Protein 9LHN (pdb70)

Foldseek 3Di:
DQFFDDFQQLDCLVQAQEEEAAAEEEDALAAEEGEYEYPPDFPVRYYDQPWDADPQQQWTHGPRYNYTYAYCPGDPPRVVSSVVSLVSLVVRLVCLLPDCTPHEDECPPVQEQEPEEDEFHEYEYCAHHEHAAEYEDEDAQQGAHRYNGNAEYEYEALHEPHYYHHDALARYEYNHAYEYEYYALYEYGHAYSYAAEYEYPHAYEYQYGDHHHHYYYYYSYYTYPD/DQFDDFQDQPCLVQAQEEEAAAEEEAAQAAEEGEYEYPPDFCVRYYDFPWDADPQQQWTDGPRYNYTYAYCPGDPPRVVSNVVNLVSLVVSLVVLQPDDGCEAECVVVQEQAPEEDEAHEYEYCAHHEHAAEYEDEDAQQGAHRYHENEEYEYEALYEHHYYNHHALARYEYNHAYEYEYYALYEYGHAYSYAAEYEYPAAYEYAYHHHYHHYYYYYNYYTYYD

Nearest PDB structures (foldseek):
  7ehk-assembly1_A  TM=9.259E-01  e=3.723E-23  Flavobacterium frigoris PS1
  4nu2-assembly1_A  TM=9.286E-01  e=8.664E-22  Flavobacterium frigoris PS1
  8x0z-assembly1_A  TM=9.292E-01  e=9.590E-22  Flavobacterium frigoris PS1
  3wp9-assembly1_A  TM=9.205E-01  e=2.647E-21  Colwellia sp. SLW05
  8x1l-assembly1_A  TM=9.277E-01  e=2.647E-21  Flavobacterium frigoris PS1

Organism: NCBI:txid2290917

InterPro domains:
  IPR021884 Ice-binding protein [PF11999] (46-251)

Secondary structure (DSSP, 8-state):
-TTSPPPP--GGGGG-SEEESSEEEEESS-EEES-EEE-SS-GGGEESS--EE-TTSS-EE-TTEES-EEETTSSTTHHHHHHHHHHHHHHHHHHHHH--SSPPEESGGGGB-TT-EE-SEEEEESS-EEESS-EEEE--TT--EEEEESS-EEE-TT-BEEEETT--GGGEEEEESS-EEEPTT-EEESEEEESS-EEE-TT-EEES-EEESSEEEEES-EEE--/---PPPPP-GGGGG-SEEESSEEEEESS-EEES-EEE-SS-GGGEESS--EE-TTSS-EEETTEEEEEEETTSSTTHHHHHHHHHHHHHHHHHHHHH-----EESGGGGB-TT-EE-SEEEEESS-EEESS-EEEE--TT--EEEEESS-EEE-TT-BEEEETT--GGGEEEEESS-EEE-TT-EEESEEEESS-EEE-TT-EEES-EEESSEEEEES-EEE--

Radius of gyration: 25.74 Å; Cα contacts (8 Å, |Δi|>4): 1404; chains: 2; bounding box: 34×63×76 Å

B-factor: mean 10.4, std 6.12, range [2.93, 70.09]

Sequence (450 aa):
HMASPAAVNLGTAGNFVILAKSGISTTGTTHVTGDIGVSPITATGMTGFGLTMDSSNTFATSALVTGKAYAADYTPPTPANMSTAVSDMETAYTAAAGVTAPAPVVELGAGNIGGMTLAPGVYKWSTGVTIPTDVTLAGGANDVWIFQIAQTLDLSNGIHVNLSGGAQAANIFWQVAGQTTLGTTSVFNGNILDQTAIVLNTGATLNGRALAQTAVTLDASTVSASMASPAAVNLGTAGNFVILAKSGISTTGTTHVTGDIGVSPITATGMTGFGLTMDSSNTFATSALVTGKAYAADYTPPTPANMSTAVSDMETAYTAAAGVTAPPVVELGAGNIGGMTLAPGVYKWSTGVTIPTDVTLAGGANDVWIFQIAQTLDLSNGIHVNLSGGAQAANIFWQVAGQTTLGTTSVFNGNILDQTAIVLNTGATLNGRALAQTAVTLDASTVSAS

Solvent-accessible surface area: 17352 Å² total; per-residue (Å²): 179,178,49,52,10,82,59,15,114,22,37,54,0,22,97,15,2,0,0,0,47,60,6,1,38,8,92,54,126,6,87,0,40,24,37,0,0,0,6,60,63,51,19,111,14,11,69,53,6,70,56,91,74,48,114,51,65,29,37,0,60,9,113,48,11,86,32,80,0,46,0,25,86,20,53,104,83,4,39,66,86,1,63,68,0,10,59,37,0,53,85,0,18,94,52,0,35,49,38,113,75,17,88,46,71,84,61,49,36,84,1,64,0,21,63,55,92,8,61,34,10,2,15,84,3,72,47,19,3,57,0,53,72,60,0,32,0,33,16,27,46,128,46,7,0,0,0,4,0,54,97,60,0,52,3,50,98,39,30,67,1,45,56,45,72,43,11,87,20,65,26,0,4,0,9,0,24,16,70,0,28,0,5,48,90,0,31,0,15,0,3,0,0,1,85,50,16,0,28,2,54,71,29,0,33,0,53,3,52,0,0,0,35,51,25,0,46,6,50,25,0,61,1,24,29,138,196,75,33,22,89,43,11,122,22,53,51,0,24,95,16,7,0,0,0,58,53,4,1,40,10,89,55,123,5,70,0,57,20,39,0,0,0,8,94,56,51,17,110,11,11,68,54,5,68,52,89,82,36,79,57,69,28,36,0,59,11,102,46,12,82,31,80,0,46,0,24,82,14,47,109,83,3,43,68,82,1,61,68,0,10,57,36,1,52,90,0,17,94,52,0,39,52,41,127,34,174,78,59,87,66,43,38,86,3,72,0,21,61,52,93,7,58,21,6,4,13,99,2,71,59,21,1,66,0,56,74,58,0,30,0,28,15,25,48,129,14,6,0,0,0,9,0,44,102,69,1,54,1,41,97,33,27,69,1,52,63,45,67,44,10,84,19,60,29,0,5,0,11,0,25,16,71,0,29,0,8,46,86,0,41,0,12,0,3,0,0,0,87,52,19,0,28,1,52,70,32,0,35,0,50,3,47,0,0,0,35,49,31,1,54,1,49,16,0,60,0,34,36,148

Structure (mmCIF, N/CA/C/O backbone):
data_9LHN
#
_entry.id   9LHN
#
_cell.length_a   31.330
_cell.length_b   62.140
_cell.length_c   93.620
_cell.angle_alpha   90.000
_cell.angle_beta   93.746
_cell.angle_gamma   90.000
#
_symmetry.space_group_name_H-M   'P 1 21 1'
#
loop_
_entity.id
_entity.type
_entity.pdbx_description
1 polymer 'DUF3494 domain-containing protein'
2 water water
#
loop_
_atom_site.group_PDB
_atom_site.id
_atom_site.type_symbol
_atom_site.label_atom_id
_atom_site.label_alt_id
_atom_site.label_comp_id
_atom_site.label_asym_id
_atom_site.label_entity_id
_atom_site.label_seq_id
_atom_site.pdbx_PDB_ins_code
_atom_site.Cartn_x
_atom_site.Cartn_y
_atom_site.Cartn_z
_atom_site.occupancy
_atom_site.B_iso_or_equiv
_atom_site.auth_seq_id
_atom_site.auth_comp_id
_atom_site.auth_asym_id
_atom_site.auth_atom_id
_atom_site.pdbx_PDB_model_num
ATOM 1 N N . HIS A 1 3 ? -5.325 -26.524 24.992 1.000 40.532 29 HIS A N 1
ATOM 2 C CA . HIS A 1 3 ? -4.683 -26.967 26.285 1.000 36.274 29 HIS A CA 1
ATOM 3 C C . HIS A 1 3 ? -3.974 -25.768 26.939 1.000 31.329 29 HIS A C 1
ATOM 4 O O . HIS A 1 3 ? -3.484 -24.854 26.209 1.000 23.062 29 HIS A O 1
ATOM 11 N N . MET A 1 4 ? -3.961 -25.741 28.274 1.000 29.051 30 MET A N 1
ATOM 12 C CA . MET A 1 4 ? -3.471 -24.587 29.079 1.000 31.204 30 MET A CA 1
ATOM 13 C C . MET A 1 4 ? -1.954 -24.382 28.893 1.000 24.140 30 MET A C 1
ATOM 14 O O . MET A 1 4 ? -1.472 -23.319 29.336 1.000 24.594 30 MET A O 1
ATOM 19 N N . ALA A 1 5 ? -1.246 -25.344 28.277 1.000 21.784 31 ALA A N 1
ATOM 20 C CA . ALA A 1 5 ? 0.224 -25.312 28.039 1.000 20.371 31 ALA A CA 1
ATOM 21 C C . ALA A 1 5 ? 0.538 -25.068 26.551 1.000 19.506 31 ALA A C 1
ATOM 22 O O . ALA A 1 5 ? 1.715 -25.006 26.154 1.000 16.961 31 ALA A O 1
ATOM 24 N N . SER A 1 6 ? -0.473 -24.975 25.697 1.000 18.044 32 SER A N 1
ATOM 25 C CA . SER A 1 6 ? -0.252 -24.948 24.229 1.000 14.889 32 SER A CA 1
ATOM 26 C C . SER A 1 6 ? -0.316 -23.504 23.751 1.000 12.920 32 SER A C 1
ATOM 27 O O . SER A 1 6 ? -1.385 -22.928 23.851 1.000 13.296 32 SER A O 1
ATOM 30 N N . PRO A 1 7 ? 0.770 -22.794 23.327 1.000 8.170 33 PRO A N 1
ATOM 31 C CA . PRO A 1 7 ? 0.600 -21.399 22.955 1.000 8.356 33 PRO A CA 1
ATOM 32 C C . PRO A 1 7 ? -0.234 -21.253 21.670 1.000 7.164 33 PRO A C 1
ATOM 33 O O . PRO A 1 7 ? -0.245 -22.131 20.801 1.000 7.694 33 PRO A O 1
ATOM 37 N N . ALA A 1 8 ? -0.915 -20.128 21.574 1.000 7.457 34 ALA A N 1
ATOM 38 C CA . ALA A 1 8 ? -1.561 -19.715 20.314 1.000 6.491 34 ALA A CA 1
ATOM 39 C C . ALA A 1 8 ? -0.531 -19.076 19.378 1.000 6.498 34 ALA A C 1
ATOM 40 O O . ALA A 1 8 ? 0.288 -18.267 19.813 1.000 6.322 34 ALA A O 1
ATOM 42 N N . ALA A 1 9 ? -0.619 -19.360 18.081 1.000 5.093 35 ALA A N 1
ATOM 43 C CA . ALA A 1 9 ? 0.311 -18.818 17.064 1.000 5.007 35 ALA A CA 1
ATOM 44 C C . ALA A 1 9 ? 0.207 -17.292 17.039 1.000 4.938 35 ALA A C 1
ATOM 45 O O . ALA A 1 9 ? -0.882 -16.725 17.066 1.000 5.756 35 ALA A O 1
ATOM 47 N N . VAL A 1 10 ? 1.337 -16.636 16.929 1.000 4.496 36 VAL A N 1
ATOM 48 C CA . VAL A 1 10 ? 1.379 -15.169 16.775 1.000 4.966 36 VAL A CA 1
ATOM 49 C C . VAL A 1 10 ? 0.764 -14.777 15.437 1.000 4.731 36 VAL A C 1
ATOM 50 O O . VAL A 1 10 ? 1.064 -15.385 14.392 1.000 5.194 36 VAL A O 1
ATOM 54 N N . ASN A 1 11 ? -0.038 -13.725 15.457 1.000 4.423 37 ASN A N 1
ATOM 55 C CA . ASN A 1 11 ? -0.668 -13.169 14.242 1.000 4.825 37 ASN A CA 1
ATOM 56 C C . ASN A 1 11 ? 0.329 -12.249 13.540 1.000 5.170 37 ASN A C 1
ATOM 57 O O . ASN A 1 11 ? 0.520 -11.115 13.934 1.000 5.196 37 ASN A O 1
ATOM 62 N N . LEU A 1 12 ? 0.898 -12.734 12.440 1.000 5.264 38 LEU A N 1
ATOM 63 C CA . LEU A 1 12 ? 1.813 -11.957 11.596 1.000 5.404 38 LEU A CA 1
ATOM 64 C C . LEU A 1 12 ? 1.048 -11.024 10.673 1.000 5.599 38 LEU A C 1
ATOM 65 O O . LEU A 1 12 ? 1.684 -10.181 10.016 1.000 5.886 38 LEU A O 1
ATOM 70 N N . GLY A 1 13 ? -0.274 -11.210 10.549 1.000 5.502 39 GLY A N 1
ATOM 71 C CA . GLY A 1 13 ? -1.071 -10.435 9.596 1.000 5.587 39 GLY A CA 1
ATOM 72 C C . GLY A 1 13 ? -0.423 -10.498 8.213 1.000 5.974 39 GLY A C 1
ATOM 73 O O . GLY A 1 13 ? 0.068 -11.567 7.790 1.000 6.516 39 GLY A O 1
ATOM 74 N N . THR A 1 14 ? -0.407 -9.382 7.473 1.000 6.169 40 THR A N 1
ATOM 75 C CA . THR A 1 14 ? 0.083 -9.420 6.081 1.000 6.739 40 THR A CA 1
ATOM 76 C C . THR A 1 14 ? 1.605 -9.486 6.048 1.000 6.351 40 THR A C 1
ATOM 77 O O . THR A 1 14 ? 2.116 -9.741 4.961 1.000 6.358 40 THR A O 1
ATOM 81 N N . ALA A 1 15 ? 2.293 -9.369 7.168 1.000 6.274 41 ALA A N 1
ATOM 82 C CA . ALA A 1 15 ? 3.751 -9.661 7.178 1.000 6.139 41 ALA A CA 1
ATOM 83 C C . ALA A 1 15 ? 3.949 -11.141 6.848 1.000 5.921 41 ALA A C 1
ATOM 84 O O . ALA A 1 15 ? 5.003 -11.509 6.352 1.000 6.123 41 ALA A O 1
ATOM 86 N N . GLY A 1 16 ? 2.937 -11.976 7.091 1.000 6.242 42 GLY A N 1
ATOM 87 C CA . GLY A 1 16 ? 3.016 -13.397 6.735 1.000 6.209 42 GLY A CA 1
ATOM 88 C C . GLY A 1 16 ? 3.079 -13.658 5.246 1.000 6.276 42 GLY A C 1
ATOM 89 O O . GLY A 1 16 ? 3.295 -14.785 4.829 1.000 7.496 42 GLY A O 1
ATOM 90 N N . ASN A 1 17 ? 2.816 -12.637 4.438 1.000 6.306 43 ASN A N 1
ATOM 91 C CA . ASN A 1 17 ? 2.938 -12.757 2.978 1.000 6.492 43 ASN A CA 1
ATOM 92 C C . ASN A 1 17 ? 4.383 -12.611 2.493 1.000 5.897 43 ASN A C 1
ATOM 93 O O . ASN A 1 17 ? 4.609 -12.810 1.309 1.000 6.555 43 ASN A O 1
ATOM 98 N N . PHE A 1 18 ? 5.348 -12.300 3.371 1.000 5.455 44 PHE A N 1
ATOM 99 C CA . PHE A 1 18 ? 6.753 -12.033 3.016 1.000 5.863 44 PHE A CA 1
ATOM 100 C C . PHE A 1 18 ? 7.628 -13.117 3.624 1.000 5.755 44 PHE A C 1
ATOM 101 O O . PHE A 1 18 ? 7.486 -13.469 4.793 1.000 7.056 44 PHE A O 1
ATOM 109 N N . VAL A 1 19 ? 8.611 -13.572 2.865 1.000 5.504 45 VAL A N 1
ATOM 110 C CA . VAL A 1 19 ? 9.704 -14.370 3.469 1.000 5.548 45 VAL A CA 1
ATOM 111 C C . VAL A 1 19 ? 10.789 -13.442 4.034 1.000 5.140 45 VAL A C 1
ATOM 112 O O . VAL A 1 19 ? 11.463 -13.837 4.974 1.000 5.043 45 VAL A O 1
ATOM 116 N N . ILE A 1 20 ? 10.987 -12.259 3.428 1.000 4.446 46 ILE A N 1
ATOM 117 C CA . ILE A 1 20 ? 11.890 -11.238 4.009 1.000 4.803 46 ILE A CA 1
ATOM 118 C C . ILE A 1 20 ? 11.163 -9.906 3.925 1.000 4.814 46 ILE A C 1
ATOM 119 O O . ILE A 1 20 ? 10.708 -9.524 2.844 1.000 4.895 46 ILE A O 1
ATOM 124 N N . LEU A 1 21 ? 11.013 -9.285 5.075 1.000 4.778 47 LEU A N 1
ATOM 125 C CA . LEU A 1 21 ? 10.441 -7.921 5.178 1.000 4.839 47 LEU A CA 1
ATOM 126 C C . LEU A 1 21 ? 11.397 -7.105 6.037 1.000 4.684 47 LEU A C 1
ATOM 127 O O . LEU A 1 21 ? 11.746 -7.541 7.122 1.000 4.671 47 LEU A O 1
ATOM 132 N N . ALA A 1 22 ? 11.751 -5.906 5.592 1.000 5.409 48 ALA A N 1
ATOM 133 C CA . ALA A 1 22 ? 12.725 -5.090 6.324 1.000 5.156 48 ALA A CA 1
ATOM 134 C C . ALA A 1 22 ? 12.367 -3.614 6.182 1.000 5.861 48 ALA A C 1
ATOM 135 O O . ALA A 1 22 ? 11.836 -3.206 5.159 1.000 6.863 48 ALA A O 1
ATOM 137 N N . LYS A 1 23 ? 12.719 -2.836 7.179 1.000 5.617 49 LYS A N 1
ATOM 138 C CA . LYS A 1 23 ? 12.476 -1.380 7.112 1.000 6.239 49 LYS A CA 1
ATOM 139 C C . LYS A 1 23 ? 13.638 -0.629 6.504 1.000 6.578 49 LYS A C 1
ATOM 140 O O . LYS A 1 23 ? 13.368 0.441 5.957 1.000 6.994 49 LYS A O 1
ATOM 146 N N . SER A 1 24 ? 14.885 -1.065 6.682 1.000 6.533 50 SER A N 1
ATOM 147 C CA . SER A 1 24 ? 16.044 -0.265 6.231 1.000 6.922 50 SER A CA 1
ATOM 148 C C . SER A 1 24 ? 16.870 -0.957 5.147 1.000 7.677 50 SER A C 1
ATOM 149 O O . SER A 1 24 ? 17.721 -0.277 4.588 1.000 10.809 50 SER A O 1
ATOM 152 N N . GLY A 1 25 ? 16.546 -2.171 4.761 1.000 7.064 51 GLY A N 1
ATOM 153 C CA . GLY A 1 25 ? 17.296 -2.773 3.639 1.000 6.243 51 GLY A CA 1
ATOM 154 C C . GLY A 1 25 ? 17.294 -4.295 3.627 1.000 5.585 51 GLY A C 1
ATOM 155 O O . GLY A 1 25 ? 17.130 -4.911 4.694 1.000 5.795 51 GLY A O 1
ATOM 156 N N . ILE A 1 26 ? 17.498 -4.840 2.447 1.000 5.006 52 ILE A N 1
ATOM 157 C CA . ILE A 1 26 ? 17.810 -6.280 2.251 1.000 5.445 52 ILE A CA 1
ATOM 158 C C . ILE A 1 26 ? 18.992 -6.326 1.305 1.000 5.558 52 ILE A C 1
ATOM 159 O O . ILE A 1 26 ? 18.872 -5.798 0.189 1.000 6.755 52 ILE A O 1
ATOM 164 N N . SER A 1 27 ? 20.084 -6.929 1.722 1.000 6.550 53 SER A N 1
ATOM 165 C CA . SER A 1 27 ? 21.289 -7.011 0.884 1.000 7.464 53 SER A CA 1
ATOM 166 C C . SER A 1 27 ? 21.692 -8.454 0.674 1.000 7.553 53 SER A C 1
ATOM 167 O O . SER A 1 27 ? 21.485 -9.276 1.581 1.000 8.447 53 SER A O 1
ATOM 170 N N . THR A 1 28 ? 22.240 -8.760 -0.487 1.000 7.633 54 THR A N 1
ATOM 171 C CA . THR A 1 28 ? 22.717 -10.126 -0.788 1.000 7.496 54 THR A CA 1
ATOM 172 C C . THR A 1 28 ? 24.028 -10.036 -1.560 1.000 7.358 54 THR A C 1
ATOM 173 O O . THR A 1 28 ? 24.215 -9.085 -2.366 1.000 8.154 54 THR A O 1
ATOM 177 N N . THR A 1 29 ? 24.861 -11.039 -1.328 1.000 7.571 55 THR A N 1
ATOM 178 C CA . THR A 1 29 ? 26.023 -11.355 -2.190 1.000 8.612 55 THR A CA 1
ATOM 179 C C . THR A 1 29 ? 26.056 -12.865 -2.359 1.000 7.946 55 THR A C 1
ATOM 180 O O . THR A 1 29 ? 25.508 -13.591 -1.542 1.000 8.271 55 THR A O 1
ATOM 184 N N . GLY A 1 30 ? 26.768 -13.325 -3.375 1.000 8.287 56 GLY A N 1
ATOM 185 C CA . GLY A 1 30 ? 26.996 -14.766 -3.535 1.000 8.085 56 GLY A CA 1
ATOM 186 C C . GLY A 1 30 ? 25.791 -15.524 -4.020 1.000 8.764 56 GLY A C 1
ATOM 187 O O . GLY A 1 30 ? 24.852 -14.903 -4.512 1.000 8.702 56 GLY A O 1
ATOM 188 N N . THR A 1 31 ? 25.816 -16.848 -3.924 1.000 9.262 57 THR A N 1
ATOM 189 C CA . THR A 1 31 ? 24.794 -17.713 -4.531 1.000 10.693 57 THR A CA 1
ATOM 190 C C . THR A 1 31 ? 23.703 -17.827 -3.483 1.000 12.248 57 THR A C 1
ATOM 191 O O . THR A 1 31 ? 23.720 -18.778 -2.649 1.000 18.156 57 THR A O 1
ATOM 195 N N . THR A 1 32 ? 22.974 -16.728 -3.348 1.000 9.353 58 THR A N 1
ATOM 196 C CA . THR A 1 32 ? 21.761 -16.658 -2.522 1.000 8.467 58 THR A CA 1
ATOM 197 C C . THR A 1 32 ? 20.581 -17.197 -3.319 1.000 8.274 58 THR A C 1
ATOM 198 O O . THR A 1 32 ? 20.486 -16.988 -4.542 1.000 8.760 58 THR A O 1
ATOM 202 N N . HIS A 1 33 ? 19.660 -17.868 -2.651 1.000 8.386 59 HIS A N 1
ATOM 203 C CA . HIS A 1 33 ? 18.394 -18.274 -3.271 1.000 9.888 59 HIS A CA 1
ATOM 204 C C . HIS A 1 33 ? 17.268 -18.025 -2.277 1.000 9.254 59 HIS A C 1
ATOM 205 O O . HIS A 1 33 ? 17.315 -18.557 -1.149 1.000 8.830 59 HIS A O 1
ATOM 212 N N . VAL A 1 34 ? 16.281 -17.261 -2.686 1.000 7.608 60 VAL A N 1
ATOM 213 C CA . VAL A 1 34 ? 15.137 -16.907 -1.827 1.000 6.452 60 VAL A CA 1
ATOM 214 C C . VAL A 1 34 ? 13.871 -17.441 -2.468 1.000 6.453 60 VAL A C 1
ATOM 215 O O . VAL A 1 34 ? 13.673 -17.213 -3.673 1.000 6.938 60 VAL A O 1
ATOM 219 N N . THR A 1 35 ? 13.042 -18.103 -1.695 1.000 6.965 61 THR A N 1
ATOM 220 C CA . THR A 1 35 ? 11.707 -18.543 -2.106 1.000 7.241 61 THR A CA 1
ATOM 221 C C . THR A 1 35 ? 10.696 -17.785 -1.298 1.000 6.420 61 THR A C 1
ATOM 222 O O . THR A 1 35 ? 10.609 -17.983 -0.093 1.000 7.019 61 THR A O 1
ATOM 226 N N . GLY A 1 36 ? 9.836 -17.049 -1.986 1.000 5.859 62 GLY A N 1
ATOM 227 C CA . GLY A 1 36 ? 8.832 -16.198 -1.354 1.000 6.406 62 GLY A CA 1
ATOM 228 C C . GLY A 1 36 ? 9.037 -14.741 -1.745 1.000 6.278 62 GLY A C 1
ATOM 229 O O . GLY A 1 36 ? 9.936 -14.424 -2.536 1.000 7.569 62 GLY A O 1
ATOM 230 N N . ASP A 1 37 ? 8.163 -13.879 -1.254 1.000 6.214 63 ASP A N 1
ATOM 231 C CA . ASP A 1 37 ? 8.189 -12.443 -1.579 1.000 5.950 63 ASP A CA 1
ATOM 232 C C . ASP A 1 37 ? 9.108 -11.701 -0.609 1.000 5.461 63 ASP A C 1
ATOM 233 O O . ASP A 1 37 ? 9.169 -12.019 0.590 1.000 5.396 63 ASP A O 1
ATOM 238 N N . ILE A 1 38 ? 9.737 -10.657 -1.124 1.000 5.271 64 ILE A N 1
ATOM 239 C CA . ILE A 1 38 ? 10.596 -9.794 -0.296 1.000 5.164 64 ILE A CA 1
ATOM 240 C C . ILE A 1 38 ? 10.073 -8.379 -0.397 1.000 4.964 64 ILE A C 1
ATOM 241 O O . ILE A 1 38 ? 9.531 -8.001 -1.435 1.000 4.765 64 ILE A O 1
ATOM 246 N N . GLY A 1 39 ? 10.371 -7.590 0.610 1.000 5.106 65 GLY A N 1
ATOM 247 C CA . GLY A 1 39 ? 9.983 -6.182 0.487 1.000 5.513 65 GLY A CA 1
ATOM 248 C C . GLY A 1 39 ? 10.646 -5.308 1.524 1.000 5.572 65 GLY A C 1
ATOM 249 O O . GLY A 1 39 ? 11.030 -5.747 2.625 1.000 5.643 65 GLY A O 1
ATOM 250 N N . VAL A 1 40 ? 10.718 -4.030 1.159 1.000 6.024 66 VAL A N 1
ATOM 251 C CA . VAL A 1 40 ? 11.239 -2.973 2.056 1.000 5.858 66 VAL A CA 1
ATOM 252 C C . VAL A 1 40 ? 10.284 -1.776 2.102 1.000 5.742 66 VAL A C 1
ATOM 253 O O . VAL A 1 40 ? 9.691 -1.346 1.069 1.000 5.770 66 VAL A O 1
ATOM 257 N N . SER A 1 41 ? 10.160 -1.232 3.308 1.000 5.990 67 SER A N 1
ATOM 258 C CA . SER A 1 41 ? 9.397 0.010 3.562 1.000 6.143 67 SER A CA 1
ATOM 259 C C . SER A 1 41 ? 9.723 0.450 4.968 1.000 6.637 67 SER A C 1
ATOM 260 O O . SER A 1 41 ? 9.750 -0.384 5.886 1.000 6.250 67 SER A O 1
ATOM 263 N N . PRO A 1 42 ? 9.935 1.757 5.246 1.000 6.678 68 PRO A N 1
ATOM 264 C CA . PRO A 1 42 ? 9.683 2.872 4.314 1.000 7.213 68 PRO A CA 1
ATOM 265 C C . PRO A 1 42 ? 10.834 3.275 3.383 1.000 7.494 68 PRO A C 1
ATOM 266 O O . PRO A 1 42 ? 10.639 4.191 2.565 1.000 9.485 68 PRO A O 1
ATOM 270 N N . ILE A 1 43 ? 11.943 2.571 3.447 1.000 7.359 69 ILE A N 1
ATOM 271 C CA . ILE A 1 43 ? 13.079 2.851 2.527 1.000 7.870 69 ILE A CA 1
ATOM 272 C C . ILE A 1 43 ? 12.607 2.546 1.102 1.000 8.383 69 ILE A C 1
ATOM 273 O O . ILE A 1 43 ? 11.733 1.685 0.895 1.000 8.718 69 ILE A O 1
ATOM 278 N N . THR A 1 44 ? 13.196 3.235 0.140 1.000 7.890 70 THR A N 1
ATOM 279 C CA . THR A 1 44 ? 12.998 2.975 -1.308 1.000 8.155 70 THR A CA 1
ATOM 280 C C . THR A 1 44 ? 13.661 1.672 -1.733 1.000 7.744 70 THR A C 1
ATOM 281 O O . THR A 1 44 ? 14.432 1.072 -0.973 1.000 7.184 70 THR A O 1
ATOM 285 N N . ALA A 1 45 ? 13.399 1.265 -2.955 1.000 7.627 71 ALA A N 1
ATOM 286 C CA . ALA A 1 45 ? 13.964 0.037 -3.521 1.000 7.219 71 ALA A CA 1
ATOM 287 C C . ALA A 1 45 ? 15.496 0.093 -3.592 1.000 8.211 71 ALA A C 1
ATOM 288 O O . ALA A 1 45 ? 16.076 -0.977 -3.640 1.000 8.048 71 ALA A O 1
ATOM 290 N N . THR A 1 46 ? 16.139 1.260 -3.472 1.000 8.749 72 THR A N 1
ATOM 291 C CA . THR A 1 46 ? 17.619 1.365 -3.365 1.000 9.561 72 THR A CA 1
ATOM 292 C C . THR A 1 46 ? 18.112 0.563 -2.165 1.000 8.697 72 THR A C 1
ATOM 293 O O . THR A 1 46 ? 19.311 0.197 -2.182 1.000 10.997 72 THR A O 1
ATOM 297 N N . GLY A 1 47 ? 17.246 0.308 -1.182 1.000 8.320 73 GLY A N 1
ATOM 298 C CA . GLY A 1 47 ? 17.609 -0.472 0.011 1.000 8.213 73 GLY A CA 1
ATOM 299 C C . GLY A 1 47 ? 17.702 -1.961 -0.269 1.000 7.165 73 GLY A C 1
ATOM 300 O O . GLY A 1 47 ? 18.197 -2.671 0.625 1.000 7.210 73 GLY A O 1
ATOM 301 N N . MET A 1 48 ? 17.249 -2.429 -1.431 1.000 6.792 74 MET A N 1
ATOM 302 C CA . MET A 1 48 ? 17.426 -3.844 -1.826 1.000 7.291 74 MET A CA 1
ATOM 303 C C . MET A 1 48 ? 18.624 -3.880 -2.757 1.000 7.541 74 MET A C 1
ATOM 304 O O . MET A 1 48 ? 18.560 -3.311 -3.873 1.000 8.600 74 MET A O 1
ATOM 309 N N . THR A 1 49 ? 19.690 -4.504 -2.312 1.000 7.042 75 THR A N 1
ATOM 310 C CA . THR A 1 49 ? 20.942 -4.511 -3.088 1.000 8.038 75 THR A CA 1
ATOM 311 C C . THR A 1 49 ? 21.381 -5.930 -3.393 1.000 8.099 75 THR A C 1
ATOM 312 O O . THR A 1 49 ? 21.215 -6.835 -2.535 1.000 7.707 75 THR A O 1
ATOM 316 N N . GLY A 1 50 ? 21.960 -6.071 -4.583 1.000 7.450 76 GLY A N 1
ATOM 317 C CA . GLY A 1 50 ? 22.497 -7.348 -5.062 1.000 7.306 76 GLY A CA 1
ATOM 318 C C . GLY A 1 50 ? 21.532 -8.269 -5.755 1.000 7.737 76 GLY A C 1
ATOM 319 O O . GLY A 1 50 ? 21.959 -9.369 -6.182 1.000 8.413 76 GLY A O 1
ATOM 320 N N . PHE A 1 51 ? 20.288 -7.838 -5.920 1.000 7.994 77 PHE A N 1
ATOM 321 C CA . PHE A 1 51 ? 19.243 -8.690 -6.512 1.000 7.613 77 PHE A CA 1
ATOM 322 C C . PHE A 1 51 ? 19.098 -8.510 -8.019 1.000 8.242 77 PHE A C 1
ATOM 323 O O . PHE A 1 51 ? 18.355 -9.255 -8.603 1.000 8.294 77 PHE A O 1
ATOM 331 N N . GLY A 1 52 ? 19.745 -7.511 -8.633 1.000 8.866 78 GLY A N 1
ATOM 332 C CA . GLY A 1 52 ? 19.591 -7.329 -10.089 1.000 8.769 78 GLY A CA 1
ATOM 333 C C . GLY A 1 52 ? 18.117 -7.235 -10.451 1.000 8.914 78 GLY A C 1
ATOM 334 O O . GLY A 1 52 ? 17.636 -8.030 -11.324 1.000 10.025 78 GLY A O 1
ATOM 335 N N . LEU A 1 53 ? 17.417 -6.301 -9.818 1.000 7.672 79 LEU A N 1
ATOM 336 C CA . LEU A 1 53 ? 15.934 -6.189 -9.947 1.000 8.153 79 LEU A CA 1
ATOM 337 C C . LEU A 1 53 ? 15.526 -5.691 -11.330 1.000 7.803 79 LEU A C 1
ATOM 338 O O . LEU A 1 53 ? 16.210 -4.826 -11.935 1.000 10.910 79 LEU A O 1
ATOM 343 N N . THR A 1 54 ? 14.407 -6.181 -11.826 1.000 6.742 80 THR A N 1
ATOM 344 C CA . THR A 1 54 ? 13.761 -5.670 -13.048 1.000 6.859 80 THR A CA 1
ATOM 345 C C . THR A 1 54 ? 12.318 -5.338 -12.655 1.000 6.483 80 THR A C 1
ATOM 346 O O . THR A 1 54 ? 11.568 -6.197 -12.162 1.000 6.907 80 THR A O 1
ATOM 350 N N . MET A 1 55 ? 11.874 -4.128 -12.947 1.000 6.663 81 MET A N 1
ATOM 351 C CA . MET A 1 55 ? 10.464 -3.778 -12.704 1.000 6.775 81 MET A CA 1
ATOM 352 C C . MET A 1 55 ? 9.529 -4.513 -13.656 1.000 6.957 81 MET A C 1
ATOM 353 O O . MET A 1 55 ? 9.797 -4.551 -14.847 1.000 7.205 81 MET A O 1
ATOM 358 N N . ASP A 1 56 ? 8.428 -4.991 -13.109 1.000 7.707 82 ASP A N 1
ATOM 359 C CA . ASP A 1 56 ? 7.240 -5.319 -13.915 1.000 8.801 82 ASP A CA 1
ATOM 360 C C . ASP A 1 56 ? 6.852 -4.027 -14.663 1.000 9.264 82 ASP A C 1
ATOM 361 O O . ASP A 1 56 ? 7.019 -2.942 -14.111 1.000 8.059 82 ASP A O 1
ATOM 366 N N . SER A 1 57 ? 6.298 -4.091 -15.874 1.000 11.952 83 SER A N 1
ATOM 367 C CA . SER A 1 57 ? 5.872 -2.850 -16.578 1.000 12.204 83 SER A CA 1
ATOM 368 C C . SER A 1 57 ? 4.906 -2.003 -15.729 1.000 12.005 83 SER A C 1
ATOM 369 O O . SER A 1 57 ? 4.957 -0.798 -15.864 1.000 13.218 83 SER A O 1
ATOM 372 N N . SER A 1 58 ? 4.107 -2.626 -14.862 1.000 10.046 84 SER A N 1
ATOM 373 C CA . SER A 1 58 ? 3.143 -1.941 -13.964 1.000 10.425 84 SER A CA 1
ATOM 374 C C . SER A 1 58 ? 3.866 -1.126 -12.898 1.000 9.159 84 SER A C 1
ATOM 375 O O . SER A 1 58 ? 3.221 -0.288 -12.256 1.000 9.939 84 SER A O 1
ATOM 378 N N . ASN A 1 59 ? 5.096 -1.513 -12.594 1.000 8.285 85 ASN A N 1
ATOM 379 C CA . ASN A 1 59 ? 5.898 -0.922 -11.510 1.000 7.981 85 ASN A CA 1
ATOM 380 C C . ASN A 1 59 ? 5.307 -1.230 -10.133 1.000 7.380 85 ASN A C 1
ATOM 381 O O . ASN A 1 59 ? 5.727 -0.565 -9.198 1.000 7.292 85 ASN A O 1
ATOM 386 N N . THR A 1 60 ? 4.399 -2.188 -10.003 1.000 7.169 86 THR A N 1
ATOM 387 C CA . THR A 1 60 ? 3.848 -2.565 -8.676 1.000 6.858 86 THR A CA 1
ATOM 388 C C . THR A 1 60 ? 4.774 -3.563 -7.960 1.000 6.833 86 THR A C 1
ATOM 389 O O . THR A 1 60 ? 4.633 -3.743 -6.750 1.000 6.282 86 THR A O 1
ATOM 393 N N . PHE A 1 61 ? 5.684 -4.186 -8.688 1.000 6.317 87 PHE A N 1
ATOM 394 C CA . PHE A 1 61 ? 6.639 -5.170 -8.156 1.000 6.577 87 PHE A CA 1
ATOM 395 C C . PHE A 1 61 ? 7.814 -5.270 -9.097 1.000 6.014 87 PHE A C 1
ATOM 396 O O . PHE A 1 61 ? 7.771 -4.788 -10.222 1.000 6.116 87 PHE A O 1
ATOM 404 N N . ALA A 1 62 ? 8.849 -5.911 -8.603 1.000 6.026 88 ALA A N 1
ATOM 405 C CA . ALA A 1 62 ? 10.048 -6.256 -9.390 1.000 6.334 88 ALA A CA 1
ATOM 406 C C . ALA A 1 62 ? 10.349 -7.722 -9.234 1.000 6.144 88 ALA A C 1
ATOM 407 O O . ALA A 1 62 ? 9.851 -8.376 -8.310 1.000 6.304 88 ALA A O 1
ATOM 409 N N . THR A 1 63 ? 11.240 -8.218 -10.079 1.000 6.654 89 THR A N 1
ATOM 410 C CA . THR A 1 63 ? 11.665 -9.620 -9.992 1.000 7.938 89 THR A CA 1
ATOM 411 C C . THR A 1 63 ? 13.180 -9.676 -10.023 1.000 7.598 89 THR A C 1
ATOM 412 O O . THR A 1 63 ? 13.834 -8.758 -10.468 1.000 7.541 89 THR A O 1
ATOM 416 N N . SER A 1 64 ? 13.700 -10.793 -9.491 1.000 7.885 90 SER A N 1
ATOM 417 C CA . SER A 1 64 ? 15.146 -11.087 -9.409 1.000 8.127 90 SER A CA 1
ATOM 418 C C . SER A 1 64 ? 15.326 -12.545 -9.801 1.000 9.070 90 SER A C 1
ATOM 419 O O . SER A 1 64 ? 14.537 -13.372 -9.382 1.000 8.679 90 SER A O 1
ATOM 422 N N . ALA A 1 65 ? 16.377 -12.851 -10.546 1.000 11.041 91 ALA A N 1
ATOM 423 C CA . ALA A 1 65 ? 16.677 -14.274 -10.828 1.000 11.694 91 ALA A CA 1
ATOM 424 C C . ALA A 1 65 ? 16.943 -15.014 -9.499 1.000 11.510 91 ALA A C 1
ATOM 425 O O . ALA A 1 65 ? 16.776 -16.227 -9.558 1.000 14.160 91 ALA A O 1
ATOM 427 N N . LEU A 1 66 ? 17.368 -14.349 -8.404 1.000 10.976 92 LEU A N 1
ATOM 428 C CA . LEU A 1 66 ? 17.663 -15.014 -7.092 1.000 11.164 92 LEU A CA 1
ATOM 429 C C . LEU A 1 66 ? 16.377 -15.391 -6.345 1.000 11.056 92 LEU A C 1
ATOM 430 O O . LEU A 1 66 ? 16.468 -16.082 -5.333 1.000 11.604 92 LEU A O 1
ATOM 435 N N . VAL A 1 67 ? 15.233 -14.859 -6.739 1.000 8.494 93 VAL A N 1
ATOM 436 C CA . VAL A 1 67 ? 14.015 -14.835 -5.912 1.000 7.804 93 VAL A CA 1
ATOM 437 C C . VAL A 1 67 ? 12.899 -15.557 -6.673 1.000 7.549 93 VAL A C 1
ATOM 438 O O . VAL A 1 67 ? 12.503 -15.107 -7.775 1.000 8.153 93 VAL A O 1
ATOM 442 N N . THR A 1 68 ? 12.399 -16.648 -6.122 1.000 8.108 94 THR A N 1
ATOM 443 C CA . THR A 1 68 ? 11.194 -17.297 -6.663 1.000 8.793 94 THR A CA 1
ATOM 444 C C . THR A 1 68 ? 10.028 -16.655 -5.922 1.000 8.903 94 THR A C 1
ATOM 445 O O . THR A 1 68 ? 9.654 -17.105 -4.782 1.000 9.035 94 THR A O 1
ATOM 449 N N . GLY A 1 69 ? 9.492 -15.592 -6.499 1.000 8.720 95 GLY A N 1
ATOM 450 C CA . GLY A 1 69 ? 8.496 -14.710 -5.898 1.000 8.659 95 GLY A CA 1
ATOM 451 C C . GLY A 1 69 ? 8.706 -13.303 -6.424 1.000 8.408 95 GLY A C 1
ATOM 452 O O . GLY A 1 69 ? 9.286 -13.160 -7.508 1.000 8.559 95 GLY A O 1
ATOM 453 N N . LYS A 1 70 ? 8.224 -12.311 -5.685 1.000 7.636 96 LYS A N 1
ATOM 454 C CA . LYS A 1 70 ? 8.200 -10.898 -6.144 1.000 7.046 96 LYS A CA 1
ATOM 455 C C . LYS A 1 70 ? 8.881 -10.026 -5.104 1.000 6.509 96 LYS A C 1
ATOM 456 O O . LYS A 1 70 ? 8.809 -10.345 -3.914 1.000 7.487 96 LYS A O 1
ATOM 462 N N . ALA A 1 71 ? 9.418 -8.915 -5.552 1.000 5.846 97 ALA A N 1
ATOM 463 C CA . ALA A 1 71 ? 10.005 -7.891 -4.691 1.000 5.602 97 ALA A CA 1
ATOM 464 C C . ALA A 1 71 ? 9.168 -6.617 -4.703 1.000 5.714 97 ALA A C 1
ATOM 465 O O . ALA A 1 71 ? 8.752 -6.202 -5.757 1.000 5.995 97 ALA A O 1
ATOM 467 N N . TYR A 1 72 ? 8.970 -6.049 -3.529 1.000 6.061 98 TYR A N 1
ATOM 468 C CA . TYR A 1 72 ? 8.137 -4.847 -3.337 1.000 6.072 98 TYR A CA 1
ATOM 469 C C . TYR A 1 72 ? 8.909 -3.783 -2.601 1.000 5.907 98 TYR A C 1
ATOM 470 O O . TYR A 1 72 ? 9.788 -4.089 -1.771 1.000 5.405 98 TYR A O 1
ATOM 479 N N . ALA A 1 73 ? 8.528 -2.524 -2.820 1.000 6.159 99 ALA A N 1
ATOM 480 C CA . ALA A 1 73 ? 9.186 -1.412 -2.119 1.000 5.900 99 ALA A CA 1
ATOM 481 C C . ALA A 1 73 ? 8.217 -0.270 -1.915 1.000 5.895 99 ALA A C 1
ATOM 482 O O . ALA A 1 73 ? 7.226 -0.134 -2.632 1.000 5.786 99 ALA A O 1
ATOM 484 N N . ALA A 1 74 ? 8.595 0.606 -0.988 1.000 5.667 100 ALA A N 1
ATOM 485 C CA . ALA A 1 74 ? 7.738 1.741 -0.593 1.000 6.415 100 ALA A CA 1
ATOM 486 C C . ALA A 1 74 ? 7.501 2.712 -1.767 1.000 7.106 100 ALA A C 1
ATOM 487 O O . ALA A 1 74 ? 6.499 3.432 -1.714 1.000 9.373 100 ALA A O 1
ATOM 489 N N . ASP A 1 75 ? 8.386 2.772 -2.738 1.000 7.083 101 ASP A N 1
ATOM 490 C CA . ASP A 1 75 ? 8.303 3.738 -3.871 1.000 7.375 101 ASP A CA 1
ATOM 491 C C . ASP A 1 75 ? 7.887 3.039 -5.164 1.000 7.386 101 ASP A C 1
ATOM 492 O O . ASP A 1 75 ? 8.217 3.531 -6.232 1.000 8.596 101 ASP A O 1
ATOM 497 N N . TYR A 1 76 ? 7.103 1.942 -5.081 1.000 6.840 102 TYR A N 1
ATOM 498 C CA . TYR A 1 76 ? 6.479 1.285 -6.255 1.000 6.578 102 TYR A CA 1
ATOM 499 C C . TYR A 1 76 ? 5.079 1.855 -6.468 1.000 6.669 102 TYR A C 1
ATOM 500 O O . TYR A 1 76 ? 4.666 2.817 -5.792 1.000 7.121 102 TYR A O 1
ATOM 509 N N . THR A 1 77 ? 4.384 1.343 -7.457 1.000 7.188 103 THR A N 1
ATOM 510 C CA . THR A 1 77 ? 3.090 1.951 -7.905 1.000 7.498 103 THR A CA 1
ATOM 511 C C . THR A 1 77 ? 1.963 1.436 -7.008 1.000 7.379 103 THR A C 1
ATOM 512 O O . THR A 1 77 ? 1.953 0.254 -6.607 1.000 7.462 103 THR A O 1
ATOM 516 N N . PRO A 1 78 ? 0.983 2.287 -6.647 1.000 7.689 104 PRO A N 1
ATOM 517 C CA . PRO A 1 78 ? -0.195 1.846 -5.910 1.000 8.351 104 PRO A CA 1
ATOM 518 C C . PRO A 1 78 ? -0.767 0.590 -6.541 1.000 8.270 104 PRO A C 1
ATOM 519 O O . PRO A 1 78 ? -0.897 0.481 -7.772 1.000 8.746 104 PRO A O 1
ATOM 523 N N . PRO A 1 79 ? -1.172 -0.397 -5.737 1.000 7.838 105 PRO A N 1
ATOM 524 C CA . PRO A 1 79 ? -1.317 -0.254 -4.284 1.000 7.460 105 PRO A CA 1
ATOM 525 C C . PRO A 1 79 ? -0.096 -0.649 -3.439 1.000 7.234 105 PRO A C 1
ATOM 526 O O . PRO A 1 79 ? -0.219 -0.809 -2.204 1.000 7.484 105 PRO A O 1
ATOM 530 N N . THR A 1 80 ? 1.086 -0.774 -4.031 1.000 6.458 106 THR A N 1
ATOM 531 C CA . THR A 1 80 ? 2.235 -1.347 -3.313 1.000 6.572 106 THR A CA 1
ATOM 532 C C . THR A 1 80 ? 2.621 -0.466 -2.144 1.000 6.670 106 THR A C 1
ATOM 533 O O . THR A 1 80 ? 2.869 -1.017 -1.079 1.000 5.914 106 THR A O 1
ATOM 537 N N . PRO A 1 81 ? 2.747 0.870 -2.235 1.000 5.978 107 PRO A N 1
ATOM 538 C CA . PRO A 1 81 ? 3.170 1.593 -1.051 1.000 6.135 107 PRO A CA 1
ATOM 539 C C . PRO A 1 81 ? 2.252 1.338 0.148 1.000 5.835 107 PRO A C 1
ATOM 540 O O . PRO A 1 81 ? 2.723 1.114 1.255 1.000 6.236 107 PRO A O 1
ATOM 544 N N . ALA A 1 82 ? 0.945 1.356 -0.064 1.000 6.278 108 ALA A N 1
ATOM 545 C CA . ALA A 1 82 ? -0.025 1.157 1.042 1.000 6.775 108 ALA A CA 1
ATOM 546 C C . ALA A 1 82 ? 0.075 -0.287 1.555 1.000 6.726 108 ALA A C 1
ATOM 547 O O . ALA A 1 82 ? 0.043 -0.541 2.767 1.000 7.595 108 ALA A O 1
ATOM 549 N N . ASN A 1 83 ? 0.192 -1.246 0.664 1.000 7.091 109 ASN A N 1
ATOM 550 C CA . ASN A 1 83 ? 0.335 -2.663 1.065 1.000 7.713 109 ASN A CA 1
ATOM 551 C C . ASN A 1 83 ? 1.619 -2.853 1.879 1.000 7.130 109 ASN A C 1
ATOM 552 O O . ASN A 1 83 ? 1.624 -3.606 2.872 1.000 7.686 109 ASN A O 1
ATOM 557 N N . MET A 1 84 ? 2.700 -2.200 1.505 1.000 6.664 110 MET A N 1
ATOM 558 C CA . MET A 1 84 ? 3.984 -2.322 2.233 1.000 7.222 110 MET A CA 1
ATOM 559 C C . MET A 1 84 ? 3.881 -1.633 3.594 1.000 7.544 110 MET A C 1
ATOM 560 O O . MET A 1 84 ? 4.370 -2.197 4.577 1.000 7.002 110 MET A O 1
ATOM 565 N N . SER A 1 85 ? 3.226 -0.474 3.691 1.000 7.238 111 SER A N 1
ATOM 566 C CA . SER A 1 85 ? 3.005 0.187 5.007 1.000 8.382 111 SER A CA 1
ATOM 567 C C . SER A 1 85 ? 2.216 -0.749 5.932 1.000 7.948 111 SER A C 1
ATOM 568 O O . SER A 1 85 ? 2.539 -0.858 7.144 1.000 7.991 111 SER A O 1
ATOM 571 N N . THR A 1 86 ? 1.176 -1.384 5.418 1.000 7.282 112 THR A N 1
ATOM 572 C CA . THR A 1 86 ? 0.309 -2.277 6.207 1.000 7.505 112 THR A CA 1
ATOM 573 C C . THR A 1 86 ? 1.126 -3.502 6.635 1.000 6.826 112 THR A C 1
ATOM 574 O O . THR A 1 86 ? 1.044 -3.897 7.814 1.000 7.691 112 THR A O 1
ATOM 578 N N . ALA A 1 87 ? 1.968 -4.045 5.753 1.000 5.775 113 ALA A N 1
ATOM 579 C CA . ALA A 1 87 ? 2.791 -5.232 6.098 1.000 5.506 113 ALA A CA 1
ATOM 580 C C . ALA A 1 87 ? 3.773 -4.866 7.216 1.000 5.725 113 ALA A C 1
ATOM 581 O O . ALA A 1 87 ? 3.929 -5.625 8.168 1.000 5.845 113 ALA A O 1
ATOM 583 N N . VAL A 1 88 ? 4.436 -3.732 7.124 1.000 5.922 114 VAL A N 1
ATOM 584 C CA . VAL A 1 88 ? 5.397 -3.315 8.183 1.000 6.207 114 VAL A CA 1
ATOM 585 C C . VAL A 1 88 ? 4.646 -3.025 9.485 1.000 6.560 114 VAL A C 1
ATOM 586 O O . VAL A 1 88 ? 5.104 -3.450 10.550 1.000 5.475 114 VAL A O 1
ATOM 590 N N . SER A 1 89 ? 3.470 -2.417 9.421 1.000 6.242 115 SER A N 1
ATOM 591 C CA . SER A 1 89 ? 2.656 -2.221 10.655 1.000 7.146 115 SER A CA 1
ATOM 592 C C . SER A 1 89 ? 2.264 -3.564 11.260 1.000 6.735 115 SER A C 1
ATOM 593 O O . SER A 1 89 ? 2.353 -3.713 12.476 1.000 6.792 115 SER A O 1
ATOM 596 N N . ASP A 1 90 ? 1.909 -4.536 10.438 1.000 6.131 116 ASP A N 1
ATOM 597 C CA . ASP A 1 90 ? 1.525 -5.877 10.952 1.000 6.277 116 ASP A CA 1
ATOM 598 C C . ASP A 1 90 ? 2.764 -6.566 11.560 1.000 6.015 116 ASP A C 1
ATOM 599 O O . ASP A 1 90 ? 2.609 -7.262 12.540 1.000 5.773 116 ASP A O 1
ATOM 604 N N . MET A 1 91 ? 3.924 -6.368 10.984 1.000 5.808 117 MET A N 1
ATOM 605 C CA . MET A 1 91 ? 5.162 -6.916 11.573 1.000 5.769 117 MET A CA 1
ATOM 606 C C . MET A 1 91 ? 5.401 -6.308 12.954 1.000 5.863 117 MET A C 1
ATOM 607 O O . MET A 1 91 ? 5.747 -7.049 13.893 1.000 5.814 117 MET A O 1
ATOM 612 N N . GLU A 1 92 ? 5.248 -4.994 13.047 1.000 6.218 118 GLU A N 1
ATOM 613 C CA . GLU A 1 92 ? 5.483 -4.298 14.330 1.000 6.716 118 GLU A CA 1
ATOM 614 C C . GLU A 1 92 ? 4.465 -4.778 15.358 1.000 6.278 118 GLU A C 1
ATOM 615 O O . GLU A 1 92 ? 4.825 -5.029 16.521 1.000 6.371 118 GLU A O 1
ATOM 621 N N . THR A 1 93 ? 3.206 -4.884 14.966 1.000 5.892 119 THR A N 1
ATOM 622 C CA . THR A 1 93 ? 2.156 -5.391 15.859 1.000 6.015 119 THR A CA 1
ATOM 623 C C . THR A 1 93 ? 2.521 -6.818 16.339 1.000 5.619 119 THR A C 1
ATOM 624 O O . THR A 1 93 ? 2.399 -7.144 17.525 1.000 5.748 119 THR A O 1
ATOM 628 N N . ALA A 1 94 ? 2.988 -7.684 15.439 1.000 5.362 120 ALA A N 1
ATOM 629 C CA . ALA A 1 94 ? 3.345 -9.072 15.796 1.000 5.165 120 ALA A CA 1
ATOM 630 C C . ALA A 1 94 ? 4.547 -9.092 16.735 1.000 4.990 120 ALA A C 1
ATOM 631 O O . ALA A 1 94 ? 4.580 -9.918 17.612 1.000 4.802 120 ALA A O 1
ATOM 633 N N . TYR A 1 95 ? 5.568 -8.297 16.454 1.000 4.740 121 TYR A N 1
ATOM 634 C CA . TYR A 1 95 ? 6.756 -8.210 17.338 1.000 5.185 121 TYR A CA 1
ATOM 635 C C . TYR A 1 95 ? 6.278 -7.951 18.772 1.000 5.558 121 TYR A C 1
ATOM 636 O O . TYR A 1 95 ? 6.685 -8.624 19.704 1.000 5.654 121 TYR A O 1
ATOM 645 N N . THR A 1 96 ? 5.502 -6.881 18.950 1.000 5.526 122 THR A N 1
ATOM 646 C CA . THR A 1 96 ? 5.047 -6.419 20.287 1.000 5.854 122 THR A CA 1
ATOM 647 C C . THR A 1 96 ? 4.186 -7.526 20.908 1.000 5.793 122 THR A C 1
ATOM 648 O O . THR A 1 96 ? 4.303 -7.806 22.087 1.000 6.075 122 THR A O 1
ATOM 652 N N . ALA A 1 97 ? 3.286 -8.097 20.126 1.000 5.834 123 ALA A N 1
ATOM 653 C CA . ALA A 1 97 ? 2.397 -9.150 20.652 1.000 5.691 123 ALA A CA 1
ATOM 654 C C . ALA A 1 97 ? 3.205 -10.355 21.098 1.000 5.757 123 ALA A C 1
ATOM 655 O O . ALA A 1 97 ? 2.977 -10.904 22.197 1.000 6.395 123 ALA A O 1
ATOM 657 N N . ALA A 1 98 ? 4.165 -10.792 20.289 1.000 5.503 124 ALA A N 1
ATOM 658 C CA . ALA A 1 98 ? 5.005 -11.954 20.647 1.000 5.736 124 ALA A CA 1
ATOM 659 C C . ALA A 1 98 ? 5.786 -11.648 21.936 1.000 6.394 124 ALA A C 1
ATOM 660 O O . ALA A 1 98 ? 5.875 -12.528 22.790 1.000 7.233 124 ALA A O 1
ATOM 662 N N . ALA A 1 99 ? 6.322 -10.436 22.074 1.000 6.157 125 ALA A N 1
ATOM 663 C CA . ALA A 1 99 ? 7.080 -10.075 23.309 1.000 7.056 125 ALA A CA 1
ATOM 664 C C . ALA A 1 99 ? 6.151 -10.119 24.515 1.000 7.868 125 ALA A C 1
ATOM 665 O O . ALA A 1 99 ? 6.624 -10.413 25.595 1.000 9.628 125 ALA A O 1
ATOM 667 N N . GLY A 1 100 ? 4.880 -9.813 24.330 1.000 8.085 126 GLY A N 1
ATOM 668 C CA . GLY A 1 100 ? 3.937 -9.626 25.443 1.000 8.850 126 GLY A CA 1
ATOM 669 C C . GLY A 1 100 ? 3.106 -10.838 25.780 1.000 9.088 126 GLY A C 1
ATOM 670 O O . GLY A 1 100 ? 2.346 -10.717 26.788 1.000 10.929 126 GLY A O 1
ATOM 671 N N . VAL A 1 101 ? 3.220 -11.988 25.112 1.000 8.488 127 VAL A N 1
ATOM 672 C CA . VAL A 1 101 ? 2.390 -13.185 25.422 1.000 8.783 127 VAL A CA 1
ATOM 673 C C . VAL A 1 101 ? 2.699 -13.593 26.864 1.000 9.002 127 VAL A C 1
ATOM 674 O O . VAL A 1 101 ? 3.887 -13.769 27.217 1.000 10.906 127 VAL A O 1
ATOM 678 N N . THR A 1 102 ? 1.677 -13.774 27.689 1.000 8.667 128 THR A N 1
ATOM 679 C CA . THR A 1 102 ? 1.833 -14.183 29.100 1.000 9.058 128 THR A CA 1
ATOM 680 C C . THR A 1 102 ? 1.166 -15.543 29.368 1.000 9.298 128 THR A C 1
ATOM 681 O O . THR A 1 102 ? 1.303 -16.042 30.486 1.000 9.678 128 THR A O 1
ATOM 685 N N . ALA A 1 103 ? 0.449 -16.105 28.411 1.000 9.353 129 ALA A N 1
ATOM 686 C CA . ALA A 1 103 ? -0.180 -17.423 28.587 1.000 10.749 129 ALA A CA 1
ATOM 687 C C . ALA A 1 103 ? 0.122 -18.254 27.364 1.000 11.237 129 ALA A C 1
ATOM 688 O O . ALA A 1 103 ? -0.014 -17.733 26.259 1.000 13.074 129 ALA A O 1
ATOM 690 N N . PRO A 1 104 ? 0.564 -19.516 27.489 1.000 10.261 130 PRO A N 1
ATOM 691 C CA . PRO A 1 104 ? 0.851 -20.175 28.759 1.000 9.834 130 PRO A CA 1
ATOM 692 C C . PRO A 1 104 ? 2.018 -19.492 29.475 1.000 9.276 130 PRO A C 1
ATOM 693 O O . PRO A 1 104 ? 2.807 -18.805 28.849 1.000 9.859 130 PRO A O 1
ATOM 697 N N . ALA A 1 105 ? 2.089 -19.691 30.775 1.000 8.850 131 ALA A N 1
ATOM 698 C CA . ALA A 1 105 ? 3.129 -19.081 31.624 1.000 8.379 131 ALA A CA 1
ATOM 699 C C . ALA A 1 105 ? 4.495 -19.556 31.155 1.000 7.399 131 ALA A C 1
ATOM 700 O O . ALA A 1 105 ? 4.674 -20.711 30.806 1.000 8.027 131 ALA A O 1
ATOM 702 N N . PRO A 1 106 ? 5.471 -18.635 31.094 1.000 6.705 132 PRO A N 1
ATOM 703 C CA . PRO A 1 106 ? 6.765 -18.952 30.508 1.000 6.158 132 PRO A CA 1
ATOM 704 C C . PRO A 1 106 ? 7.719 -19.730 31.407 1.000 5.754 132 PRO A C 1
ATOM 705 O O . PRO A 1 106 ? 7.621 -19.772 32.641 1.000 6.176 132 PRO A O 1
ATOM 709 N N . VAL A 1 107 ? 8.631 -20.413 30.726 1.000 5.489 133 VAL A N 1
ATOM 710 C CA . VAL A 1 107 ? 9.941 -20.836 31.271 1.000 5.714 133 VAL A CA 1
ATOM 711 C C . VAL A 1 107 ? 10.915 -19.670 31.101 1.000 5.633 133 VAL A C 1
ATOM 712 O O . VAL A 1 107 ? 11.059 -19.181 29.990 1.000 5.947 133 VAL A O 1
ATOM 716 N N . VAL A 1 108 ? 11.526 -19.244 32.193 1.000 6.165 134 VAL A N 1
ATOM 717 C CA . VAL A 1 108 ? 12.264 -17.974 32.249 1.000 6.572 134 VAL A CA 1
ATOM 718 C C . VAL A 1 108 ? 13.725 -18.237 32.576 1.000 7.110 134 VAL A C 1
ATOM 719 O O . VAL A 1 108 ? 14.014 -18.940 33.536 1.000 7.189 134 VAL A O 1
ATOM 723 N N . GLU A 1 109 ? 14.612 -17.616 31.794 1.000 7.157 135 GLU A N 1
ATOM 724 C CA . GLU A 1 109 ? 16.089 -17.584 31.992 1.000 7.614 135 GLU A CA 1
ATOM 725 C C . GLU A 1 109 ? 16.676 -18.982 31.841 1.000 7.497 135 GLU A C 1
ATOM 726 O O . GLU A 1 109 ? 17.778 -19.239 32.363 1.000 6.538 135 GLU A O 1
ATOM 732 N N . LEU A 1 110 ? 16.054 -19.850 31.066 1.000 7.254 136 LEU A N 1
ATOM 733 C CA . LEU A 1 110 ? 16.584 -21.211 30.865 1.000 7.259 136 LEU A CA 1
ATOM 734 C C . LEU A 1 110 ? 18.028 -21.219 30.331 1.000 7.307 136 LEU A C 1
ATOM 735 O O . LEU A 1 110 ? 18.347 -20.580 29.334 1.000 8.097 136 LEU A O 1
ATOM 740 N N . GLY A 1 111 ? 18.891 -21.951 31.033 1.000 7.575 137 GLY A N 1
ATOM 741 C CA . GLY A 1 111 ? 20.295 -22.139 30.626 1.000 7.474 137 GLY A CA 1
ATOM 742 C C . GLY A 1 111 ? 21.073 -20.837 30.663 1.000 7.701 137 GLY A C 1
ATOM 743 O O . GLY A 1 111 ? 22.124 -20.770 29.982 1.000 8.386 137 GLY A O 1
ATOM 744 N N . ALA A 1 112 ? 20.599 -19.806 31.349 1.000 7.735 138 ALA A N 1
ATOM 745 C CA . ALA A 1 112 ? 21.186 -18.461 31.291 1.000 8.892 138 ALA A CA 1
ATOM 746 C C . ALA A 1 112 ? 21.342 -18.005 29.838 1.000 8.538 138 ALA A C 1
ATOM 747 O O . ALA A 1 112 ? 22.221 -17.193 29.526 1.000 10.836 138 ALA A O 1
ATOM 749 N N . GLY A 1 113 ? 20.460 -18.472 28.948 1.000 7.121 139 GLY A N 1
ATOM 750 C CA . GLY A 1 113 ? 20.460 -18.036 27.531 1.000 7.120 139 GLY A CA 1
ATOM 751 C C . GLY A 1 113 ? 21.096 -19.051 26.599 1.000 6.742 139 GLY A C 1
ATOM 752 O O . GLY A 1 113 ? 20.890 -18.945 25.392 1.000 6.718 139 GLY A O 1
ATOM 753 N N . ASN A 1 114 ? 21.789 -20.034 27.126 1.000 6.198 140 ASN A N 1
ATOM 754 C CA . ASN A 1 114 ? 22.470 -21.059 26.316 1.000 6.183 140 ASN A CA 1
ATOM 755 C C . ASN A 1 114 ? 21.536 -22.266 26.238 1.000 6.700 140 ASN A C 1
ATOM 756 O O . ASN A 1 114 ? 21.375 -22.991 27.199 1.000 6.986 140 ASN A O 1
ATOM 761 N N . ILE A 1 115 ? 20.913 -22.469 25.089 1.000 6.756 141 ILE A N 1
ATOM 762 C CA . ILE A 1 115 ? 19.956 -23.583 24.879 1.000 6.825 141 ILE A CA 1
ATOM 763 C C . ILE A 1 115 ? 20.618 -24.701 24.081 1.000 6.852 141 ILE A C 1
ATOM 764 O O . ILE A 1 115 ? 19.923 -25.641 23.671 1.000 6.927 141 ILE A O 1
ATOM 769 N N . GLY A 1 116 ? 21.947 -24.644 23.925 1.000 6.856 142 GLY A N 1
ATOM 770 C CA . GLY A 1 116 ? 22.640 -25.740 23.224 1.000 6.979 142 GLY A CA 1
ATOM 771 C C . GLY A 1 116 ? 22.380 -27.062 23.896 1.000 7.258 142 GLY A C 1
ATOM 772 O O . GLY A 1 116 ? 22.398 -27.143 25.134 1.000 8.267 142 GLY A O 1
ATOM 773 N N . GLY A 1 117 ? 22.142 -28.113 23.114 1.000 7.373 143 GLY A N 1
ATOM 774 C CA . GLY A 1 117 ? 21.951 -29.473 23.609 1.000 7.688 143 GLY A CA 1
ATOM 775 C C . GLY A 1 117 ? 20.560 -29.752 24.119 1.000 8.733 143 GLY A C 1
ATOM 776 O O . GLY A 1 117 ? 20.283 -30.891 24.474 1.000 10.127 143 GLY A O 1
ATOM 777 N N . MET A 1 118 ? 19.708 -28.742 24.262 1.000 7.486 144 MET A N 1
ATOM 778 C CA . MET A 1 118 ? 18.381 -28.931 24.890 1.000 7.695 144 MET A CA 1
ATOM 779 C C . MET A 1 118 ? 17.358 -29.469 23.902 1.000 7.240 144 MET A C 1
ATOM 780 O O . MET A 1 118 ? 17.526 -29.351 22.678 1.000 6.926 144 MET A O 1
ATOM 785 N N . THR A 1 119 ? 16.304 -30.020 24.445 1.000 7.659 145 THR A N 1
ATOM 786 C CA . THR A 1 119 ? 15.089 -30.412 23.698 1.000 7.732 145 THR A CA 1
ATOM 787 C C . THR A 1 119 ? 13.929 -29.680 24.346 1.000 7.629 145 THR A C 1
ATOM 788 O O . THR A 1 119 ? 13.707 -29.835 25.530 1.000 9.664 145 THR A O 1
ATOM 792 N N . LEU A 1 120 ? 13.290 -28.807 23.599 1.000 7.619 146 LEU A N 1
ATOM 793 C CA . LEU A 1 120 ? 12.286 -27.862 24.133 1.000 7.447 146 LEU A CA 1
ATOM 794 C C . LEU A 1 120 ? 10.903 -28.270 23.654 1.000 7.184 146 LEU A C 1
ATOM 795 O O . LEU A 1 120 ? 10.639 -28.341 22.457 1.000 6.739 146 LEU A O 1
ATOM 800 N N . ALA A 1 121 ? 10.031 -28.523 24.594 1.000 6.736 147 ALA A N 1
ATOM 801 C CA . ALA A 1 121 ? 8.606 -28.746 24.332 1.000 6.888 147 ALA A CA 1
ATOM 802 C C . ALA A 1 121 ? 7.981 -27.437 23.879 1.000 6.907 147 ALA A C 1
ATOM 803 O O . ALA A 1 121 ? 8.451 -26.348 24.210 1.000 6.893 147 ALA A O 1
ATOM 805 N N . PRO A 1 122 ? 6.837 -27.513 23.169 1.000 6.065 148 PRO A N 1
ATOM 806 C CA . PRO A 1 122 ? 6.082 -26.306 22.842 1.000 6.098 148 PRO A CA 1
ATOM 807 C C . PRO A 1 122 ? 5.786 -25.515 24.100 1.000 5.875 148 PRO A C 1
ATOM 808 O O . PRO A 1 122 ? 5.511 -26.076 25.152 1.000 7.662 148 PRO A O 1
ATOM 812 N N . GLY A 1 123 ? 5.839 -24.201 23.977 1.000 5.547 149 GLY A N 1
ATOM 813 C CA . GLY A 1 123 ? 5.597 -23.302 25.102 1.000 5.506 149 GLY A CA 1
ATOM 814 C C . GLY A 1 123 ? 6.184 -21.940 24.839 1.000 5.087 149 GLY A C 1
ATOM 815 O O . GLY A 1 123 ? 6.579 -21.654 23.699 1.000 5.439 149 GLY A O 1
ATOM 816 N N . VAL A 1 124 ? 6.122 -21.077 25.859 1.000 5.361 150 VAL A N 1
ATOM 817 C CA . VAL A 1 124 ? 6.657 -19.698 25.903 1.000 5.271 150 VAL A CA 1
ATOM 818 C C . VAL A 1 124 ? 7.926 -19.732 26.738 1.000 5.405 150 VAL A C 1
ATOM 819 O O . VAL A 1 124 ? 7.928 -20.293 27.824 1.000 5.575 150 VAL A O 1
ATOM 823 N N . TYR A 1 125 ? 8.980 -19.206 26.152 1.000 5.328 151 TYR A N 1
ATOM 824 C CA . TYR A 1 125 ? 10.310 -19.161 26.788 1.000 5.805 151 TYR A CA 1
ATOM 825 C C . TYR A 1 125 ? 10.747 -17.711 26.765 1.000 6.183 151 TYR A C 1
ATOM 826 O O . TYR A 1 125 ? 10.725 -17.089 25.712 1.000 7.066 151 TYR A O 1
ATOM 835 N N . LYS A 1 126 ? 11.176 -17.203 27.905 1.000 6.308 152 LYS A N 1
ATOM 836 C CA . LYS A 1 126 ? 11.561 -15.794 28.090 1.000 6.526 152 LYS A CA 1
ATOM 837 C C . LYS A 1 126 ? 12.978 -15.655 28.669 1.000 6.256 152 LYS A C 1
ATOM 838 O O . LYS A 1 126 ? 13.299 -16.369 29.615 1.000 6.799 152 LYS A O 1
ATOM 844 N N . TRP A 1 127 ? 13.736 -14.733 28.114 1.000 6.435 153 TRP A N 1
ATOM 845 C CA . TRP A 1 127 ? 15.070 -14.357 28.633 1.000 6.564 153 TRP A CA 1
ATOM 846 C C . TRP A 1 127 ? 15.214 -12.837 28.709 1.000 6.817 153 TRP A C 1
ATOM 847 O O . TRP A 1 127 ? 14.876 -12.119 27.774 1.000 7.673 153 TRP A O 1
ATOM 858 N N . SER A 1 128 ? 15.847 -12.414 29.816 1.000 8.560 154 SER A N 1
ATOM 859 C CA . SER A 1 128 ? 16.336 -11.045 30.021 1.000 9.118 154 SER A CA 1
ATOM 860 C C . SER A 1 128 ? 17.715 -10.887 29.367 1.000 8.879 154 SER A C 1
ATOM 861 O O . SER A 1 128 ? 18.122 -9.731 29.083 1.000 10.812 154 SER A O 1
ATOM 864 N N . THR A 1 129 ? 18.384 -11.999 29.131 1.000 9.074 155 THR A N 1
ATOM 865 C CA . THR A 1 129 ? 19.695 -12.043 28.445 1.000 10.618 155 THR A CA 1
ATOM 866 C C . THR A 1 129 ? 19.511 -12.226 26.938 1.000 9.946 155 THR A C 1
ATOM 867 O O . THR A 1 129 ? 18.385 -12.201 26.410 1.000 10.202 155 THR A O 1
ATOM 871 N N . GLY A 1 130 ? 20.628 -12.298 26.233 1.000 9.066 156 GLY A N 1
ATOM 872 C CA . GLY A 1 130 ? 20.617 -12.896 24.906 1.000 8.920 156 GLY A CA 1
ATOM 873 C C . GLY A 1 130 ? 20.463 -14.397 24.964 1.000 8.639 156 GLY A C 1
ATOM 874 O O . GLY A 1 130 ? 20.505 -15.029 26.049 1.000 9.798 156 GLY A O 1
ATOM 875 N N . VAL A 1 131 ? 20.300 -14.974 23.789 1.000 7.355 157 VAL A N 1
ATOM 876 C CA . VAL A 1 131 ? 20.258 -16.437 23.635 1.000 6.517 157 VAL A CA 1
ATOM 877 C C . VAL A 1 131 ? 21.393 -16.823 22.687 1.000 5.883 157 VAL A C 1
ATOM 878 O O . VAL A 1 131 ? 21.609 -16.196 21.638 1.000 5.634 157 VAL A O 1
ATOM 882 N N . THR A 1 132 ? 22.036 -17.894 23.013 1.000 6.370 158 THR A N 1
ATOM 883 C CA . THR A 1 132 ? 23.103 -18.468 22.172 1.000 6.600 158 THR A CA 1
ATOM 884 C C . THR A 1 132 ? 22.805 -19.935 21.960 1.000 5.962 158 THR A C 1
ATOM 885 O O . THR A 1 132 ? 22.325 -20.641 22.866 1.000 5.558 158 THR A O 1
ATOM 889 N N . ILE A 1 133 ? 23.126 -20.389 20.758 1.000 5.308 159 ILE A N 1
ATOM 890 C CA . ILE A 1 133 ? 22.912 -21.807 20.368 1.000 5.303 159 ILE A CA 1
ATOM 891 C C . ILE A 1 133 ? 24.243 -22.331 19.831 1.000 5.246 159 ILE A C 1
ATOM 892 O O . ILE A 1 133 ? 24.482 -22.346 18.614 1.000 5.110 159 ILE A O 1
ATOM 897 N N . PRO A 1 134 ? 25.159 -22.736 20.726 1.000 5.867 160 PRO A N 1
ATOM 898 C CA . PRO A 1 134 ? 26.482 -23.184 20.291 1.000 5.845 160 PRO A CA 1
ATOM 899 C C . PRO A 1 134 ? 26.582 -24.671 19.933 1.000 6.131 160 PRO A C 1
ATOM 900 O O . PRO A 1 134 ? 27.545 -25.097 19.273 1.000 6.823 160 PRO A O 1
ATOM 904 N N . THR A 1 135 ? 25.531 -25.422 20.259 1.000 5.929 161 THR A N 1
ATOM 905 C CA . THR A 1 135 ? 25.318 -26.805 19.800 1.000 6.488 161 THR A CA 1
ATOM 906 C C . THR A 1 135 ? 23.841 -26.973 19.520 1.000 6.083 161 THR A C 1
ATOM 907 O O . THR A 1 135 ? 23.048 -26.106 19.923 1.000 5.518 161 THR A O 1
ATOM 911 N N . ASP A 1 136 ? 23.510 -28.023 18.810 1.000 5.719 162 ASP A N 1
ATOM 912 C CA . ASP A 1 136 ? 22.129 -28.131 18.326 1.000 5.828 162 ASP A CA 1
ATOM 913 C C . ASP A 1 136 ? 21.121 -28.058 19.469 1.000 5.642 162 ASP A C 1
ATOM 914 O O . ASP A 1 136 ? 21.337 -28.648 20.550 1.000 5.725 162 ASP A O 1
ATOM 919 N N . VAL A 1 137 ? 20.007 -27.433 19.152 1.000 5.523 163 VAL A N 1
ATOM 920 C CA . VAL A 1 137 ? 18.789 -27.444 19.989 1.000 5.906 163 VAL A CA 1
ATOM 921 C C . VAL A 1 137 ? 17.704 -28.119 19.167 1.000 5.668 163 VAL A C 1
ATOM 922 O O . VAL A 1 137 ? 17.669 -27.952 17.945 1.000 6.964 163 VAL A O 1
ATOM 926 N N . THR A 1 138 ? 16.884 -28.914 19.826 1.000 5.884 164 THR A N 1
ATOM 927 C CA . THR A 1 138 ? 15.759 -29.626 19.189 1.000 6.582 164 THR A CA 1
ATOM 928 C C . THR A 1 138 ? 14.436 -29.102 19.718 1.000 6.103 164 THR A C 1
ATOM 929 O O . THR A 1 138 ? 14.273 -29.013 20.930 1.000 6.436 164 THR A O 1
ATOM 933 N N . LEU A 1 139 ? 13.527 -28.753 18.818 1.000 5.824 165 LEU A N 1
ATOM 934 C CA . LEU A 1 139 ? 12.140 -28.352 19.150 1.000 6.197 165 LEU A CA 1
ATOM 935 C C . LEU A 1 139 ? 11.211 -29.524 18.780 1.000 6.074 165 LEU A C 1
ATOM 936 O O . LEU A 1 139 ? 11.118 -29.883 17.589 1.000 6.461 165 LEU A O 1
ATOM 941 N N . ALA A 1 140 ? 10.729 -30.225 19.809 1.000 6.632 166 ALA A N 1
ATOM 942 C CA . ALA A 1 140 ? 10.015 -31.519 19.682 1.000 7.411 166 ALA A CA 1
ATOM 943 C C . ALA A 1 140 ? 8.522 -31.308 19.951 1.000 7.006 166 ALA A C 1
ATOM 944 O O . ALA A 1 140 ? 8.190 -30.919 21.069 1.000 7.461 166 ALA A O 1
ATOM 946 N N . GLY A 1 141 ? 7.665 -31.547 18.959 1.000 6.998 167 GLY A N 1
ATOM 947 C CA . GLY A 1 141 ? 6.207 -31.380 19.142 1.000 7.126 167 GLY A CA 1
ATOM 948 C C . GLY A 1 141 ? 5.486 -31.734 17.871 1.000 7.809 167 GLY A C 1
ATOM 949 O O . GLY A 1 141 ? 6.104 -32.265 16.928 1.000 8.611 167 GLY A O 1
ATOM 950 N N . GLY A 1 142 ? 4.177 -31.512 17.850 1.000 7.399 168 GLY A N 1
ATOM 951 C CA . GLY A 1 142 ? 3.296 -31.922 16.741 1.000 7.086 168 GLY A CA 1
ATOM 952 C C . GLY A 1 142 ? 3.120 -30.833 15.704 1.000 7.231 168 GLY A C 1
ATOM 953 O O . GLY A 1 142 ? 3.630 -29.687 15.857 1.000 7.084 168 GLY A O 1
ATOM 954 N N . ALA A 1 143 ? 2.344 -31.178 14.690 1.000 7.816 169 ALA A N 1
ATOM 955 C CA . ALA A 1 143 ? 2.139 -30.373 13.486 1.000 8.104 169 ALA A CA 1
ATOM 956 C C . ALA A 1 143 ? 1.650 -28.963 13.782 1.000 7.350 169 ALA A C 1
ATOM 957 O O . ALA A 1 143 ? 1.954 -28.093 12.973 1.000 8.646 169 ALA A O 1
ATOM 959 N N . ASN A 1 144 ? 0.834 -28.769 14.806 1.000 6.892 170 ASN A N 1
ATOM 960 C CA . ASN A 1 144 ? 0.243 -27.427 15.064 1.000 6.908 170 ASN A CA 1
ATOM 961 C C . ASN A 1 144 ? 0.807 -26.793 16.328 1.000 6.879 170 ASN A C 1
ATOM 962 O O . ASN A 1 144 ? 0.349 -25.720 16.720 1.000 7.408 170 ASN A O 1
ATOM 967 N N . ASP A 1 145 ? 1.705 -27.469 17.010 1.000 6.594 171 ASP A N 1
ATOM 968 C CA . ASP A 1 145 ? 2.283 -26.923 18.246 1.000 7.070 171 ASP A CA 1
ATOM 969 C C . ASP A 1 145 ? 3.079 -25.645 17.961 1.000 5.861 171 ASP A C 1
ATOM 970 O O . ASP A 1 145 ? 3.786 -25.554 16.975 1.000 5.548 171 ASP A O 1
ATOM 975 N N . VAL A 1 146 ? 3.076 -24.762 18.937 1.000 5.280 172 VAL A N 1
ATOM 976 C CA . VAL A 1 146 ? 3.696 -23.426 18.838 1.000 5.293 172 VAL A CA 1
ATOM 977 C C . VAL A 1 146 ? 4.805 -23.278 19.863 1.000 4.580 172 VAL A C 1
ATOM 978 O O . VAL A 1 146 ? 4.642 -23.667 21.012 1.000 4.998 172 VAL A O 1
ATOM 982 N N . TRP A 1 147 ? 5.859 -22.606 19.411 1.000 4.353 173 TRP A N 1
ATOM 983 C CA . TRP A 1 147 ? 6.893 -22.086 20.321 1.000 4.476 173 TRP A CA 1
ATOM 984 C C . TRP A 1 147 ? 6.992 -20.587 20.167 1.000 4.503 173 TRP A C 1
ATOM 985 O O . TRP A 1 147 ? 7.025 -20.096 19.032 1.000 4.969 173 TRP A O 1
ATOM 996 N N . ILE A 1 148 ? 7.077 -19.884 21.293 1.000 4.833 174 ILE A N 1
ATOM 997 C CA . ILE A 1 148 ? 7.316 -18.425 21.289 1.000 5.031 174 ILE A CA 1
ATOM 998 C C . ILE A 1 148 ? 8.534 -18.225 22.162 1.000 4.764 174 ILE A C 1
ATOM 999 O O . ILE A 1 148 ? 8.518 -18.524 23.355 1.000 5.005 174 ILE A O 1
ATOM 1004 N N . PHE A 1 149 ? 9.540 -17.584 21.598 1.000 4.746 175 PHE A N 1
ATOM 1005 C CA . PHE A 1 149 ? 10.806 -17.230 22.273 1.000 4.471 175 PHE A CA 1
ATOM 1006 C C . PHE A 1 149 ? 10.852 -15.701 22.382 1.000 4.487 175 PHE A C 1
ATOM 1007 O O . PHE A 1 149 ? 10.727 -14.993 21.372 1.000 5.721 175 PHE A O 1
ATOM 1015 N N . GLN A 1 150 ? 11.027 -15.203 23.614 1.000 4.983 176 GLN A N 1
ATOM 1016 C CA . GLN A 1 150 ? 10.998 -13.783 23.977 1.000 5.032 176 GLN A CA 1
ATOM 1017 C C . GLN A 1 150 ? 12.387 -13.441 24.464 1.000 5.546 176 GLN A C 1
ATOM 1018 O O . GLN A 1 150 ? 12.767 -13.814 25.581 1.000 6.701 176 GLN A O 1
ATOM 1024 N N . ILE A 1 151 ? 13.142 -12.741 23.635 1.000 5.141 177 ILE A N 1
ATOM 1025 C CA . ILE A 1 151 ? 14.597 -12.520 23.860 1.000 5.634 177 ILE A CA 1
ATOM 1026 C C . ILE A 1 151 ? 14.872 -11.017 23.914 1.000 5.509 177 ILE A C 1
ATOM 1027 O O . ILE A 1 151 ? 14.641 -10.306 22.959 1.000 6.663 177 ILE A O 1
ATOM 1032 N N . ALA A 1 152 ? 15.309 -10.579 25.090 1.000 6.439 178 ALA A N 1
ATOM 1033 C CA . ALA A 1 152 ? 15.505 -9.162 25.404 1.000 6.702 178 ALA A CA 1
ATOM 1034 C C . ALA A 1 152 ? 16.767 -8.594 24.764 1.000 6.604 178 ALA A C 1
ATOM 1035 O O . ALA A 1 152 ? 16.832 -7.386 24.576 1.000 8.282 178 ALA A O 1
ATOM 1037 N N . GLN A 1 153 ? 17.726 -9.460 24.413 1.000 7.139 179 GLN A N 1
ATOM 1038 C CA . GLN A 1 153 ? 18.969 -8.998 23.774 1.000 7.207 179 GLN A CA 1
ATOM 1039 C C . GLN A 1 153 ? 19.120 -9.717 22.424 1.000 6.706 179 GLN A C 1
ATOM 1040 O O . GLN A 1 153 ? 18.177 -9.699 21.642 1.000 6.568 179 GLN A O 1
ATOM 1046 N N . THR A 1 154 ? 20.289 -10.240 22.135 1.000 6.623 180 THR A N 1
ATOM 1047 C CA . THR A 1 154 ? 20.664 -10.818 20.823 1.000 6.374 180 THR A CA 1
ATOM 1048 C C . THR A 1 154 ? 20.273 -12.286 20.742 1.000 5.970 180 THR A C 1
ATOM 1049 O O . THR A 1 154 ? 20.014 -12.931 21.738 1.000 6.516 180 THR A O 1
ATOM 1053 N N . LEU A 1 155 ? 20.281 -12.799 19.506 1.000 5.352 181 LEU A N 1
ATOM 1054 C CA . LEU A 1 155 ? 20.131 -14.251 19.247 1.000 5.116 181 LEU A CA 1
ATOM 1055 C C . LEU A 1 155 ? 21.232 -14.719 18.320 1.000 5.228 181 LEU A C 1
ATOM 1056 O O . LEU A 1 155 ? 21.425 -14.101 17.255 1.000 5.074 181 LEU A O 1
ATOM 1061 N N . ASP A 1 156 ? 21.966 -15.733 18.729 1.000 5.541 182 ASP A N 1
ATOM 1062 C CA . ASP A 1 156 ? 23.116 -16.215 17.919 1.000 5.986 182 ASP A CA 1
ATOM 1063 C C . ASP A 1 156 ? 23.007 -17.708 17.726 1.000 5.500 182 ASP A C 1
ATOM 1064 O O . ASP A 1 156 ? 22.797 -18.439 18.684 1.000 7.085 182 ASP A O 1
ATOM 1069 N N . LEU A 1 157 ? 23.183 -18.148 16.482 1.000 4.919 183 LEU A N 1
ATOM 1070 C CA . LEU A 1 157 ? 23.323 -19.567 16.108 1.000 4.882 183 LEU A CA 1
ATOM 1071 C C . LEU A 1 157 ? 24.746 -19.748 15.611 1.000 4.655 183 LEU A C 1
ATOM 1072 O O . LEU A 1 157 ? 25.147 -19.073 14.659 1.000 4.908 183 LEU A O 1
ATOM 1077 N N . SER A 1 158 ? 25.489 -20.652 16.224 1.000 4.687 184 SER A N 1
ATOM 1078 C CA . SER A 1 158 ? 26.934 -20.769 15.909 1.000 4.450 184 SER A CA 1
ATOM 1079 C C . SER A 1 158 ? 27.134 -21.396 14.528 1.000 4.564 184 SER A C 1
ATOM 1080 O O . SER A 1 158 ? 26.206 -22.057 13.974 1.000 5.051 184 SER A O 1
ATOM 1083 N N . ASN A 1 159 ? 28.337 -21.313 14.020 1.000 4.750 185 ASN A N 1
ATOM 1084 C CA . ASN A 1 159 ? 28.695 -21.907 12.715 1.000 4.764 185 ASN A CA 1
ATOM 1085 C C . ASN A 1 159 ? 28.378 -23.396 12.707 1.000 4.861 185 ASN A C 1
ATOM 1086 O O . ASN A 1 159 ? 28.814 -24.135 13.625 1.000 5.237 185 ASN A O 1
ATOM 1091 N N . GLY A 1 160 ? 27.725 -23.865 11.652 1.000 4.827 186 GLY A N 1
ATOM 1092 C CA . GLY A 1 160 ? 27.477 -25.303 11.461 1.000 4.833 186 GLY A CA 1
ATOM 1093 C C . GLY A 1 160 ? 26.406 -25.888 12.365 1.000 5.593 186 GLY A C 1
ATOM 1094 O O . GLY A 1 160 ? 26.229 -27.098 12.347 1.000 6.724 186 GLY A O 1
ATOM 1095 N N . ILE A 1 161 ? 25.752 -25.069 13.178 1.000 5.076 187 ILE A N 1
ATOM 1096 C CA . ILE A 1 161 ? 24.763 -25.549 14.168 1.000 5.012 187 ILE A CA 1
ATOM 1097 C C . ILE A 1 161 ? 23.353 -25.459 13.600 1.000 4.834 187 ILE A C 1
ATOM 1098 O O . ILE A 1 161 ? 23.068 -24.584 12.734 1.000 5.075 187 ILE A O 1
ATOM 1103 N N . HIS A 1 162 ? 22.521 -26.411 14.023 1.000 5.387 188 HIS A N 1
ATOM 1104 C CA . HIS A 1 162 ? 21.093 -26.502 13.599 1.000 5.866 188 HIS A CA 1
ATOM 1105 C C . HIS A 1 162 ? 20.142 -26.270 14.766 1.000 6.024 188 HIS A C 1
ATOM 1106 O O . HIS A 1 162 ? 20.362 -26.786 15.868 1.000 6.436 188 HIS A O 1
ATOM 1113 N N . VAL A 1 163 ? 19.044 -25.591 14.443 1.000 5.901 189 VAL A N 1
ATOM 1114 C CA . VAL A 1 163 ? 17.801 -25.658 15.217 1.000 6.237 189 VAL A CA 1
ATOM 1115 C C . VAL A 1 163 ? 16.997 -26.781 14.611 1.000 6.501 189 VAL A C 1
ATOM 1116 O O . VAL A 1 163 ? 16.573 -26.652 13.442 1.000 8.271 189 VAL A O 1
ATOM 1120 N N . ASN A 1 164 ? 16.969 -27.914 15.251 1.000 6.180 190 ASN A N 1
ATOM 1121 C CA . ASN A 1 164 ? 16.330 -29.123 14.695 1.000 6.261 190 ASN A CA 1
ATOM 1122 C C . ASN A 1 164 ? 14.853 -29.155 15.047 1.000 6.651 190 ASN A C 1
ATOM 1123 O O . ASN A 1 164 ? 14.498 -28.774 16.167 1.000 7.203 190 ASN A O 1
ATOM 1128 N N . LEU A 1 165 ? 14.022 -29.651 14.156 1.000 7.365 191 LEU A N 1
ATOM 1129 C CA . LEU A 1 165 ? 12.589 -29.931 14.434 1.000 7.436 191 LEU A CA 1
ATOM 1130 C C . LEU A 1 165 ? 12.368 -31.432 14.493 1.000 7.469 191 LEU A C 1
ATOM 1131 O O . LEU A 1 165 ? 12.968 -32.146 13.667 1.000 8.500 191 LEU A O 1
ATOM 1136 N N . SER A 1 166 ? 11.571 -31.882 15.459 1.000 7.613 192 SER A N 1
ATOM 1137 C CA . SER A 1 166 ? 11.246 -33.320 15.586 1.000 8.688 192 SER A CA 1
ATOM 1138 C C . SER A 1 166 ? 9.772 -33.464 15.934 1.000 8.314 192 SER A C 1
ATOM 1139 O O . SER A 1 166 ? 9.221 -32.583 16.557 1.000 8.005 192 SER A O 1
ATOM 1142 N N . GLY A 1 167 ? 9.193 -34.599 15.551 1.000 8.751 193 GLY A N 1
ATOM 1143 C CA . GLY A 1 167 ? 7.905 -35.020 16.102 1.000 8.957 193 GLY A CA 1
ATOM 1144 C C . GLY A 1 167 ? 6.735 -34.508 15.288 1.000 9.082 193 GLY A C 1
ATOM 1145 O O . GLY A 1 167 ? 5.605 -34.857 15.680 1.000 11.268 193 GLY A O 1
ATOM 1146 N N . GLY A 1 168 ? 6.980 -33.745 14.223 1.000 9.122 194 GLY A N 1
ATOM 1147 C CA . GLY A 1 168 ? 5.923 -33.061 13.445 1.000 8.671 194 GLY A CA 1
ATOM 1148 C C . GLY A 1 168 ? 5.982 -31.556 13.532 1.000 8.200 194 GLY A C 1
ATOM 1149 O O . GLY A 1 168 ? 5.277 -30.886 12.747 1.000 8.482 194 GLY A O 1
ATOM 1150 N N . ALA A 1 169 ? 6.763 -30.986 14.449 1.000 7.988 195 ALA A N 1
ATOM 1151 C CA . ALA A 1 169 ? 6.930 -29.524 14.572 1.000 7.402 195 ALA A CA 1
ATOM 1152 C C . ALA A 1 169 ? 7.165 -28.892 13.205 1.000 7.204 195 ALA A C 1
ATOM 1153 O O . ALA A 1 169 ? 7.967 -29.433 12.399 1.000 7.892 195 ALA A O 1
ATOM 1155 N N . GLN A 1 170 ? 6.525 -27.748 12.979 1.000 6.550 196 GLN A N 1
ATOM 1156 C CA . GLN A 1 170 ? 6.640 -27.002 11.709 1.000 7.072 196 GLN A CA 1
ATOM 1157 C C . GLN A 1 170 ? 7.203 -25.601 11.966 1.000 7.047 196 GLN A C 1
ATOM 1158 O O . GLN A 1 170 ? 6.795 -24.904 12.925 1.000 6.668 196 GLN A O 1
ATOM 1164 N N . ALA A 1 171 ? 8.074 -25.161 11.095 1.000 6.587 197 ALA A N 1
ATOM 1165 C CA . ALA A 1 171 ? 8.771 -23.871 11.213 1.000 6.782 197 ALA A CA 1
ATOM 1166 C C . ALA A 1 171 ? 7.785 -22.741 11.245 1.000 6.678 197 ALA A C 1
ATOM 1167 O O . ALA A 1 171 ? 8.048 -21.714 11.908 1.000 7.462 197 ALA A O 1
ATOM 1169 N N . ALA A 1 172 ? 6.661 -22.887 10.555 1.000 6.832 198 ALA A N 1
ATOM 1170 C CA . ALA A 1 172 ? 5.647 -21.835 10.469 1.000 6.915 198 ALA A CA 1
ATOM 1171 C C . ALA A 1 172 ? 5.084 -21.512 11.846 1.000 7.322 198 ALA A C 1
ATOM 1172 O O . ALA A 1 172 ? 4.544 -20.379 12.053 1.000 8.613 198 ALA A O 1
ATOM 1174 N N . ASN A 1 173 ? 5.162 -22.428 12.800 1.000 5.849 199 ASN A N 1
ATOM 1175 C CA . ASN A 1 173 ? 4.519 -22.269 14.112 1.000 5.621 199 ASN A CA 1
ATOM 1176 C C . ASN A 1 173 ? 5.508 -21.878 15.200 1.000 4.836 199 ASN A C 1
ATOM 1177 O O . ASN A 1 173 ? 5.182 -21.995 16.394 1.000 5.421 199 ASN A O 1
ATOM 1182 N N . ILE A 1 174 ? 6.710 -21.451 14.797 1.000 4.857 200 ILE A N 1
ATOM 1183 C CA . ILE A 1 174 ? 7.789 -21.069 15.733 1.000 4.937 200 ILE A CA 1
ATOM 1184 C C . ILE A 1 174 ? 8.082 -19.596 15.529 1.000 4.553 200 ILE A C 1
ATOM 1185 O O . ILE A 1 174 ? 8.272 -19.152 14.404 1.000 4.361 200 ILE A O 1
ATOM 1190 N N . PHE A 1 175 ? 8.141 -18.871 16.637 1.000 4.166 201 PHE A N 1
ATOM 1191 C CA . PHE A 1 175 ? 8.302 -17.401 16.641 1.000 4.227 201 PHE A CA 1
ATOM 1192 C C . PHE A 1 175 ? 9.434 -17.029 17.574 1.000 4.331 201 PHE A C 1
ATOM 1193 O O . PHE A 1 175 ? 9.375 -17.345 18.759 1.000 4.702 201 PHE A O 1
ATOM 1201 N N . TRP A 1 176 ? 10.396 -16.323 17.026 1.000 4.317 202 TRP A N 1
ATOM 1202 C CA . TRP A 1 176 ? 11.562 -15.823 17.770 1.000 4.496 202 TRP A CA 1
ATOM 1203 C C . TRP A 1 176 ? 11.432 -14.301 17.776 1.000 4.379 202 TRP A C 1
ATOM 1204 O O . TRP A 1 176 ? 11.660 -13.697 16.740 1.000 5.480 202 TRP A O 1
ATOM 1215 N N . GLN A 1 177 ? 11.095 -13.715 18.921 1.000 4.373 203 GLN A N 1
ATOM 1216 C CA . GLN A 1 177 ? 11.031 -12.260 19.134 1.000 4.655 203 GLN A CA 1
ATOM 1217 C C . GLN A 1 177 ? 12.376 -11.850 19.712 1.000 4.645 203 GLN A C 1
ATOM 1218 O O . GLN A 1 177 ? 12.716 -12.354 20.789 1.000 5.224 203 GLN A O 1
ATOM 1224 N N . VAL A 1 178 ? 13.101 -10.990 19.004 1.000 4.415 204 VAL A N 1
ATOM 1225 C CA . VAL A 1 178 ? 14.515 -10.667 19.342 1.000 4.726 204 VAL A CA 1
ATOM 1226 C C . VAL A 1 178 ? 14.651 -9.150 19.289 1.000 5.136 204 VAL A C 1
ATOM 1227 O O . VAL A 1 178 ? 14.473 -8.570 18.241 1.000 5.178 204 VAL A O 1
ATOM 1231 N N . ALA A 1 179 ? 15.048 -8.549 20.422 1.000 5.938 205 ALA A N 1
ATOM 1232 C CA . ALA A 1 179 ? 15.218 -7.089 20.499 1.000 6.538 205 ALA A CA 1
ATOM 1233 C C . ALA A 1 179 ? 16.540 -6.654 19.881 1.000 6.963 205 ALA A C 1
ATOM 1234 O O . ALA A 1 179 ? 16.544 -5.573 19.294 1.000 10.112 205 ALA A O 1
ATOM 1236 N N . GLY A 1 180 ? 17.590 -7.448 20.040 1.000 6.441 206 GLY A N 1
ATOM 1237 C CA . GLY A 1 180 ? 18.901 -7.194 19.425 1.000 6.955 206 GLY A CA 1
ATOM 1238 C C . GLY A 1 180 ? 19.027 -7.894 18.097 1.000 6.335 206 GLY A C 1
ATOM 1239 O O . GLY A 1 180 ? 18.052 -8.452 17.587 1.000 6.594 206 GLY A O 1
ATOM 1240 N N . GLN A 1 181 ? 20.221 -7.909 17.562 1.000 6.382 207 GLN A N 1
ATOM 1241 C CA . GLN A 1 181 ? 20.506 -8.538 16.265 1.000 5.937 207 GLN A CA 1
ATOM 1242 C C . GLN A 1 181 ? 20.378 -10.052 16.423 1.000 5.457 207 GLN A C 1
ATOM 1243 O O . GLN A 1 181 ? 20.843 -10.632 17.441 1.000 5.600 207 GLN A O 1
ATOM 1249 N N . THR A 1 182 ? 19.866 -10.674 15.365 1.000 4.811 208 THR A N 1
ATOM 1250 C CA . THR A 1 182 ? 19.923 -12.141 15.194 1.000 5.042 208 THR A CA 1
ATOM 1251 C C . THR A 1 182 ? 21.035 -12.422 14.193 1.000 4.820 208 THR A C 1
ATOM 1252 O O . THR A 1 182 ? 21.024 -11.884 13.094 1.000 4.773 208 THR A O 1
ATOM 1256 N N . THR A 1 183 ? 21.993 -13.264 14.581 1.000 4.751 209 THR A N 1
ATOM 1257 C CA . THR A 1 183 ? 23.112 -13.620 13.701 1.000 5.014 209 THR A CA 1
ATOM 1258 C C . THR A 1 183 ? 23.187 -15.129 13.497 1.000 5.025 209 THR A C 1
ATOM 1259 O O . THR A 1 183 ? 23.305 -15.862 14.483 1.000 4.727 209 THR A O 1
ATOM 1263 N N . LEU A 1 184 ? 23.073 -15.549 12.238 1.000 4.932 210 LEU A N 1
ATOM 1264 C CA . LEU A 1 184 ? 23.100 -16.994 11.896 1.000 5.321 210 LEU A CA 1
ATOM 1265 C C . LEU A 1 184 ? 24.482 -17.278 11.341 1.000 5.260 210 LEU A C 1
ATOM 1266 O O . LEU A 1 184 ? 24.899 -16.668 10.352 1.000 5.614 210 LEU A O 1
ATOM 1271 N N . GLY A 1 185 ? 25.203 -18.156 12.010 1.000 4.972 211 GLY A N 1
ATOM 1272 C CA . GLY A 1 185 ? 26.589 -18.475 11.628 1.000 4.918 211 GLY A CA 1
ATOM 1273 C C . GLY A 1 185 ? 26.753 -19.160 10.282 1.000 5.400 211 GLY A C 1
ATOM 1274 O O . GLY A 1 185 ? 25.781 -19.597 9.637 1.000 5.097 211 GLY A O 1
ATOM 1275 N N . THR A 1 186 ? 27.991 -19.189 9.824 1.000 5.706 212 THR A N 1
ATOM 1276 C CA . THR A 1 186 ? 28.260 -19.813 8.520 1.000 6.243 212 THR A CA 1
ATOM 1277 C C . THR A 1 186 ? 27.761 -21.262 8.565 1.000 5.794 212 THR A C 1
ATOM 1278 O O . THR A 1 186 ? 27.923 -21.939 9.559 1.000 5.516 212 THR A O 1
ATOM 1282 N N . THR A 1 187 ? 27.188 -21.748 7.454 1.000 6.038 213 THR A N 1
ATOM 1283 C CA . THR A 1 187 ? 26.713 -23.144 7.268 1.000 6.403 213 THR A CA 1
ATOM 1284 C C . THR A 1 187 ? 25.747 -23.599 8.374 1.000 6.149 213 THR A C 1
ATOM 1285 O O . THR A 1 187 ? 25.613 -24.806 8.605 1.000 7.861 213 THR A O 1
ATOM 1289 N N . SER A 1 188 ? 25.017 -22.668 9.000 1.000 5.359 214 SER A N 1
ATOM 1290 C CA . SER A 1 188 ? 24.058 -22.993 10.055 1.000 4.946 214 SER A CA 1
ATOM 1291 C C . SER A 1 188 ? 22.686 -23.199 9.425 1.000 4.598 214 SER A C 1
ATOM 1292 O O . SER A 1 188 ? 22.470 -22.769 8.278 1.000 4.684 214 SER A O 1
ATOM 1295 N N . VAL A 1 189 ? 21.796 -23.799 10.191 1.000 4.076 215 VAL A N 1
ATOM 1296 C CA . VAL A 1 189 ? 20.400 -23.997 9.703 1.000 4.623 215 VAL A CA 1
ATOM 1297 C C . VAL A 1 189 ? 19.445 -23.597 10.816 1.000 4.454 215 VAL A C 1
ATOM 1298 O O . VAL A 1 189 ? 19.488 -24.162 11.919 1.000 4.839 215 VAL A O 1
ATOM 1302 N N . PHE A 1 190 ? 18.604 -22.592 10.524 1.000 4.591 216 PHE A N 1
ATOM 1303 C CA . PHE A 1 190 ? 17.657 -22.031 11.510 1.000 4.691 216 PHE A CA 1
ATOM 1304 C C . PHE A 1 190 ? 16.240 -22.361 11.076 1.000 4.637 216 PHE A C 1
ATOM 1305 O O . PHE A 1 190 ? 15.954 -22.316 9.907 1.000 5.403 216 PHE A O 1
ATOM 1313 N N . ASN A 1 191 ? 15.383 -22.673 12.031 1.000 4.832 217 ASN A N 1
ATOM 1314 C CA . ASN A 1 191 ? 13.938 -22.925 11.781 1.000 5.532 217 ASN A CA 1
ATOM 1315 C C . ASN A 1 191 ? 13.112 -21.967 12.609 1.000 5.280 217 ASN A C 1
ATOM 1316 O O . ASN A 1 191 ? 13.296 -21.889 13.856 1.000 5.312 217 ASN A O 1
ATOM 1321 N N . GLY A 1 192 ? 12.193 -21.300 11.940 1.000 5.723 218 GLY A N 1
ATOM 1322 C CA . GLY A 1 192 ? 11.221 -20.441 12.616 1.000 5.627 218 GLY A CA 1
ATOM 1323 C C . GLY A 1 192 ? 11.175 -19.053 12.047 1.000 6.050 218 GLY A C 1
ATOM 1324 O O . GLY A 1 192 ? 12.048 -18.646 11.289 1.000 7.054 218 GLY A O 1
ATOM 1325 N N . ASN A 1 193 ? 10.190 -18.307 12.474 1.000 5.493 219 ASN A N 1
ATOM 1326 C CA . ASN A 1 193 ? 9.986 -16.896 12.070 1.000 5.735 219 ASN A CA 1
ATOM 1327 C C . ASN A 1 193 ? 10.768 -16.008 13.017 1.000 5.488 219 ASN A C 1
ATOM 1328 O O . ASN A 1 193 ? 10.675 -16.221 14.258 1.000 6.887 219 ASN A O 1
ATOM 1333 N N . ILE A 1 194 ? 11.502 -15.057 12.469 1.000 4.911 220 ILE A N 1
ATOM 1334 C CA . ILE A 1 194 ? 12.289 -14.120 13.292 1.000 4.947 220 ILE A CA 1
ATOM 1335 C C . ILE A 1 194 ? 11.635 -12.748 13.177 1.000 4.805 220 ILE A C 1
ATOM 1336 O O . ILE A 1 194 ? 11.600 -12.191 12.110 1.000 5.387 220 ILE A O 1
ATOM 1341 N N . LEU A 1 195 ? 11.148 -12.244 14.305 1.000 4.678 221 LEU A N 1
ATOM 1342 C CA . LEU A 1 195 ? 10.606 -10.879 14.473 1.000 4.807 221 LEU A CA 1
ATOM 1343 C C . LEU A 1 195 ? 11.693 -10.083 15.196 1.000 4.636 221 LEU A C 1
ATOM 1344 O O . LEU A 1 195 ? 11.868 -10.273 16.446 1.000 4.447 221 LEU A O 1
ATOM 1349 N N . ASP A 1 196 ? 12.472 -9.333 14.450 1.000 4.876 222 ASP A N 1
ATOM 1350 C CA . ASP A 1 196 ? 13.664 -8.670 15.020 1.000 4.880 222 ASP A CA 1
ATOM 1351 C C . ASP A 1 196 ? 13.346 -7.179 15.182 1.000 5.018 222 ASP A C 1
ATOM 1352 O O . ASP A 1 196 ? 12.830 -6.559 14.218 1.000 5.048 222 ASP A O 1
ATOM 1357 N N . GLN A 1 197 ? 13.732 -6.587 16.307 1.000 5.436 223 GLN A N 1
ATOM 1358 C CA . GLN A 1 197 ? 13.633 -5.128 16.427 1.000 6.465 223 GLN A CA 1
ATOM 1359 C C . GLN A 1 197 ? 14.750 -4.432 15.662 1.000 6.067 223 GLN A C 1
ATOM 1360 O O . GLN A 1 197 ? 14.617 -3.241 15.301 1.000 6.296 223 GLN A O 1
ATOM 1366 N N . THR A 1 198 ? 15.833 -5.171 15.400 1.000 5.959 224 THR A N 1
ATOM 1367 C CA . THR A 1 198 ? 16.936 -4.630 14.593 1.000 6.661 224 THR A CA 1
ATOM 1368 C C . THR A 1 198 ? 17.203 -5.599 13.438 1.000 6.541 224 THR A C 1
ATOM 1369 O O . THR A 1 198 ? 16.272 -5.857 12.708 1.000 6.515 224 THR A O 1
ATOM 1373 N N . ALA A 1 199 ? 18.456 -6.009 13.227 1.000 5.889 225 ALA A N 1
ATOM 1374 C CA . ALA A 1 199 ? 18.885 -6.694 11.985 1.000 4.971 225 ALA A CA 1
ATOM 1375 C C . ALA A 1 199 ? 18.869 -8.217 12.129 1.000 4.506 225 ALA A C 1
ATOM 1376 O O . ALA A 1 199 ? 19.025 -8.765 13.222 1.000 4.478 225 ALA A O 1
ATOM 1378 N N . ILE A 1 200 ? 18.726 -8.871 10.985 1.000 4.221 226 ILE A N 1
ATOM 1379 C CA . ILE A 1 200 ? 18.884 -10.327 10.815 1.000 4.187 226 ILE A CA 1
ATOM 1380 C C . ILE A 1 200 ? 20.024 -10.534 9.836 1.000 4.102 226 ILE A C 1
ATOM 1381 O O . ILE A 1 200 ? 19.932 -10.087 8.701 1.000 4.710 226 ILE A O 1
ATOM 1386 N N . VAL A 1 201 ? 21.095 -11.151 10.307 1.000 4.429 227 VAL A N 1
ATOM 1387 C CA . VAL A 1 201 ? 22.358 -11.306 9.555 1.000 4.517 227 VAL A CA 1
ATOM 1388 C C . VAL A 1 201 ? 22.609 -12.779 9.317 1.000 4.370 227 VAL A C 1
ATOM 1389 O O . VAL A 1 201 ? 22.715 -13.533 10.303 1.000 4.578 227 VAL A O 1
ATOM 1393 N N . LEU A 1 202 ? 22.661 -13.156 8.054 1.000 4.476 228 LEU A N 1
ATOM 1394 C CA . LEU A 1 202 ? 23.011 -14.566 7.663 1.000 4.822 228 LEU A CA 1
ATOM 1395 C C . LEU A 1 202 ? 24.413 -14.556 7.087 1.000 5.221 228 LEU A C 1
ATOM 1396 O O . LEU A 1 202 ? 24.666 -13.964 6.034 1.000 5.381 228 LEU A O 1
ATOM 1401 N N . ASN A 1 203 ? 25.314 -15.218 7.788 1.000 5.658 229 ASN A N 1
ATOM 1402 C CA . ASN A 1 203 ? 26.722 -15.359 7.343 1.000 5.767 229 ASN A CA 1
ATOM 1403 C C . ASN A 1 203 ? 26.798 -16.469 6.292 1.000 5.998 229 ASN A C 1
ATOM 1404 O O . ASN A 1 203 ? 25.824 -17.174 6.044 1.000 6.149 229 ASN A O 1
ATOM 1409 N N . THR A 1 204 ? 27.946 -16.548 5.628 1.000 5.937 230 THR A N 1
ATOM 1410 C CA . THR A 1 204 ? 28.113 -17.363 4.388 1.000 6.319 230 THR A CA 1
ATOM 1411 C C . THR A 1 204 ? 27.472 -18.751 4.506 1.000 6.023 230 THR A C 1
ATOM 1412 O O . THR A 1 204 ? 27.811 -19.538 5.410 1.000 5.776 230 THR A O 1
ATOM 1416 N N . GLY A 1 205 ? 26.539 -19.066 3.634 1.000 5.898 231 GLY A N 1
ATOM 1417 C CA . GLY A 1 205 ? 25.989 -20.414 3.552 1.000 6.180 231 GLY A CA 1
ATOM 1418 C C . GLY A 1 205 ? 24.919 -20.725 4.560 1.000 6.465 231 GLY A C 1
ATOM 1419 O O . GLY A 1 205 ? 24.498 -21.861 4.591 1.000 8.181 231 GLY A O 1
ATOM 1420 N N . ALA A 1 206 ? 24.482 -19.790 5.381 1.000 5.991 232 ALA A N 1
ATOM 1421 C CA . ALA A 1 206 ? 23.415 -20.051 6.357 1.000 5.942 232 ALA A CA 1
ATOM 1422 C C . ALA A 1 206 ? 22.106 -20.327 5.611 1.000 6.210 232 ALA A C 1
ATOM 1423 O O . ALA A 1 206 ? 21.823 -19.778 4.535 1.000 6.796 232 ALA A O 1
ATOM 1425 N N . THR A 1 207 ? 21.260 -21.110 6.239 1.000 6.159 233 THR A N 1
ATOM 1426 C CA . THR A 1 207 ? 19.910 -21.488 5.738 1.000 5.978 233 THR A CA 1
ATOM 1427 C C . THR A 1 207 ? 18.887 -21.018 6.765 1.000 5.189 233 THR A C 1
ATOM 1428 O O . THR A 1 207 ? 19.006 -21.355 7.938 1.000 5.579 233 THR A O 1
ATOM 1432 N N . LEU A 1 208 ? 17.858 -20.286 6.329 1.000 4.897 234 LEU A N 1
ATOM 1433 C CA . LEU A 1 208 ? 16.664 -19.947 7.138 1.000 5.085 234 LEU A CA 1
ATOM 1434 C C . LEU A 1 208 ? 15.438 -20.599 6.548 1.000 5.009 234 LEU A C 1
ATOM 1435 O O . LEU A 1 208 ? 15.060 -20.273 5.429 1.000 5.310 234 LEU A O 1
ATOM 1440 N N . ASN A 1 209 ? 14.823 -21.465 7.336 1.000 5.340 235 ASN A N 1
ATOM 1441 C CA . ASN A 1 209 ? 13.516 -22.073 7.045 1.000 5.997 235 ASN A CA 1
ATOM 1442 C C . ASN A 1 209 ? 12.516 -21.329 7.910 1.000 5.707 235 ASN A C 1
ATOM 1443 O O . ASN A 1 209 ? 12.411 -21.648 9.112 1.000 6.135 235 ASN A O 1
ATOM 1448 N N . GLY A 1 210 ? 11.882 -20.305 7.351 1.000 6.316 236 GLY A N 1
ATOM 1449 C CA . GLY A 1 210 ? 11.107 -19.337 8.125 1.000 6.661 236 GLY A CA 1
ATOM 1450 C C . GLY A 1 210 ? 11.190 -17.975 7.507 1.000 7.477 236 GLY A C 1
ATOM 1451 O O . GLY A 1 210 ? 11.739 -17.850 6.438 1.000 11.252 236 GLY A O 1
ATOM 1452 N N . ARG A 1 211 ? 10.662 -16.986 8.172 1.000 6.741 237 ARG A N 1
ATOM 1453 C CA . ARG A 1 211 ? 10.565 -15.611 7.666 1.000 6.381 237 ARG A CA 1
ATOM 1454 C C . ARG A 1 211 ? 11.566 -14.751 8.438 1.000 5.831 237 ARG A C 1
ATOM 1455 O O . ARG A 1 211 ? 11.702 -14.937 9.682 1.000 7.359 237 ARG A O 1
ATOM 1463 N N . ALA A 1 212 ? 12.184 -13.792 7.747 1.000 5.242 238 ALA A N 1
ATOM 1464 C CA . ALA A 1 212 ? 13.079 -12.808 8.372 1.000 5.126 238 ALA A CA 1
ATOM 1465 C C . ALA A 1 212 ? 12.335 -11.475 8.367 1.000 4.795 238 ALA A C 1
ATOM 1466 O O . ALA A 1 212 ? 12.204 -10.893 7.285 1.000 4.674 238 ALA A O 1
ATOM 1468 N N . LEU A 1 213 ? 11.791 -11.069 9.513 1.000 4.361 239 LEU A N 1
ATOM 1469 C CA . LEU A 1 213 ? 10.919 -9.873 9.632 1.000 4.466 239 LEU A CA 1
ATOM 1470 C C . LEU A 1 213 ? 11.640 -8.887 10.559 1.000 4.487 239 LEU A C 1
ATOM 1471 O O . LEU A 1 213 ? 11.568 -8.987 11.770 1.000 4.867 239 LEU A O 1
ATOM 1476 N N . ALA A 1 214 ? 12.392 -7.973 9.954 1.000 4.139 240 ALA A N 1
ATOM 1477 C CA . ALA A 1 214 ? 13.369 -7.090 10.639 1.000 4.559 240 ALA A CA 1
ATOM 1478 C C . ALA A 1 214 ? 12.871 -5.643 10.623 1.000 4.832 240 ALA A C 1
ATOM 1479 O O . ALA A 1 214 ? 12.463 -5.100 9.586 1.000 5.071 240 ALA A O 1
ATOM 1481 N N . GLN A 1 215 ? 13.038 -4.971 11.758 1.000 4.945 241 GLN A N 1
ATOM 1482 C CA . GLN A 1 215 ? 12.748 -3.511 11.828 1.000 5.531 241 GLN A CA 1
ATOM 1483 C C . GLN A 1 215 ? 13.986 -2.668 11.523 1.000 6.204 241 GLN A C 1
ATOM 1484 O O . GLN A 1 215 ? 13.818 -1.443 11.388 1.000 6.610 241 GLN A O 1
ATOM 1490 N N . THR A 1 216 ? 15.138 -3.284 11.229 1.000 6.530 242 THR A N 1
ATOM 1491 C CA . THR A 1 216 ? 16.183 -2.603 10.456 1.000 6.415 242 THR A CA 1
ATOM 1492 C C . THR A 1 216 ? 16.399 -3.394 9.166 1.000 5.982 242 THR A C 1
ATOM 1493 O O . THR A 1 216 ? 15.525 -3.336 8.304 1.000 6.314 242 THR A O 1
ATOM 1497 N N . ALA A 1 217 ? 17.526 -4.089 9.035 1.000 5.771 243 ALA A N 1
ATOM 1498 C CA . ALA A 1 217 ? 17.961 -4.693 7.768 1.000 5.735 243 ALA A CA 1
ATOM 1499 C C . ALA A 1 217 ? 18.105 -6.192 7.881 1.000 5.426 243 ALA A C 1
ATOM 1500 O O . ALA A 1 217 ? 18.238 -6.748 8.986 1.000 5.800 243 ALA A O 1
ATOM 1502 N N . VAL A 1 218 ? 18.057 -6.827 6.720 1.000 5.196 244 VAL A N 1
ATOM 1503 C CA . VAL A 1 218 ? 18.354 -8.272 6.561 1.000 5.508 244 VAL A CA 1
ATOM 1504 C C . VAL A 1 218 ? 19.524 -8.365 5.598 1.000 5.890 244 VAL A C 1
ATOM 1505 O O . VAL A 1 218 ? 19.474 -7.808 4.505 1.000 6.793 244 VAL A O 1
ATOM 1509 N N . THR A 1 219 ? 20.559 -9.086 5.992 1.000 5.939 245 THR A N 1
ATOM 1510 C CA . THR A 1 219 ? 21.720 -9.291 5.089 1.000 6.186 245 THR A CA 1
ATOM 1511 C C . THR A 1 219 ? 21.944 -10.777 4.844 1.000 6.020 245 THR A C 1
ATOM 1512 O O . THR A 1 219 ? 21.900 -11.565 5.786 1.000 6.549 245 THR A O 1
ATOM 1516 N N . LEU A 1 220 ? 22.213 -11.105 3.601 1.000 5.949 246 LEU A N 1
ATOM 1517 C CA . LEU A 1 220 ? 22.318 -12.496 3.124 1.000 6.183 246 LEU A CA 1
ATOM 1518 C C . LEU A 1 220 ? 23.689 -12.643 2.496 1.000 6.994 246 LEU A C 1
ATOM 1519 O O . LEU A 1 220 ? 24.112 -11.791 1.712 1.000 7.778 246 LEU A O 1
ATOM 1524 N N . ASP A 1 221 ? 24.365 -13.706 2.819 1.000 8.636 247 ASP A N 1
ATOM 1525 C CA . ASP A 1 221 ? 25.679 -13.998 2.200 1.000 8.357 247 ASP A CA 1
ATOM 1526 C C . ASP A 1 221 ? 25.624 -15.424 1.686 1.000 8.311 247 ASP A C 1
ATOM 1527 O O . ASP A 1 221 ? 25.701 -16.375 2.528 1.000 8.489 247 ASP A O 1
ATOM 1532 N N . ALA A 1 222 ? 25.368 -15.607 0.403 1.000 8.462 248 ALA A N 1
ATOM 1533 C CA . ALA A 1 222 ? 25.266 -16.938 -0.218 1.000 8.792 248 ALA A CA 1
ATOM 1534 C C . ALA A 1 222 ? 24.351 -17.805 0.630 1.000 9.606 248 ALA A C 1
ATOM 1535 O O . ALA A 1 222 ? 24.736 -18.921 1.043 1.000 11.083 248 ALA A O 1
ATOM 1537 N N . SER A 1 223 ? 23.169 -17.281 0.889 1.000 8.200 249 SER A N 1
ATOM 1538 C CA . SER A 1 223 ? 22.232 -17.883 1.852 1.000 9.699 249 SER A CA 1
ATOM 1539 C C . SER A 1 223 ? 20.998 -18.437 1.179 1.000 8.885 249 SER A C 1
ATOM 1540 O O . SER A 1 223 ? 20.619 -17.984 0.115 1.000 9.157 249 SER A O 1
ATOM 1543 N N . THR A 1 224 ? 20.302 -19.342 1.826 1.000 8.341 250 THR A N 1
ATOM 1544 C CA . THR A 1 224 ? 19.033 -19.942 1.339 1.000 8.339 250 THR A CA 1
ATOM 1545 C C . THR A 1 224 ? 17.939 -19.576 2.319 1.000 8.322 250 THR A C 1
ATOM 1546 O O . THR A 1 224 ? 18.109 -19.796 3.524 1.000 8.545 250 THR A O 1
ATOM 1550 N N . VAL A 1 225 ? 16.908 -18.899 1.833 1.000 6.502 251 VAL A N 1
ATOM 1551 C CA . VAL A 1 225 ? 15.794 -18.454 2.690 1.000 6.159 251 VAL A CA 1
ATOM 1552 C C . VAL A 1 225 ? 14.488 -18.929 2.059 1.000 6.165 251 VAL A C 1
ATOM 1553 O O . VAL A 1 225 ? 14.272 -18.617 0.860 1.000 6.567 251 VAL A O 1
ATOM 1557 N N . SER A 1 226 ? 13.658 -19.650 2.800 1.000 6.350 252 SER A N 1
ATOM 1558 C CA . SER A 1 226 ? 12.332 -20.082 2.307 1.000 7.241 252 SER A CA 1
ATOM 1559 C C . SER A 1 226 ? 11.419 -20.305 3.497 1.000 7.311 252 SER A C 1
ATOM 1560 O O . SER A 1 226 ? 11.908 -20.866 4.476 1.000 7.680 252 SER A O 1
ATOM 1563 N N . ALA A 1 227 ? 10.134 -19.995 3.401 1.000 8.201 253 ALA A N 1
ATOM 1564 C CA . ALA A 1 227 ? 9.144 -20.331 4.437 1.000 9.609 253 ALA A CA 1
ATOM 1565 C C . ALA A 1 227 ? 8.113 -21.315 3.893 1.000 12.634 253 ALA A C 1
ATOM 1566 O O . ALA A 1 227 ? 7.071 -21.479 4.550 1.000 15.630 253 ALA A O 1
ATOM 1568 N N . SER A 1 228 ? 8.450 -22.071 2.872 1.000 13.628 254 SER A N 1
ATOM 1569 C CA . SER A 1 228 ? 7.494 -23.085 2.360 1.000 18.078 254 SER A CA 1
ATOM 1570 C C . SER A 1 228 ? 7.177 -24.132 3.445 1.000 21.963 254 SER A C 1
ATOM 1571 O O . SER A 1 228 ? 8.110 -24.725 4.006 1.000 26.490 254 SER A O 1
ATOM 1574 N N . MET B 1 4 ? -1.068 11.794 60.020 1.000 32.675 30 MET B N 1
ATOM 1575 C CA . MET B 1 4 ? -0.234 11.688 58.773 1.000 29.647 30 MET B CA 1
ATOM 1576 C C . MET B 1 4 ? 0.202 13.095 58.345 1.000 24.395 30 MET B C 1
ATOM 1577 O O . MET B 1 4 ? -0.646 14.008 58.319 1.000 23.867 30 MET B O 1
ATOM 1582 N N . ALA B 1 5 ? 1.497 13.258 58.037 1.000 20.679 31 ALA B N 1
ATOM 1583 C CA . ALA B 1 5 ? 2.093 14.498 57.515 1.000 22.076 31 ALA B CA 1
ATOM 1584 C C . ALA B 1 5 ? 2.376 14.331 56.018 1.000 18.663 31 ALA B C 1
ATOM 1585 O O . ALA B 1 5 ? 3.081 15.177 55.470 1.000 17.269 31 ALA B O 1
ATOM 1587 N N . SER B 1 6 ? 1.741 13.369 55.355 1.000 15.950 32 SER B N 1
ATOM 1588 C CA . SER B 1 6 ? 1.912 13.159 53.900 1.000 14.306 32 SER B CA 1
ATOM 1589 C C . SER B 1 6 ? 1.143 14.249 53.168 1.000 12.330 32 SER B C 1
ATOM 1590 O O . SER B 1 6 ? -0.073 14.389 53.296 1.000 12.534 32 SER B O 1
ATOM 1593 N N . PRO B 1 7 ? 1.828 15.137 52.436 1.000 11.491 33 PRO B N 1
ATOM 1594 C CA . PRO B 1 7 ? 1.121 16.106 51.616 1.000 10.591 33 PRO B CA 1
ATOM 1595 C C . PRO B 1 7 ? 0.452 15.416 50.428 1.000 9.262 33 PRO B C 1
ATOM 1596 O O . PRO B 1 7 ? 0.764 14.271 50.085 1.000 9.926 33 PRO B O 1
ATOM 1600 N N . ALA B 1 8 ? -0.431 16.138 49.767 1.000 8.758 34 ALA B N 1
ATOM 1601 C CA . ALA B 1 8 ? -0.967 15.684 48.467 1.000 8.883 34 ALA B CA 1
ATOM 1602 C C . ALA B 1 8 ? 0.175 15.609 47.456 1.000 8.352 34 ALA B C 1
ATOM 1603 O O . ALA B 1 8 ? 1.044 16.500 47.430 1.000 8.547 34 ALA B O 1
ATOM 1605 N N . ALA B 1 9 ? 0.134 14.598 46.606 1.000 6.810 35 ALA B N 1
ATOM 1606 C CA . ALA B 1 9 ? 1.133 14.418 45.536 1.000 7.189 35 ALA B CA 1
ATOM 1607 C C . ALA B 1 9 ? 1.092 15.604 44.590 1.000 7.466 35 ALA B C 1
ATOM 1608 O O . ALA B 1 9 ? 0.020 16.136 44.266 1.000 7.932 35 ALA B O 1
ATOM 1610 N N . VAL B 1 10 ? 2.260 15.951 44.077 1.000 6.737 36 VAL B N 1
ATOM 1611 C CA . VAL B 1 10 ? 2.353 16.925 42.958 1.000 7.071 36 VAL B CA 1
ATOM 1612 C C . VAL B 1 10 ? 1.829 16.289 41.677 1.000 7.670 36 VAL B C 1
ATOM 1613 O O . VAL B 1 10 ? 2.169 15.169 41.404 1.000 9.185 36 VAL B O 1
ATOM 1617 N N . ASN B 1 11 ? 0.983 16.994 40.942 1.000 8.237 37 ASN B N 1
ATOM 1618 C CA . ASN B 1 11 ? 0.385 16.406 39.732 1.000 8.293 37 ASN B CA 1
ATOM 1619 C C . ASN B 1 11 ? 1.202 16.787 38.499 1.000 8.893 37 ASN B C 1
ATOM 1620 O O . ASN B 1 11 ? 1.349 17.995 38.252 1.000 8.958 37 ASN B O 1
ATOM 1625 N N . LEU B 1 12 ? 1.622 15.771 37.751 1.000 8.133 38 LEU B N 1
ATOM 1626 C CA . LEU B 1 12 ? 2.548 15.998 36.625 1.000 8.703 38 LEU B CA 1
ATOM 1627 C C . LEU B 1 12 ? 1.821 16.141 35.297 1.000 9.766 38 LEU B C 1
ATOM 1628 O O . LEU B 1 12 ? 2.498 16.576 34.344 1.000 10.077 38 LEU B O 1
ATOM 1633 N N . GLY B 1 13 ? 0.528 15.872 35.216 1.000 8.878 39 GLY B N 1
ATOM 1634 C CA . GLY B 1 13 ? -0.167 15.901 33.920 1.000 9.319 39 GLY B CA 1
ATOM 1635 C C . GLY B 1 13 ? 0.597 15.103 32.892 1.000 9.774 39 GLY B C 1
ATOM 1636 O O . GLY B 1 13 ? 1.087 13.986 33.210 1.000 10.295 39 GLY B O 1
ATOM 1637 N N . THR B 1 14 ? 0.672 15.603 31.661 1.000 10.178 40 THR B N 1
ATOM 1638 C CA . THR B 1 14 ? 1.324 14.839 30.571 1.000 10.796 40 THR B CA 1
ATOM 1639 C C . THR B 1 14 ? 2.854 14.858 30.697 1.000 9.369 40 THR B C 1
ATOM 1640 O O . THR B 1 14 ? 3.472 14.018 30.023 1.000 11.073 40 THR B O 1
ATOM 1644 N N . ALA B 1 15 ? 3.438 15.670 31.558 1.000 8.959 41 ALA B N 1
ATOM 1645 C CA . ALA B 1 15 ? 4.867 15.482 31.901 1.000 8.834 41 ALA B CA 1
ATOM 1646 C C . ALA B 1 15 ? 5.065 14.093 32.523 1.000 9.104 41 ALA B C 1
ATOM 1647 O O . ALA B 1 15 ? 6.184 13.570 32.472 1.000 10.255 41 ALA B O 1
ATOM 1649 N N . GLY B 1 16 ? 4.039 13.546 33.176 1.000 8.682 42 GLY B N 1
ATOM 1650 C CA . GLY B 1 16 ? 4.076 12.162 33.683 1.000 8.927 42 GLY B CA 1
ATOM 1651 C C . GLY B 1 16 ? 4.104 11.109 32.585 1.000 9.870 42 GLY B C 1
ATOM 1652 O O . GLY B 1 16 ? 4.131 9.920 32.910 1.000 12.516 42 GLY B O 1
ATOM 1653 N N . ASN B 1 17 ? 4.089 11.499 31.320 1.000 11.123 43 ASN B N 1
ATOM 1654 C CA . ASN B 1 17 ? 4.208 10.587 30.165 1.000 11.153 43 ASN B CA 1
ATOM 1655 C C . ASN B 1 17 ? 5.658 10.536 29.664 1.000 10.354 43 ASN B C 1
ATOM 1656 O O . ASN B 1 17 ? 5.891 9.816 28.648 1.000 11.892 43 ASN B O 1
ATOM 1661 N N . PHE B 1 18 ? 6.585 11.258 30.301 1.000 10.300 44 PHE B N 1
ATOM 1662 C CA . PHE B 1 18 ? 7.990 11.396 29.840 1.000 9.660 44 PHE B CA 1
ATOM 1663 C C . PHE B 1 18 ? 8.925 11.004 30.968 1.000 8.623 44 PHE B C 1
ATOM 1664 O O . PHE B 1 18 ? 8.641 11.360 32.110 1.000 9.198 44 PHE B O 1
ATOM 1672 N N . VAL B 1 19 ? 10.006 10.290 30.685 1.000 8.148 45 VAL B N 1
ATOM 1673 C CA . VAL B 1 19 ? 11.021 10.066 31.733 1.000 8.456 45 VAL B CA 1
ATOM 1674 C C . VAL B 1 19 ? 12.102 11.130 31.645 1.000 7.799 45 VAL B C 1
ATOM 1675 O O . VAL B 1 19 ? 12.761 11.335 32.636 1.000 7.756 45 VAL B O 1
ATOM 1679 N N . ILE B 1 20 ? 12.280 11.778 30.488 1.000 7.127 46 ILE B N 1
ATOM 1680 C CA . ILE B 1 20 ? 13.148 12.974 30.396 1.000 6.801 46 ILE B CA 1
ATOM 1681 C C . ILE B 1 20 ? 12.414 14.003 29.577 1.000 6.965 46 ILE B C 1
ATOM 1682 O O . ILE B 1 20 ? 12.015 13.672 28.441 1.000 7.163 46 ILE B O 1
ATOM 1687 N N . LEU B 1 21 ? 12.277 15.192 30.121 1.000 7.167 47 LEU B N 1
ATOM 1688 C CA . LEU B 1 21 ? 11.629 16.310 29.405 1.000 6.945 47 LEU B CA 1
ATOM 1689 C C . LEU B 1 21 ? 12.538 17.493 29.637 1.000 7.108 47 LEU B C 1
ATOM 1690 O O . LEU B 1 21 ? 12.884 17.740 30.808 1.000 7.797 47 LEU B O 1
ATOM 1695 N N . ALA B 1 22 ? 12.954 18.216 28.590 1.000 6.870 48 ALA B N 1
ATOM 1696 C CA . ALA B 1 22 ? 13.856 19.364 28.751 1.000 7.302 48 ALA B CA 1
ATOM 1697 C C . ALA B 1 22 ? 13.490 20.492 27.804 1.000 7.527 48 ALA B C 1
ATOM 1698 O O . ALA B 1 22 ? 13.033 20.221 26.664 1.000 7.956 48 ALA B O 1
ATOM 1700 N N . LYS B 1 23 ? 13.728 21.713 28.210 1.000 7.103 49 LYS B N 1
ATOM 1701 C CA . LYS B 1 23 ? 13.436 22.865 27.312 1.000 7.864 49 LYS B CA 1
ATOM 1702 C C . LYS B 1 23 ? 14.612 23.211 26.422 1.000 8.261 49 LYS B C 1
ATOM 1703 O O . LYS B 1 23 ? 14.345 23.744 25.306 1.000 9.231 49 LYS B O 1
ATOM 1709 N N . SER B 1 24 ? 15.849 22.932 26.835 1.000 8.280 50 SER B N 1
ATOM 1710 C CA . SER B 1 24 ? 17.018 23.390 26.059 1.000 10.036 50 SER B CA 1
ATOM 1711 C C . SER B 1 24 ? 17.992 22.273 25.729 1.000 9.180 50 SER B C 1
ATOM 1712 O O . SER B 1 24 ? 19.080 22.604 25.158 1.000 12.323 50 SER B O 1
ATOM 1715 N N . GLY B 1 25 ? 17.607 21.018 25.902 1.000 8.188 51 GLY B N 1
ATOM 1716 C CA . GLY B 1 25 ? 18.374 19.902 25.334 1.000 7.786 51 GLY B CA 1
ATOM 1717 C C . GLY B 1 25 ? 18.472 18.692 26.238 1.000 7.058 51 GLY B C 1
ATOM 1718 O O . GLY B 1 25 ? 18.294 18.781 27.472 1.000 6.784 51 GLY B O 1
ATOM 1719 N N . ILE B 1 26 ? 18.846 17.577 25.634 1.000 7.374 52 ILE B N 1
ATOM 1720 C CA . ILE B 1 26 ? 19.186 16.307 26.332 1.000 7.556 52 ILE B CA 1
ATOM 1721 C C . ILE B 1 26 ? 20.461 15.851 25.638 1.000 8.611 52 ILE B C 1
ATOM 1722 O O . ILE B 1 26 ? 20.374 15.640 24.430 1.000 9.376 52 ILE B O 1
ATOM 1727 N N . SER B 1 27 ? 21.566 15.724 26.336 1.000 9.381 53 SER B N 1
ATOM 1728 C CA . SER B 1 27 ? 22.860 15.262 25.746 1.000 10.336 53 SER B CA 1
ATOM 1729 C C . SER B 1 27 ? 23.213 13.933 26.407 1.000 10.783 53 SER B C 1
ATOM 1730 O O . SER B 1 27 ? 22.896 13.754 27.602 1.000 11.793 53 SER B O 1
ATOM 1733 N N . THR B 1 28 ? 23.829 13.017 25.669 1.000 10.551 54 THR B N 1
ATOM 1734 C CA . THR B 1 28 ? 24.353 11.765 26.239 1.000 10.807 54 THR B CA 1
ATOM 1735 C C . THR B 1 28 ? 25.746 11.457 25.671 1.000 12.264 54 THR B C 1
ATOM 1736 O O . THR B 1 28 ? 26.023 11.776 24.459 1.000 12.126 54 THR B O 1
ATOM 1740 N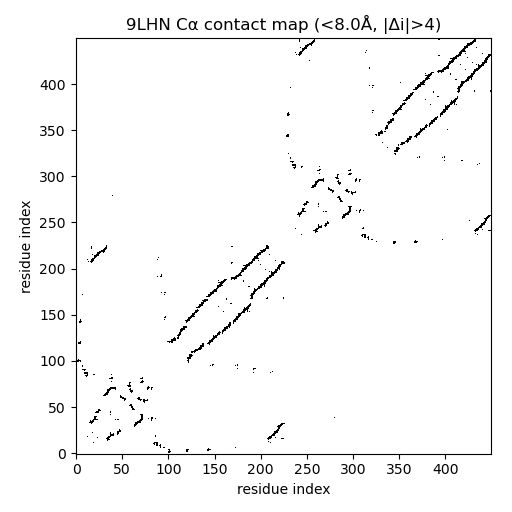 N . THR B 1 29 ? 26.583 10.877 26.539 1.000 12.338 55 THR B N 1
ATOM 1741 C CA . THR B 1 29 ? 27.908 10.248 26.231 1.000 13.489 55 THR B CA 1
ATOM 1742 C C . THR B 1 29 ? 27.870 8.855 26.875 1.000 14.919 55 THR B C 1
ATOM 1743 O O . THR B 1 29 ? 27.142 8.654 27.839 1.000 12.344 55 THR B O 1
ATOM 1747 N N . GLY B 1 30 ? 28.705 7.930 26.416 1.000 16.582 56 GLY B N 1
ATOM 1748 C CA . GLY B 1 30 ? 28.929 6.656 27.125 1.000 17.169 56 GLY B CA 1
ATOM 1749 C C . GLY B 1 30 ? 27.776 5.685 26.971 1.000 14.806 56 GLY B C 1
ATOM 1750 O O . GLY B 1 30 ? 26.891 5.885 26.109 1.000 14.937 56 GLY B O 1
ATOM 1751 N N . THR B 1 31 ? 27.745 4.666 27.825 1.000 13.759 57 THR B N 1
ATOM 1752 C CA . THR B 1 31 ? 26.781 3.546 27.787 1.000 13.258 57 THR B CA 1
ATOM 1753 C C . THR B 1 31 ? 25.525 3.949 28.563 1.000 13.152 57 THR B C 1
ATOM 1754 O O . THR B 1 31 ? 25.264 3.440 29.644 1.000 15.751 57 THR B O 1
ATOM 1758 N N . THR B 1 32 ? 24.766 4.874 27.988 1.000 12.407 58 THR B N 1
ATOM 1759 C CA . THR B 1 32 ? 23.478 5.316 28.554 1.000 12.007 58 THR B CA 1
ATOM 1760 C C . THR B 1 32 ? 22.352 4.374 28.141 1.000 11.174 58 THR B C 1
ATOM 1761 O O . THR B 1 32 ? 22.321 3.889 26.976 1.000 11.908 58 THR B O 1
ATOM 1765 N N . HIS B 1 33 ? 21.370 4.166 28.995 1.000 11.303 59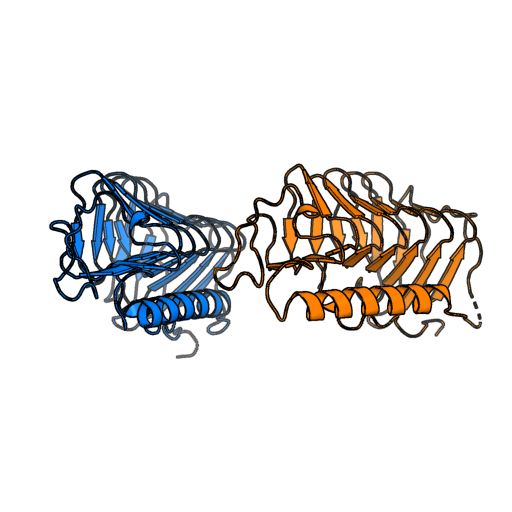 HIS B N 1
ATOM 1766 C CA . HIS B 1 33 ? 20.098 3.541 28.600 1.000 11.318 59 HIS B CA 1
ATOM 1767 C C . HIS B 1 33 ? 18.951 4.263 29.265 1.000 10.700 59 HIS B C 1
ATOM 1768 O O . HIS B 1 33 ? 18.982 4.395 30.497 1.000 10.833 59 HIS B O 1
ATOM 1775 N N . VAL B 1 34 ? 17.954 4.636 28.481 1.000 10.012 60 VAL B N 1
ATOM 1776 C CA . VAL B 1 34 ? 16.727 5.276 29.004 1.000 9.169 60 VAL B CA 1
ATOM 1777 C C . VAL B 1 34 ? 15.548 4.403 28.671 1.000 10.353 60 VAL B C 1
ATOM 1778 O O . VAL B 1 34 ? 15.431 4.001 27.482 1.000 12.134 60 VAL B O 1
ATOM 1782 N N . THR B 1 35 ? 14.731 4.101 29.645 1.000 9.508 61 THR B N 1
ATOM 1783 C CA . THR B 1 35 ? 13.474 3.373 29.413 1.000 10.886 61 THR B CA 1
ATOM 1784 C C . THR B 1 35 ? 12.355 4.371 29.639 1.000 11.058 61 THR B C 1
ATOM 1785 O O . THR B 1 35 ? 12.126 4.799 30.776 1.000 11.575 61 THR B O 1
ATOM 1789 N N . GLY B 1 36 ? 11.615 4.647 28.568 1.000 11.235 62 GLY B N 1
ATOM 1790 C CA . GLY B 1 36 ? 10.539 5.654 28.598 1.000 10.548 62 GLY B CA 1
ATOM 1791 C C . GLY B 1 36 ? 10.751 6.652 27.480 1.000 9.618 62 GLY B C 1
ATOM 1792 O O . GLY B 1 36 ? 11.728 6.544 26.718 1.000 11.760 62 GLY B O 1
ATOM 1793 N N . ASP B 1 37 ? 9.824 7.573 27.325 1.000 10.036 63 ASP B N 1
ATOM 1794 C CA . ASP B 1 37 ? 9.890 8.588 26.252 1.000 9.986 63 ASP B CA 1
ATOM 1795 C C . ASP B 1 37 ? 10.689 9.805 26.716 1.000 8.154 63 ASP B C 1
ATOM 1796 O O . ASP B 1 37 ? 10.658 10.155 27.925 1.000 8.354 63 ASP B O 1
ATOM 1801 N N . ILE B 1 38 ? 11.363 10.431 25.778 1.000 7.407 64 ILE B N 1
ATOM 1802 C CA . ILE B 1 38 ? 12.124 11.664 26.004 1.000 7.793 64 ILE B CA 1
ATOM 1803 C C . ILE B 1 38 ? 11.577 12.698 25.059 1.000 7.830 64 ILE B C 1
ATOM 1804 O O . ILE B 1 38 ? 11.103 12.353 23.943 1.000 8.219 64 ILE B O 1
ATOM 1809 N N . GLY B 1 39 ? 11.727 13.948 25.425 1.000 6.878 65 GLY B N 1
ATOM 1810 C CA . GLY B 1 39 ? 11.276 15.015 24.526 1.000 6.913 65 GLY B CA 1
ATOM 1811 C C . GLY B 1 39 ? 11.918 16.327 24.882 1.000 6.473 65 GLY B C 1
ATOM 1812 O O . GLY B 1 39 ? 12.243 16.588 26.062 1.000 6.503 65 GLY B O 1
ATOM 1813 N N . VAL B 1 40 ? 12.021 17.160 23.861 1.000 6.908 66 VAL B N 1
ATOM 1814 C CA . VAL B 1 40 ? 12.513 18.550 24.014 1.000 7.799 66 VAL B CA 1
ATOM 1815 C C . VAL B 1 40 ? 11.559 19.534 23.351 1.000 7.604 66 VAL B C 1
ATOM 1816 O O . VAL B 1 40 ? 11.036 19.271 22.271 1.000 7.588 66 VAL B O 1
ATOM 1820 N N . SER B 1 41 ? 11.336 20.667 24.009 1.000 6.907 67 SER B N 1
ATOM 1821 C CA . SER B 1 41 ? 10.560 21.804 23.451 1.000 8.428 67 SER B CA 1
ATOM 1822 C C . SER B 1 41 ? 10.790 22.987 24.368 1.000 7.985 67 SER B C 1
ATOM 1823 O O . SER B 1 41 ? 10.792 22.814 25.590 1.000 7.687 67 SER B O 1
ATOM 1826 N N . PRO B 1 42 ? 10.956 24.245 23.901 1.000 8.107 68 PRO B N 1
ATOM 1827 C CA . PRO B 1 42 ? 10.830 24.631 22.492 1.000 8.440 68 PRO B CA 1
ATOM 1828 C C . PRO B 1 42 ? 12.065 24.505 21.599 1.000 8.271 68 PRO B C 1
ATOM 1829 O O . PRO B 1 42 ? 11.968 24.776 20.414 1.000 9.704 68 PRO B O 1
ATOM 1833 N N . ILE B 1 43 ? 13.181 24.039 22.138 1.000 7.500 69 ILE B N 1
ATOM 1834 C CA . ILE B 1 43 ? 14.348 23.674 21.294 1.000 8.177 69 ILE B CA 1
ATOM 1835 C C . ILE B 1 43 ? 13.910 22.532 20.380 1.000 8.007 69 ILE B C 1
ATOM 1836 O O . ILE B 1 43 ? 13.009 21.744 20.720 1.000 7.597 69 ILE B O 1
ATOM 1841 N N . THR B 1 44 ? 14.469 22.529 19.173 1.000 7.954 70 THR B N 1
ATOM 1842 C CA . THR B 1 44 ? 14.208 21.510 18.166 1.000 8.178 70 THR B CA 1
ATOM 1843 C C . THR B 1 44 ? 15.014 20.261 18.494 1.000 8.827 70 THR B C 1
ATOM 1844 O O . THR B 1 44 ? 15.777 20.248 19.454 1.000 8.405 70 THR B O 1
ATOM 1848 N N . ALA B 1 45 ? 14.845 19.227 17.690 1.000 10.022 71 ALA B N 1
ATOM 1849 C CA . ALA B 1 45 ? 15.542 17.945 17.940 1.000 10.334 71 ALA B CA 1
ATOM 1850 C C . ALA B 1 45 ? 17.058 18.105 17.873 1.000 10.849 71 ALA B C 1
ATOM 1851 O O . ALA B 1 45 ? 17.759 17.260 18.441 1.000 10.547 71 ALA B O 1
ATOM 1853 N N . THR B 1 46 ? 17.589 19.180 17.287 1.000 10.302 72 THR B N 1
ATOM 1854 C CA . THR B 1 46 ? 19.008 19.582 17.424 1.000 11.191 72 THR B CA 1
ATOM 1855 C C . THR B 1 46 ? 19.457 19.606 18.892 1.000 10.716 72 THR B C 1
ATOM 1856 O O . THR B 1 46 ? 20.668 19.381 19.151 1.000 13.560 72 THR B O 1
ATOM 1860 N N . GLY B 1 47 ? 18.533 19.815 19.817 1.000 10.076 73 GLY B N 1
ATOM 1861 C CA . GLY B 1 47 ? 18.865 19.855 21.254 1.000 10.539 73 GLY B CA 1
ATOM 1862 C C . GLY B 1 47 ? 19.106 18.457 21.827 1.000 10.335 73 GLY B C 1
ATOM 1863 O O . GLY B 1 47 ? 19.638 18.380 22.934 1.000 10.219 73 GLY B O 1
ATOM 1864 N N . MET B 1 48 ? 18.728 17.387 21.144 1.000 9.156 74 MET B N 1
ATOM 1865 C CA . MET B 1 48 ? 18.999 16.001 21.616 1.000 10.340 74 MET B CA 1
ATOM 1866 C C . MET B 1 48 ? 20.275 15.517 20.919 1.000 10.496 74 MET B C 1
ATOM 1867 O O . MET B 1 48 ? 20.251 15.332 19.694 1.000 11.372 74 MET B O 1
ATOM 1872 N N . THR B 1 49 ? 21.356 15.281 21.659 1.000 10.049 75 THR B N 1
ATOM 1873 C CA . THR B 1 49 ? 22.678 14.944 21.077 1.000 10.488 75 THR B CA 1
ATOM 1874 C C . THR B 1 49 ? 23.184 13.641 21.684 1.000 10.651 75 THR B C 1
ATOM 1875 O O . THR B 1 49 ? 23.020 13.400 22.895 1.000 11.198 75 THR B O 1
ATOM 1879 N N . GLY B 1 50 ? 23.790 12.835 20.819 1.000 11.621 76 GLY B N 1
ATOM 1880 C CA . GLY B 1 50 ? 24.480 11.610 21.216 1.000 12.162 76 GLY B CA 1
ATOM 1881 C C . GLY B 1 50 ? 23.575 10.411 21.068 1.000 11.127 76 GLY B C 1
ATOM 1882 O O . GLY B 1 50 ? 24.077 9.316 21.350 1.000 13.113 76 GLY B O 1
ATOM 1883 N N . PHE B 1 51 ? 22.307 10.560 20.685 1.000 11.307 77 PHE B N 1
ATOM 1884 C CA . PHE B 1 51 ? 21.299 9.470 20.642 1.000 11.317 77 PHE B CA 1
ATOM 1885 C C . PHE B 1 51 ? 21.287 8.677 19.309 1.000 12.954 77 PHE B C 1
ATOM 1886 O O . PHE B 1 51 ? 20.590 7.666 19.274 1.000 13.431 77 PHE B O 1
ATOM 1894 N N . GLY B 1 52 ? 21.981 9.120 18.266 1.000 13.568 78 GLY B N 1
ATOM 1895 C CA . GLY B 1 52 ? 21.870 8.469 16.933 1.000 13.541 78 GLY B CA 1
ATOM 1896 C C . GLY B 1 52 ? 20.413 8.260 16.528 1.000 13.856 78 GLY B C 1
ATOM 1897 O O . GLY B 1 52 ? 19.938 7.091 16.353 1.000 14.478 78 GLY B O 1
ATOM 1898 N N . LEU B 1 53 ? 19.658 9.353 16.430 1.000 12.994 79 LEU B N 1
ATOM 1899 C CA . LEU B 1 53 ? 18.199 9.304 16.164 1.000 14.076 79 LEU B CA 1
ATOM 1900 C C . LEU B 1 53 ? 17.948 9.003 14.694 1.000 14.143 79 LEU B C 1
ATOM 1901 O O . LEU B 1 53 ? 18.583 9.656 13.824 1.000 17.828 79 LEU B O 1
ATOM 1906 N N . THR B 1 54 ? 16.942 8.180 14.465 1.000 14.385 80 THR B N 1
ATOM 1907 C CA . THR B 1 54 ? 16.353 7.996 13.118 1.000 16.038 80 THR B CA 1
ATOM 1908 C C . THR B 1 54 ? 14.889 8.398 13.200 1.000 15.643 80 THR B C 1
ATOM 1909 O O . THR B 1 54 ? 14.153 7.830 14.036 1.000 15.345 80 THR B O 1
ATOM 1913 N N . MET B 1 55 ? 14.462 9.273 12.290 1.000 13.178 81 MET B N 1
ATOM 1914 C CA . MET B 1 55 ? 13.048 9.674 12.215 1.000 14.085 81 MET B CA 1
ATOM 1915 C C . MET B 1 55 ? 12.184 8.494 11.785 1.000 14.219 81 MET B C 1
ATOM 1916 O O . MET B 1 55 ? 12.541 7.815 10.819 1.000 15.852 81 MET B O 1
ATOM 1921 N N . ASP B 1 56 ? 11.047 8.328 12.427 1.000 14.365 82 ASP B N 1
ATOM 1922 C CA . ASP B 1 56 ? 9.924 7.527 11.887 1.000 14.789 82 ASP B CA 1
ATOM 1923 C C . ASP B 1 56 ? 9.496 8.173 10.566 1.000 14.832 82 ASP B C 1
ATOM 1924 O O . ASP B 1 56 ? 9.706 9.398 10.390 1.000 15.213 82 ASP B O 1
ATOM 1929 N N . SER B 1 57 ? 9.053 7.375 9.610 1.000 15.550 83 SER B N 1
ATOM 1930 C CA . SER B 1 57 ? 8.689 7.897 8.266 1.000 15.939 83 SER B CA 1
ATOM 1931 C C . SER B 1 57 ? 7.557 8.948 8.345 1.000 15.800 83 SER B C 1
ATOM 1932 O O . SER B 1 57 ? 7.474 9.807 7.442 1.000 15.494 83 SER B O 1
ATOM 1935 N N . SER B 1 58 ? 6.712 8.908 9.375 1.000 16.224 84 SER B N 1
ATOM 1936 C CA . SER B 1 58 ? 5.702 9.952 9.673 1.000 14.337 84 SER B CA 1
ATOM 1937 C C . SER B 1 58 ? 6.336 11.298 10.077 1.000 13.425 84 SER B C 1
ATOM 1938 O O . SER B 1 58 ? 5.625 12.283 10.089 1.000 13.149 84 SER B O 1
ATOM 1941 N N . ASN B 1 59 ? 7.601 11.309 10.490 1.000 13.930 85 ASN B N 1
ATOM 1942 C CA . ASN B 1 59 ? 8.349 12.465 11.052 1.000 13.810 85 ASN B CA 1
ATOM 1943 C C . ASN B 1 59 ? 7.744 12.906 12.378 1.000 13.956 85 ASN B C 1
ATOM 1944 O O . ASN B 1 59 ? 8.061 14.033 12.773 1.000 12.976 85 ASN B O 1
ATOM 1949 N N . THR B 1 60 ? 6.948 12.083 13.059 1.000 12.822 86 THR B N 1
ATOM 1950 C CA . THR B 1 60 ? 6.304 12.502 14.331 1.000 13.952 86 THR B CA 1
ATOM 1951 C C . THR B 1 60 ? 7.159 12.134 15.538 1.000 13.215 86 THR B C 1
ATOM 1952 O O . THR B 1 60 ? 6.873 12.644 16.657 1.000 12.958 86 THR B O 1
ATOM 1956 N N . PHE B 1 61 ? 8.087 11.203 15.369 1.000 12.872 87 PHE B N 1
ATOM 1957 C CA . PHE B 1 61 ? 8.980 10.804 16.480 1.000 12.660 87 PHE B CA 1
ATOM 1958 C C . PHE B 1 61 ? 10.241 10.202 15.877 1.000 13.601 87 PHE B C 1
ATOM 1959 O O . PHE B 1 61 ? 10.348 9.965 14.630 1.000 13.704 87 PHE B O 1
ATOM 1967 N N . ALA B 1 62 ? 11.227 9.979 16.718 1.000 13.166 88 ALA B N 1
ATOM 1968 C CA . ALA B 1 62 ? 12.486 9.344 16.343 1.000 12.543 88 ALA B CA 1
ATOM 1969 C C . ALA B 1 62 ? 12.759 8.200 17.306 1.000 12.864 88 ALA B C 1
ATOM 1970 O O . ALA B 1 62 ? 12.193 8.189 18.436 1.000 12.168 88 ALA B O 1
ATOM 1972 N N . THR B 1 63 ? 13.614 7.268 16.887 1.000 13.052 89 THR B N 1
ATOM 1973 C CA . THR B 1 63 ? 14.067 6.138 17.740 1.000 14.036 89 THR B CA 1
ATOM 1974 C C . THR B 1 63 ? 15.569 6.160 17.882 1.000 12.514 89 THR B C 1
ATOM 1975 O O . THR B 1 63 ? 16.260 6.736 17.054 1.000 13.090 89 THR B O 1
ATOM 1979 N N . SER B 1 64 ? 16.028 5.524 18.972 1.000 12.379 90 SER B N 1
ATOM 1980 C CA . SER B 1 64 ? 17.451 5.427 19.370 1.000 13.011 90 SER B CA 1
ATOM 1981 C C . SER B 1 64 ? 17.756 4.027 19.903 1.000 13.068 90 SER B C 1
ATOM 1982 O O . SER B 1 64 ? 16.948 3.531 20.690 1.000 13.814 90 SER B O 1
ATOM 1985 N N . ALA B 1 65 ? 18.964 3.510 19.647 1.000 14.611 91 ALA B N 1
ATOM 1986 C CA . ALA B 1 65 ? 19.424 2.259 20.291 1.000 14.262 91 ALA B CA 1
ATOM 1987 C C . ALA B 1 65 ? 19.497 2.467 21.815 1.000 13.866 91 ALA B C 1
ATOM 1988 O O . ALA B 1 65 ? 19.495 1.471 22.528 1.000 15.383 91 ALA B O 1
ATOM 1990 N N . LEU B 1 66 ? 19.605 3.713 22.300 1.000 13.963 92 LEU B N 1
ATOM 1991 C CA . LEU B 1 66 ? 19.831 4.016 23.739 1.000 13.311 92 LEU B CA 1
ATOM 1992 C C . LEU B 1 66 ? 18.517 4.216 24.466 1.000 12.232 92 LEU B C 1
ATOM 1993 O O . LEU B 1 66 ? 18.606 4.400 25.704 1.000 12.558 92 LEU B O 1
ATOM 1998 N N . VAL B 1 67 ? 17.371 4.218 23.781 1.000 11.799 93 VAL B N 1
ATOM 1999 C CA . VAL B 1 67 ? 16.037 4.525 24.363 1.000 12.509 93 VAL B CA 1
ATOM 2000 C C . VAL B 1 67 ? 15.098 3.373 24.070 1.000 13.162 93 VAL B C 1
ATOM 2001 O O . VAL B 1 67 ? 14.841 3.081 22.862 1.000 13.091 93 VAL B O 1
ATOM 2005 N N . THR B 1 68 ? 14.571 2.737 25.100 1.000 11.975 94 THR B N 1
ATOM 2006 C CA . THR B 1 68 ? 13.434 1.815 25.022 1.000 13.889 94 THR B CA 1
ATOM 2007 C C . THR B 1 68 ? 12.199 2.690 25.117 1.000 12.616 94 THR B C 1
ATOM 2008 O O . THR B 1 68 ? 11.721 2.968 26.217 1.000 11.808 94 THR B O 1
ATOM 2012 N N . GLY B 1 69 ? 11.742 3.182 23.966 1.000 12.485 95 GLY B N 1
ATOM 2013 C CA . GLY B 1 69 ? 10.651 4.157 23.851 1.000 13.099 95 GLY B CA 1
ATOM 2014 C C . GLY B 1 69 ? 10.889 5.026 22.640 1.000 13.299 95 GLY B C 1
ATOM 2015 O O . GLY B 1 69 ? 11.554 4.566 21.696 1.000 13.934 95 GLY B O 1
ATOM 2016 N N . LYS B 1 70 ? 10.417 6.282 22.685 1.000 12.741 96 LYS B N 1
ATOM 2017 C CA . LYS B 1 70 ? 10.458 7.205 21.527 1.000 13.921 96 LYS B CA 1
ATOM 2018 C C . LYS B 1 70 ? 10.937 8.580 21.958 1.000 12.549 96 LYS B C 1
ATOM 2019 O O . LYS B 1 70 ? 10.712 8.975 23.160 1.000 13.112 96 LYS B O 1
ATOM 2025 N N . ALA B 1 71 ? 11.542 9.276 21.008 1.000 11.668 97 ALA B N 1
ATOM 2026 C CA . ALA B 1 71 ? 12.070 10.638 21.204 1.000 10.910 97 ALA B CA 1
ATOM 2027 C C . ALA B 1 71 ? 11.168 11.617 20.450 1.000 11.106 97 ALA B C 1
ATOM 2028 O O . ALA B 1 71 ? 10.776 11.350 19.310 1.000 11.394 97 ALA B O 1
ATOM 2030 N N . TYR B 1 72 ? 10.819 12.733 21.071 1.000 10.730 98 TYR B N 1
ATOM 2031 C CA . TYR B 1 72 ? 9.909 13.753 20.497 1.000 9.763 98 TYR B CA 1
ATOM 2032 C C . TYR B 1 72 ? 10.565 15.134 20.548 1.000 9.652 98 TYR B C 1
ATOM 2033 O O . TYR B 1 72 ? 11.385 15.371 21.419 1.000 8.847 98 TYR B O 1
ATOM 2042 N N . ALA B 1 73 ? 10.157 16.087 19.705 1.000 9.171 99 ALA B N 1
ATOM 2043 C CA . ALA B 1 73 ? 10.809 17.402 19.628 1.000 9.574 99 ALA B CA 1
ATOM 2044 C C . ALA B 1 73 ? 9.823 18.385 19.009 1.000 9.272 99 ALA B C 1
ATOM 2045 O O . ALA B 1 73 ? 8.939 17.964 18.224 1.000 9.410 99 ALA B O 1
ATOM 2047 N N . ALA B 1 74 ? 10.061 19.660 19.291 1.000 9.468 100 ALA B N 1
ATOM 2048 C CA . ALA B 1 74 ? 9.198 20.769 18.873 1.000 8.739 100 ALA B CA 1
ATOM 2049 C C . ALA B 1 74 ? 9.048 20.856 17.347 1.000 9.063 100 ALA B C 1
ATOM 2050 O O . ALA B 1 74 ? 7.989 21.285 16.936 1.000 11.625 100 ALA B O 1
ATOM 2052 N N . ASP B 1 75 ? 10.016 20.388 16.556 1.000 10.105 101 ASP B N 1
ATOM 2053 C CA . ASP B 1 75 ? 9.994 20.554 15.080 1.000 10.757 101 ASP B CA 1
ATOM 2054 C C . ASP B 1 75 ? 9.470 19.302 14.396 1.000 11.046 101 ASP B C 1
ATOM 2055 O O . ASP B 1 75 ? 9.426 19.302 13.131 1.000 12.567 101 ASP B O 1
ATOM 2060 N N . TYR B 1 76 ? 9.122 18.245 15.116 1.000 10.396 102 TYR B N 1
ATOM 2061 C CA . TYR B 1 76 ? 8.502 17.059 14.494 1.000 10.238 102 TYR B CA 1
ATOM 2062 C C . TYR B 1 76 ? 7.089 17.400 13.990 1.000 11.827 102 TYR B C 1
ATOM 2063 O O . TYR B 1 76 ? 6.585 18.529 14.213 1.000 10.272 102 TYR B O 1
ATOM 2072 N N . THR B 1 77 ? 6.456 16.455 13.298 1.000 12.420 103 THR B N 1
ATOM 2073 C CA . THR B 1 77 ? 5.175 16.702 12.594 1.000 13.892 103 THR B CA 1
ATOM 2074 C C . THR B 1 77 ? 4.029 16.553 13.586 1.000 14.297 103 THR B C 1
ATOM 2075 O O . THR B 1 77 ? 4.110 15.803 14.561 1.000 14.869 103 THR B O 1
ATOM 2079 N N . PRO B 1 78 ? 2.904 17.284 13.397 1.000 14.915 104 PRO B N 1
ATOM 2080 C CA . PRO B 1 78 ? 1.727 17.121 14.249 1.000 15.745 104 PRO B CA 1
ATOM 2081 C C . PRO B 1 78 ? 1.325 15.658 14.428 1.000 16.774 104 PRO B C 1
ATOM 2082 O O . PRO B 1 78 ? 1.452 14.854 13.487 1.000 19.662 104 PRO B O 1
ATOM 2086 N N . PRO B 1 79 ? 0.847 15.250 15.629 1.000 18.513 105 PRO B N 1
ATOM 2087 C CA . PRO B 1 79 ? 0.553 16.190 16.717 1.000 16.121 105 PRO B CA 1
ATOM 2088 C C . PRO B 1 79 ? 1.714 16.488 17.691 1.000 13.117 105 PRO B C 1
ATOM 2089 O O . PRO B 1 79 ? 1.447 16.977 18.782 1.000 12.803 105 PRO B O 1
ATOM 2093 N N . THR B 1 80 ? 2.944 16.179 17.302 1.000 11.607 106 THR B N 1
ATOM 2094 C CA . THR B 1 80 ? 4.074 16.226 18.265 1.000 10.817 106 THR B CA 1
ATOM 2095 C C . THR B 1 80 ? 4.285 17.643 18.794 1.000 10.893 106 THR B C 1
ATOM 2096 O O . THR B 1 80 ? 4.521 17.793 19.996 1.000 9.459 106 THR B O 1
ATOM 2100 N N . PRO B 1 81 ? 4.353 18.738 17.989 1.000 9.833 107 PRO B N 1
ATOM 2101 C CA . PRO B 1 81 ? 4.590 20.063 18.556 1.000 10.085 107 PRO B CA 1
ATOM 2102 C C . PRO B 1 81 ? 3.603 20.399 19.675 1.000 10.378 107 PRO B C 1
ATOM 2103 O O . PRO B 1 81 ? 4.032 20.837 20.746 1.000 9.101 107 PRO B O 1
ATOM 2107 N N . ALA B 1 82 ? 2.307 20.191 19.446 1.000 11.765 108 ALA B N 1
ATOM 2108 C CA . ALA B 1 82 ? 1.262 20.482 20.461 1.000 11.607 108 ALA B CA 1
ATOM 2109 C C . ALA B 1 82 ? 1.411 19.545 21.659 1.000 11.594 108 ALA B C 1
ATOM 2110 O O . ALA B 1 82 ? 1.256 20.037 22.787 1.000 12.203 108 ALA B O 1
ATOM 2112 N N . ASN B 1 83 ? 1.708 18.274 21.440 1.000 12.594 109 ASN B N 1
ATOM 2113 C CA . ASN B 1 83 ? 1.889 17.308 22.562 1.000 12.993 109 ASN B CA 1
ATOM 2114 C C . ASN B 1 83 ? 3.068 17.762 23.423 1.000 11.828 109 ASN B C 1
ATOM 2115 O O . ASN B 1 83 ? 2.965 17.749 24.666 1.000 12.361 109 ASN B O 1
ATOM 2120 N N . MET B 1 84 ? 4.142 18.248 22.817 1.000 10.329 110 MET B N 1
ATOM 2121 C CA . MET B 1 84 ? 5.350 18.650 23.543 1.000 10.673 110 MET B CA 1
ATOM 2122 C C . MET B 1 84 ? 5.107 19.978 24.263 1.000 11.363 110 MET B C 1
ATOM 2123 O O . MET B 1 84 ? 5.581 20.163 25.421 1.000 9.943 110 MET B O 1
ATOM 2128 N N . SER B 1 85 ? 4.458 20.945 23.631 1.000 11.069 111 SER B N 1
ATOM 2129 C CA . SER B 1 85 ? 4.100 22.215 24.300 1.000 11.582 111 SER B CA 1
ATOM 2130 C C . SER B 1 85 ? 3.246 21.925 25.548 1.000 11.133 111 SER B C 1
ATOM 2131 O O . SER B 1 85 ? 3.484 22.555 26.590 1.000 11.113 111 SER B O 1
ATOM 2134 N N . THR B 1 86 ? 2.279 21.031 25.447 1.000 11.736 112 THR B N 1
ATOM 2135 C CA . THR B 1 86 ? 1.387 20.664 26.587 1.000 11.509 112 THR B CA 1
ATOM 2136 C C . THR B 1 86 ? 2.231 19.999 27.688 1.000 11.565 112 THR B C 1
ATOM 2137 O O . THR B 1 86 ? 2.028 20.337 28.878 1.000 10.983 112 THR B O 1
ATOM 2141 N N . ALA B 1 87 ? 3.157 19.107 27.320 1.000 9.950 113 ALA B N 1
ATOM 2142 C CA . ALA B 1 87 ? 3.988 18.381 28.315 1.000 8.948 113 ALA B CA 1
ATOM 2143 C C . ALA B 1 87 ? 4.856 19.393 29.054 1.000 9.309 113 ALA B C 1
ATOM 2144 O O . ALA B 1 87 ? 4.937 19.351 30.259 1.000 8.418 113 ALA B O 1
ATOM 2146 N N . VAL B 1 88 ? 5.490 20.299 28.334 1.000 8.846 114 VAL B N 1
ATOM 2147 C CA . VAL B 1 88 ? 6.337 21.354 28.946 1.000 8.674 114 VAL B CA 1
ATOM 2148 C C . VAL B 1 88 ? 5.487 22.270 29.837 1.000 9.151 114 VAL B C 1
ATOM 2149 O O . VAL B 1 88 ? 5.898 22.543 30.970 1.000 8.475 114 VAL B O 1
ATOM 2153 N N . SER B 1 89 ? 4.301 22.677 29.401 1.000 9.953 115 SER B N 1
ATOM 2154 C CA . SER B 1 89 ? 3.394 23.489 30.236 1.000 10.338 115 SER B CA 1
ATOM 2155 C C . SER B 1 89 ? 3.046 22.709 31.512 1.000 9.268 115 SER B C 1
ATOM 2156 O O . SER B 1 89 ? 3.022 23.327 32.572 1.000 10.307 115 SER B O 1
ATOM 2159 N N . ASP B 1 90 ? 2.789 21.414 31.374 1.000 9.147 116 ASP B N 1
ATOM 2160 C CA . ASP B 1 90 ? 2.382 20.570 32.532 1.000 8.922 116 ASP B CA 1
ATOM 2161 C C . ASP B 1 90 ? 3.568 20.426 33.487 1.000 9.378 116 ASP B C 1
ATOM 2162 O O . ASP B 1 90 ? 3.362 20.494 34.711 1.000 9.421 116 ASP B O 1
ATOM 2167 N N . MET B 1 91 ? 4.800 20.357 32.983 1.000 7.838 117 MET B N 1
ATOM 2168 C CA . MET B 1 91 ? 6.013 20.305 33.813 1.000 8.274 117 MET B CA 1
ATOM 2169 C C . MET B 1 91 ? 6.073 21.615 34.589 1.000 7.967 117 MET B C 1
ATOM 2170 O O . MET B 1 91 ? 6.397 21.617 35.773 1.000 7.732 117 MET B O 1
ATOM 2175 N N . GLU B 1 92 ? 5.906 22.745 33.898 1.000 8.610 118 GLU B N 1
ATOM 2176 C CA . GLU B 1 92 ? 6.048 24.076 34.535 1.000 9.175 118 GLU B CA 1
ATOM 2177 C C . GLU B 1 92 ? 4.957 24.251 35.600 1.000 8.620 118 GLU B C 1
ATOM 2178 O O . GLU B 1 92 ? 5.267 24.787 36.663 1.000 8.579 118 GLU B O 1
ATOM 2184 N N . THR B 1 93 ? 3.726 23.882 35.290 1.000 9.025 119 THR B N 1
ATOM 2185 C CA . THR B 1 93 ? 2.617 23.892 36.282 1.000 9.236 119 THR B CA 1
ATOM 2186 C C . THR B 1 93 ? 3.065 23.082 37.516 1.000 9.371 119 THR B C 1
ATOM 2187 O O . THR B 1 93 ? 2.908 23.560 38.661 1.000 9.733 119 THR B O 1
ATOM 2191 N N . ALA B 1 94 ? 3.608 21.879 37.304 1.000 7.574 120 ALA B N 1
ATOM 2192 C CA . ALA B 1 94 ? 4.004 20.975 38.428 1.000 7.245 120 ALA B CA 1
ATOM 2193 C C . ALA B 1 94 ? 5.131 21.628 39.233 1.000 7.077 120 ALA B C 1
ATOM 2194 O O . ALA B 1 94 ? 5.176 21.561 40.489 1.000 7.142 120 ALA B O 1
ATOM 2196 N N . TYR B 1 95 ? 6.136 22.171 38.567 1.000 6.996 121 TYR B N 1
ATOM 2197 C CA . TYR B 1 95 ? 7.255 22.848 39.249 1.000 6.981 121 TYR B CA 1
ATOM 2198 C C . TYR B 1 95 ? 6.724 23.919 40.209 1.000 7.522 121 TYR B C 1
ATOM 2199 O O . TYR B 1 95 ? 7.089 23.973 41.389 1.000 8.016 121 TYR B O 1
ATOM 2208 N N . THR B 1 96 ? 5.876 24.801 39.666 1.000 8.885 122 THR B N 1
ATOM 2209 C CA . THR B 1 96 ? 5.356 25.953 40.425 1.000 10.083 122 THR B CA 1
ATOM 2210 C C . THR B 1 96 ? 4.486 25.428 41.574 1.000 9.640 122 THR B C 1
ATOM 2211 O O . THR B 1 96 ? 4.607 25.968 42.670 1.000 11.043 122 THR B O 1
ATOM 2215 N N . ALA B 1 97 ? 3.687 24.395 41.339 1.000 9.478 123 ALA B N 1
ATOM 2216 C CA . ALA B 1 97 ? 2.803 23.821 42.378 1.000 9.799 123 ALA B CA 1
ATOM 2217 C C . ALA B 1 97 ? 3.692 23.260 43.483 1.000 10.092 123 ALA B C 1
ATOM 2218 O O . ALA B 1 97 ? 3.440 23.501 44.678 1.000 10.876 123 ALA B O 1
ATOM 2220 N N . ALA B 1 98 ? 4.727 22.517 43.144 1.000 8.910 124 ALA B N 1
ATOM 2221 C CA . ALA B 1 98 ? 5.599 21.873 44.143 1.000 9.003 124 ALA B CA 1
ATOM 2222 C C . ALA B 1 98 ? 6.320 22.951 44.947 1.000 9.945 124 ALA B C 1
ATOM 2223 O O . ALA B 1 98 ? 6.409 22.819 46.187 1.000 10.543 124 ALA B O 1
ATOM 2225 N N . ALA B 1 99 ? 6.772 24.032 44.320 1.000 9.800 125 ALA B N 1
ATOM 2226 C CA . ALA B 1 99 ? 7.492 25.129 45.004 1.000 11.133 125 ALA B CA 1
ATOM 2227 C C . ALA B 1 99 ? 6.548 25.831 45.993 1.000 11.439 125 ALA B C 1
ATOM 2228 O O . ALA B 1 99 ? 7.074 26.441 46.958 1.000 14.415 125 ALA B O 1
ATOM 2230 N N . GLY B 1 100 ? 5.245 25.832 45.688 1.000 11.072 126 GLY B N 1
ATOM 2231 C CA . GLY B 1 100 ? 4.259 26.627 46.443 1.000 12.553 126 GLY B CA 1
ATOM 2232 C C . GLY B 1 100 ? 3.587 25.845 47.551 1.000 13.416 126 GLY B C 1
ATOM 2233 O O . GLY B 1 100 ? 2.878 26.479 48.371 1.000 14.980 126 GLY B O 1
ATOM 2234 N N . VAL B 1 101 ? 3.769 24.543 47.657 1.000 12.521 127 VAL B N 1
ATOM 2235 C CA . VAL B 1 101 ? 3.109 23.744 48.717 1.000 12.723 127 VAL B CA 1
ATOM 2236 C C . VAL B 1 101 ? 3.465 24.310 50.102 1.000 13.133 127 VAL B C 1
ATOM 2237 O O . VAL B 1 101 ? 4.649 24.536 50.419 1.000 14.224 127 VAL B O 1
ATOM 2241 N N . THR B 1 102 ? 2.454 24.441 50.949 1.000 14.075 128 THR B N 1
ATOM 2242 C CA . THR B 1 102 ? 2.607 24.761 52.383 1.000 16.269 128 THR B CA 1
ATOM 2243 C C . THR B 1 102 ? 2.003 23.617 53.211 1.000 16.781 128 THR B C 1
ATOM 2244 O O . THR B 1 102 ? 1.173 22.833 52.729 1.000 19.626 128 THR B O 1
ATOM 2248 N N . ALA B 1 103 ? 2.514 23.483 54.418 1.000 18.718 129 ALA B N 1
ATOM 2249 C CA . ALA B 1 103 ? 2.254 22.324 55.302 1.000 18.144 129 ALA B CA 1
ATOM 2250 C C . ALA B 1 103 ? 2.084 22.900 56.688 1.000 21.067 129 ALA B C 1
ATOM 2251 O O . ALA B 1 103 ? 2.598 23.987 56.944 1.000 20.057 129 ALA B O 1
ATOM 2253 N N . PRO B 1 104 ? 1.313 22.227 57.572 1.000 21.267 130 PRO B N 1
ATOM 2254 C CA . PRO B 1 104 ? 1.318 22.576 58.985 1.000 22.880 130 PRO B CA 1
ATOM 2255 C C . PRO B 1 104 ? 2.739 22.634 59.577 1.000 24.527 130 PRO B C 1
ATOM 2256 O O . PRO B 1 104 ? 2.942 23.617 60.297 1.000 23.962 130 PRO B O 1
ATOM 2260 N N . PRO B 1 106 ? 5.993 22.157 57.943 1.000 17.878 132 PRO B N 1
ATOM 2261 C CA . PRO B 1 106 ? 7.210 21.823 57.202 1.000 17.209 132 PRO B CA 1
ATOM 2262 C C . PRO B 1 106 ? 8.520 21.768 57.995 1.000 15.675 132 PRO B C 1
ATOM 2263 O O . PRO B 1 106 ? 8.658 22.340 59.063 1.000 15.392 132 PRO B O 1
ATOM 2267 N N . VAL B 1 107 ? 9.481 21.072 57.405 1.000 12.610 133 VAL B N 1
ATOM 2268 C CA . VAL B 1 107 ? 10.822 20.917 58.004 1.000 12.149 133 VAL B CA 1
ATOM 2269 C C . VAL B 1 107 ? 11.773 21.876 57.278 1.000 12.178 133 VAL B C 1
ATOM 2270 O O . VAL B 1 107 ? 11.990 21.737 56.071 1.000 11.949 133 VAL B O 1
ATOM 2274 N N . VAL B 1 108 ? 12.312 22.844 57.990 1.000 12.984 134 VAL B N 1
ATOM 2275 C CA . VAL B 1 108 ? 12.998 24.016 57.370 1.000 12.947 134 VAL B CA 1
ATOM 2276 C C . VAL B 1 108 ? 14.487 23.969 57.740 1.000 11.762 134 VAL B C 1
ATOM 2277 O O . VAL B 1 108 ? 14.844 23.828 58.917 1.000 12.418 134 VAL B O 1
ATOM 2281 N N . GLU B 1 109 ? 15.328 23.995 56.714 1.000 9.862 135 GLU B N 1
ATOM 2282 C CA . GLU B 1 109 ? 16.814 24.094 56.794 1.000 10.592 135 GLU B CA 1
ATOM 2283 C C . GLU B 1 109 ? 17.345 22.877 57.539 1.000 9.172 135 GLU B C 1
ATOM 2284 O O . GLU B 1 109 ? 18.354 22.939 58.219 1.000 10.260 135 GLU B O 1
ATOM 2290 N N . LEU B 1 110 ? 16.764 21.697 57.313 1.000 8.525 136 LEU B N 1
ATOM 2291 C CA . LEU B 1 110 ? 17.229 20.441 57.937 1.000 8.346 136 LEU B CA 1
ATOM 2292 C C . LEU B 1 110 ? 18.702 20.198 57.617 1.000 8.628 136 LEU B C 1
ATOM 2293 O O . LEU B 1 110 ? 19.077 20.141 56.424 1.000 8.866 136 LEU B O 1
ATOM 2298 N N . GLY B 1 111 ? 19.534 19.982 58.631 1.000 9.054 137 GLY B N 1
ATOM 2299 C CA . GLY B 1 111 ? 20.958 19.659 58.474 1.000 8.961 137 GLY B CA 1
ATOM 2300 C C . GLY B 1 111 ? 21.744 20.799 57.858 1.000 9.712 137 GLY B C 1
ATOM 2301 O O . GLY B 1 111 ? 22.857 20.537 57.369 1.000 9.710 137 GLY B O 1
ATOM 2302 N N . ALA B 1 112 ? 21.166 22.001 57.860 1.000 9.767 138 ALA B N 1
ATOM 2303 C CA . ALA B 1 112 ? 21.663 23.168 57.074 1.000 10.115 138 ALA B CA 1
ATOM 2304 C C . ALA B 1 112 ? 21.947 22.762 55.627 1.000 11.265 138 ALA B C 1
ATOM 2305 O O . ALA B 1 112 ? 22.882 23.286 55.021 1.000 14.465 138 ALA B O 1
ATOM 2307 N N . GLY B 1 113 ? 21.166 21.815 55.106 1.000 10.010 139 GLY B N 1
ATOM 2308 C CA . GLY B 1 113 ? 21.258 21.311 53.715 1.000 9.819 139 GLY B CA 1
ATOM 2309 C C . GLY B 1 113 ? 21.959 19.971 53.586 1.000 9.647 139 GLY B C 1
ATOM 2310 O O . GLY B 1 113 ? 21.839 19.344 52.519 1.000 9.547 139 GLY B O 1
ATOM 2311 N N . ASN B 1 114 ? 22.636 19.477 54.604 1.000 8.804 140 ASN B N 1
ATOM 2312 C CA . ASN B 1 114 ? 23.304 18.162 54.550 1.000 8.761 140 ASN B CA 1
ATOM 2313 C C . ASN B 1 114 ? 22.388 17.086 55.149 1.000 8.779 140 ASN B C 1
ATOM 2314 O O . ASN B 1 114 ? 22.171 17.091 56.361 1.000 7.666 140 ASN B O 1
ATOM 2319 N N . ILE B 1 115 ? 21.776 16.267 54.318 1.000 7.455 141 ILE B N 1
ATOM 2320 C CA . ILE B 1 115 ? 20.839 15.219 54.786 1.000 7.468 141 ILE B CA 1
ATOM 2321 C C . ILE B 1 115 ? 21.500 13.843 54.790 1.000 7.649 141 ILE B C 1
ATOM 2322 O O . ILE B 1 115 ? 20.804 12.884 55.052 1.000 7.545 141 ILE B O 1
ATOM 2327 N N . GLY B 1 116 ? 22.818 13.749 54.642 1.000 8.002 142 GLY B N 1
ATOM 2328 C CA . GLY B 1 116 ? 23.513 12.455 54.759 1.000 8.531 142 GLY B CA 1
ATOM 2329 C C . GLY B 1 116 ? 23.191 11.718 56.055 1.000 7.928 142 GLY B C 1
ATOM 2330 O O . GLY B 1 116 ? 23.244 12.323 57.121 1.000 9.322 142 GLY B O 1
ATOM 2331 N N . GLY B 1 117 ? 22.889 10.436 55.965 1.000 7.350 143 GLY B N 1
ATOM 2332 C CA . GLY B 1 117 ? 22.709 9.610 57.168 1.000 7.213 143 GLY B CA 1
ATOM 2333 C C . GLY B 1 117 ? 21.312 9.717 57.751 1.000 6.982 143 GLY B C 1
ATOM 2334 O O . GLY B 1 117 ? 20.978 8.924 58.638 1.000 9.206 143 GLY B O 1
ATOM 2335 N N . MET B 1 118 ? 20.505 10.666 57.307 1.000 6.712 144 MET B N 1
ATOM 2336 C CA . MET B 1 118 ? 19.161 10.821 57.901 1.000 7.232 144 MET B CA 1
ATOM 2337 C C . MET B 1 118 ? 18.171 9.771 57.425 1.000 7.197 144 MET B C 1
ATOM 2338 O O . MET B 1 118 ? 18.361 9.132 56.398 1.000 7.300 144 MET B O 1
ATOM 2343 N N . THR B 1 119 ? 17.095 9.636 58.176 1.000 7.410 145 THR B N 1
ATOM 2344 C CA . THR B 1 119 ? 15.891 8.892 57.757 1.000 7.880 145 THR B CA 1
ATOM 2345 C C . THR B 1 119 ? 14.738 9.877 57.790 1.000 7.673 145 THR B C 1
ATOM 2346 O O . THR B 1 119 ? 14.445 10.401 58.860 1.000 7.980 145 THR B O 1
ATOM 2350 N N . LEU B 1 120 ? 14.120 10.156 56.645 1.000 7.251 146 LEU B N 1
ATOM 2351 C CA . LEU B 1 120 ? 13.094 11.203 56.516 1.000 7.044 146 LEU B CA 1
ATOM 2352 C C . LEU B 1 120 ? 11.724 10.548 56.335 1.000 6.543 146 LEU B C 1
ATOM 2353 O O . LEU B 1 120 ? 11.518 9.816 55.344 1.000 6.705 146 LEU B O 1
ATOM 2358 N N . ALA B 1 121 ? 10.811 10.792 57.271 1.000 6.103 147 ALA B N 1
ATOM 2359 C CA . ALA B 1 121 ? 9.400 10.427 57.109 1.000 6.105 147 ALA B CA 1
ATOM 2360 C C . ALA B 1 121 ? 8.712 11.356 56.118 1.000 6.247 147 ALA B C 1
ATOM 2361 O O . ALA B 1 121 ? 9.215 12.411 55.771 1.000 6.413 147 ALA B O 1
ATOM 2363 N N . PRO B 1 122 ? 7.489 10.991 55.664 1.000 6.332 148 PRO B N 1
ATOM 2364 C CA . PRO B 1 122 ? 6.763 11.805 54.698 1.000 6.473 148 PRO B CA 1
ATOM 2365 C C . PRO B 1 122 ? 6.612 13.231 55.235 1.000 7.272 148 PRO B C 1
ATOM 2366 O O . PRO B 1 122 ? 6.435 13.486 56.421 1.000 7.685 148 PRO B O 1
ATOM 2370 N N . GLY B 1 123 ? 6.577 14.188 54.323 1.000 6.475 149 GLY B N 1
ATOM 2371 C CA . GLY B 1 123 ? 6.391 15.586 54.692 1.000 7.062 149 GLY B CA 1
ATOM 2372 C C . GLY B 1 123 ? 6.865 16.526 53.612 1.000 6.674 149 GLY B C 1
ATOM 2373 O O . GLY B 1 123 ? 7.203 16.104 52.509 1.000 6.925 149 GLY B O 1
ATOM 2374 N N . VAL B 1 124 ? 6.867 17.785 53.959 1.000 7.099 150 VAL B N 1
ATOM 2375 C CA . VAL B 1 124 ? 7.387 18.866 53.117 1.000 6.936 150 VAL B CA 1
ATOM 2376 C C . VAL B 1 124 ? 8.666 19.370 53.760 1.000 7.490 150 VAL B C 1
ATOM 2377 O O . VAL B 1 124 ? 8.679 19.726 54.961 1.000 7.944 150 VAL B O 1
ATOM 2381 N N . TYR B 1 125 ? 9.745 19.393 52.985 1.000 7.003 151 TYR B N 1
ATOM 2382 C CA . TYR B 1 125 ? 11.079 19.782 53.475 1.000 7.045 151 TYR B CA 1
ATOM 2383 C C . TYR B 1 125 ? 11.557 20.939 52.625 1.000 7.137 151 TYR B C 1
ATOM 2384 O O . TYR B 1 125 ? 11.555 20.785 51.395 1.000 8.873 151 TYR B O 1
ATOM 2393 N N . LYS B 1 126 ? 12.000 22.017 53.250 1.000 7.564 152 LYS B N 1
ATOM 2394 C CA . LYS B 1 126 ? 12.315 23.264 52.518 1.000 8.430 152 LYS B CA 1
ATOM 2395 C C . LYS B 1 126 ? 13.657 23.821 52.952 1.000 8.285 152 LYS B C 1
ATOM 2396 O O . LYS B 1 126 ? 13.974 23.818 54.162 1.000 8.209 152 LYS B O 1
ATOM 2402 N N . TRP B 1 127 ? 14.476 24.196 51.981 1.000 7.689 153 TRP B N 1
ATOM 2403 C CA . TRP B 1 127 ? 15.796 24.807 52.219 1.000 8.195 153 TRP B CA 1
ATOM 2404 C C . TRP B 1 127 ? 15.918 26.066 51.384 1.000 8.347 153 TRP B C 1
ATOM 2405 O O . TRP B 1 127 ? 15.582 26.055 50.203 1.000 8.039 153 TRP B O 1
ATOM 2416 N N . SER B 1 128 ? 16.526 27.091 51.994 1.000 9.793 154 SER B N 1
ATOM 2417 C CA . SER B 1 128 ? 16.948 28.322 51.290 1.000 10.259 154 SER B CA 1
ATOM 2418 C C . SER B 1 128 ? 18.363 28.136 50.732 1.000 10.784 154 SER B C 1
ATOM 2419 O O . SER B 1 128 ? 18.776 28.928 49.887 1.000 13.750 154 SER B O 1
ATOM 2422 N N . THR B 1 129 ? 19.027 27.065 51.116 1.000 9.819 155 THR B N 1
ATOM 2423 C CA . THR B 1 129 ? 20.388 26.725 50.653 1.000 9.615 155 THR B CA 1
ATOM 2424 C C . THR B 1 129 ? 20.281 25.665 49.571 1.000 9.505 155 THR B C 1
ATOM 2425 O O . THR B 1 129 ? 19.163 25.253 49.192 1.000 9.543 155 THR B O 1
ATOM 2429 N N . GLY B 1 130 ? 21.421 25.223 49.092 1.000 8.992 156 GLY B N 1
ATOM 2430 C CA . GLY B 1 130 ? 21.482 23.911 48.440 1.000 9.327 156 GLY B CA 1
ATOM 2431 C C . GLY B 1 130 ? 21.371 22.765 49.422 1.000 9.074 156 GLY B C 1
ATOM 2432 O O . GLY B 1 130 ? 21.439 22.959 50.652 1.000 9.887 156 GLY B O 1
A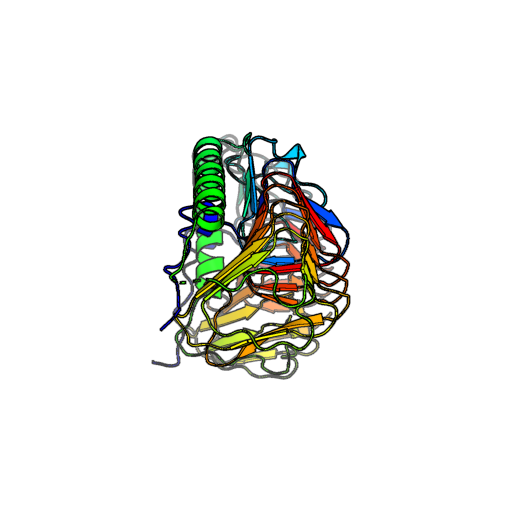TOM 2433 N N . VAL B 1 131 ? 21.276 21.573 48.872 1.000 7.838 157 VAL B N 1
ATOM 2434 C CA . VAL B 1 131 ? 21.202 20.297 49.604 1.000 8.072 157 VAL B CA 1
ATOM 2435 C C . VAL B 1 131 ? 22.307 19.385 49.084 1.000 7.371 157 VAL B C 1
ATOM 2436 O O . VAL B 1 131 ? 22.545 19.291 47.832 1.000 7.515 157 VAL B O 1
ATOM 2440 N N . THR B 1 132 ? 23.024 18.775 49.991 1.000 7.164 158 THR B N 1
ATOM 2441 C CA . THR B 1 132 ? 23.987 17.703 49.679 1.000 7.813 158 THR B CA 1
ATOM 2442 C C . THR B 1 132 ? 23.548 16.398 50.338 1.000 7.501 158 THR B C 1
ATOM 2443 O O . THR B 1 132 ? 22.974 16.396 51.461 1.000 7.358 158 THR B O 1
ATOM 2447 N N . ILE B 1 133 ? 23.862 15.308 49.671 1.000 6.493 159 ILE B N 1
ATOM 2448 C CA . ILE B 1 133 ? 23.664 13.919 50.134 1.000 6.469 159 ILE B CA 1
ATOM 2449 C C . ILE B 1 133 ? 24.995 13.202 50.012 1.000 6.528 159 ILE B C 1
ATOM 2450 O O . ILE B 1 133 ? 25.280 12.535 49.024 1.000 6.944 159 ILE B O 1
ATOM 2455 N N . PRO B 1 134 ? 25.900 13.447 50.984 1.000 6.912 160 PRO B N 1
ATOM 2456 C CA . PRO B 1 134 ? 27.265 12.924 50.890 1.000 7.404 160 PRO B CA 1
ATOM 2457 C C . PRO B 1 134 ? 27.410 11.502 51.408 1.000 7.738 160 PRO B C 1
ATOM 2458 O O . PRO B 1 134 ? 28.417 10.900 51.179 1.000 9.062 160 PRO B O 1
ATOM 2462 N N . THR B 1 135 ? 26.370 11.028 52.116 1.000 7.842 161 THR B N 1
ATOM 2463 C CA . THR B 1 135 ? 26.240 9.642 52.555 1.000 7.840 161 THR B CA 1
ATOM 2464 C C . THR B 1 135 ? 24.776 9.253 52.402 1.000 7.218 161 THR B C 1
ATOM 2465 O O . THR B 1 135 ? 23.940 10.152 52.273 1.000 6.487 161 THR B O 1
ATOM 2469 N N . ASP B 1 136 ? 24.514 7.955 52.417 1.000 7.329 162 ASP B N 1
ATOM 2470 C CA . ASP B 1 136 ? 23.150 7.482 52.097 1.000 7.716 162 ASP B CA 1
ATOM 2471 C C . ASP B 1 136 ? 22.096 8.158 52.975 1.000 7.208 162 ASP B C 1
ATOM 2472 O O . ASP B 1 136 ? 22.297 8.400 54.177 1.000 7.930 162 ASP B O 1
ATOM 2477 N N . VAL B 1 137 ? 20.971 8.477 52.373 1.000 7.022 163 VAL B N 1
ATOM 2478 C CA . VAL B 1 137 ? 19.790 8.955 53.101 1.000 7.478 163 VAL B CA 1
ATOM 2479 C C . VAL B 1 137 ? 18.682 7.945 52.869 1.000 6.982 163 VAL B C 1
ATOM 2480 O O . VAL B 1 137 ? 18.656 7.320 51.807 1.000 6.878 163 VAL B O 1
ATOM 2484 N N . THR B 1 138 ? 17.753 7.801 53.810 1.000 7.152 164 THR B N 1
ATOM 2485 C CA . THR B 1 138 ? 16.608 6.896 53.668 1.000 7.638 164 THR B CA 1
ATOM 2486 C C . THR B 1 138 ? 15.310 7.696 53.718 1.000 7.091 164 THR B C 1
ATOM 2487 O O . THR B 1 138 ? 15.172 8.541 54.615 1.000 7.189 164 THR B O 1
ATOM 2491 N N . LEU B 1 139 ? 14.389 7.456 52.773 1.000 6.678 165 LEU B N 1
ATOM 2492 C CA . LEU B 1 139 ? 13.006 7.955 52.828 1.000 7.311 165 LEU B CA 1
ATOM 2493 C C . LEU B 1 139 ? 12.129 6.786 53.274 1.000 7.139 165 LEU B C 1
ATOM 2494 O O . LEU B 1 139 ? 12.071 5.792 52.558 1.000 7.395 165 LEU B O 1
ATOM 2499 N N . ALA B 1 140 ? 11.541 6.923 54.469 1.000 6.353 166 ALA B N 1
ATOM 2500 C CA . ALA B 1 140 ? 10.811 5.808 55.100 1.000 7.467 166 ALA B CA 1
ATOM 2501 C C . ALA B 1 140 ? 9.351 6.200 55.255 1.000 7.218 166 ALA B C 1
ATOM 2502 O O . ALA B 1 140 ? 9.043 7.072 56.025 1.000 7.740 166 ALA B O 1
ATOM 2504 N N . GLY B 1 141 ? 8.510 5.483 54.560 1.000 7.330 167 GLY B N 1
ATOM 2505 C CA . GLY B 1 141 ? 7.078 5.707 54.665 1.000 8.021 167 GLY B CA 1
ATOM 2506 C C . GLY B 1 141 ? 6.360 4.707 53.806 1.000 8.114 167 GLY B C 1
ATOM 2507 O O . GLY B 1 141 ? 6.981 3.874 53.169 1.000 9.368 167 GLY B O 1
ATOM 2508 N N . GLY B 1 142 ? 5.024 4.834 53.728 1.000 9.920 168 GLY B N 1
ATOM 2509 C CA . GLY B 1 142 ? 4.191 3.842 53.046 1.000 11.046 168 GLY B CA 1
ATOM 2510 C C . GLY B 1 142 ? 4.020 4.083 51.560 1.000 12.287 168 GLY B C 1
ATOM 2511 O O . GLY B 1 142 ? 4.491 5.088 51.013 1.000 10.811 168 GLY B O 1
ATOM 2512 N N . ALA B 1 143 ? 3.303 3.175 50.913 1.000 12.596 169 ALA B N 1
ATOM 2513 C CA . ALA B 1 143 ? 3.177 3.063 49.460 1.000 11.855 169 ALA B CA 1
ATOM 2514 C C . ALA B 1 143 ? 2.564 4.317 48.857 1.000 9.330 169 ALA B C 1
ATOM 2515 O O . ALA B 1 143 ? 2.891 4.562 47.736 1.000 9.293 169 ALA B O 1
ATOM 2517 N N . ASN B 1 144 ? 1.635 4.974 49.546 1.000 9.050 170 ASN B N 1
ATOM 2518 C CA . ASN B 1 144 ? 0.999 6.184 48.966 1.000 8.683 170 ASN B CA 1
ATOM 2519 C C . ASN B 1 144 ? 1.423 7.437 49.722 1.000 8.347 170 ASN B C 1
ATOM 2520 O O . ASN B 1 144 ? 0.834 8.492 49.536 1.000 8.877 170 ASN B O 1
ATOM 2525 N N . ASP B 1 145 ? 2.486 7.376 50.505 1.000 7.748 171 ASP B N 1
ATOM 2526 C CA . ASP B 1 145 ? 2.989 8.561 51.228 1.000 8.353 171 ASP B CA 1
ATOM 2527 C C . ASP B 1 145 ? 3.835 9.395 50.257 1.000 6.999 171 ASP B C 1
ATOM 2528 O O . ASP B 1 145 ? 4.414 8.857 49.322 1.000 7.612 171 ASP B O 1
ATOM 2533 N N . VAL B 1 146 ? 3.870 10.668 50.540 1.000 6.923 172 VAL B N 1
ATOM 2534 C CA . VAL B 1 146 ? 4.511 11.633 49.620 1.000 6.382 172 VAL B CA 1
ATOM 2535 C C . VAL B 1 146 ? 5.622 12.369 50.360 1.000 6.212 172 VAL B C 1
ATOM 2536 O O . VAL B 1 146 ? 5.484 12.739 51.534 1.000 6.264 172 VAL B O 1
ATOM 2540 N N . TRP B 1 147 ? 6.675 12.684 49.611 1.000 5.684 173 TRP B N 1
ATOM 2541 C CA . TRP B 1 147 ? 7.736 13.605 50.045 1.000 6.033 173 TRP B CA 1
ATOM 2542 C C . TRP B 1 147 ? 7.833 14.736 49.021 1.000 5.753 173 TRP B C 1
ATOM 2543 O O . TRP B 1 147 ? 7.945 14.446 47.788 1.000 6.597 173 TRP B O 1
ATOM 2554 N N . ILE B 1 148 ? 7.845 15.968 49.515 1.000 6.094 174 ILE B N 1
ATOM 2555 C CA . ILE B 1 148 ? 8.090 17.155 48.662 1.000 6.451 174 ILE B CA 1
ATOM 2556 C C . ILE B 1 148 ? 9.290 17.890 49.234 1.000 6.235 174 ILE B C 1
ATOM 2557 O O . ILE B 1 148 ? 9.261 18.277 50.420 1.000 7.521 174 ILE B O 1
ATOM 2562 N N . PHE B 1 149 ? 10.331 18.020 48.419 1.000 5.855 175 PHE B N 1
ATOM 2563 C CA . PHE B 1 149 ? 11.582 18.704 48.762 1.000 5.719 175 PHE B CA 1
ATOM 2564 C C . PHE B 1 149 ? 11.624 20.002 47.983 1.000 5.719 175 PHE B C 1
ATOM 2565 O O . PHE B 1 149 ? 11.450 20.000 46.762 1.000 6.415 175 PHE B O 1
ATOM 2573 N N . GLN B 1 150 ? 11.840 21.099 48.673 1.000 6.188 176 GLN B N 1
ATOM 2574 C CA . GLN B 1 150 ? 11.780 22.457 48.101 1.000 6.555 176 GLN B CA 1
ATOM 2575 C C . GLN B 1 150 ? 13.139 23.118 48.299 1.000 6.355 176 GLN B C 1
ATOM 2576 O O . GLN B 1 150 ? 13.516 23.422 49.423 1.000 5.932 176 GLN B O 1
ATOM 2582 N N . ILE B 1 151 ? 13.928 23.186 47.227 1.000 6.351 177 ILE B N 1
ATOM 2583 C CA . ILE B 1 151 ? 15.378 23.519 47.331 1.000 6.906 177 ILE B CA 1
ATOM 2584 C C . ILE B 1 151 ? 15.648 24.754 46.495 1.000 7.863 177 ILE B C 1
ATOM 2585 O O . ILE B 1 151 ? 15.441 24.746 45.292 1.000 8.090 177 ILE B O 1
ATOM 2590 N N . ALA B 1 152 ? 16.078 25.822 47.161 1.000 9.042 178 ALA B N 1
ATOM 2591 C CA . ALA B 1 152 ? 16.260 27.128 46.506 1.000 9.804 178 ALA B CA 1
ATOM 2592 C C . ALA B 1 152 ? 17.537 27.177 45.666 1.000 9.652 178 ALA B C 1
ATOM 2593 O O . ALA B 1 152 ? 17.539 28.004 44.738 1.000 10.211 178 ALA B O 1
ATOM 2595 N N . GLN B 1 153 ? 18.537 26.355 45.944 1.000 9.890 179 GLN B N 1
ATOM 2596 C CA . GLN B 1 153 ? 19.796 26.361 45.164 1.000 9.911 179 GLN B CA 1
ATOM 2597 C C . GLN B 1 153 ? 19.982 24.970 44.559 1.000 9.576 179 GLN B C 1
ATOM 2598 O O . GLN B 1 153 ? 19.080 24.518 43.891 1.000 8.454 179 GLN B O 1
ATOM 2604 N N . THR B 1 154 ? 21.127 24.366 44.731 1.000 7.621 180 THR B N 1
ATOM 2605 C CA . THR B 1 154 ? 21.528 23.117 44.059 1.000 7.945 180 THR B CA 1
ATOM 2606 C C . THR B 1 154 ? 21.137 21.886 44.871 1.000 7.382 180 THR B C 1
ATOM 2607 O O . THR B 1 154 ? 20.887 21.963 46.108 1.000 7.561 180 THR B O 1
ATOM 2611 N N . LEU B 1 155 ? 21.180 20.741 44.212 1.000 6.270 181 LEU B N 1
ATOM 2612 C CA . LEU B 1 155 ? 20.979 19.426 44.853 1.000 6.025 181 LEU B CA 1
ATOM 2613 C C . LEU B 1 155 ? 22.100 18.534 44.345 1.000 6.106 181 LEU B C 1
ATOM 2614 O O . LEU B 1 155 ? 22.316 18.464 43.136 1.000 6.802 181 LEU B O 1
ATOM 2619 N N . ASP B 1 156 ? 22.804 17.899 45.246 1.000 6.643 182 ASP B N 1
ATOM 2620 C CA . ASP B 1 156 ? 23.953 17.046 44.888 1.000 6.764 182 ASP B CA 1
ATOM 2621 C C . ASP B 1 156 ? 23.864 15.706 45.592 1.000 6.685 182 ASP B C 1
ATOM 2622 O O . ASP B 1 156 ? 23.742 15.668 46.804 1.000 7.582 182 ASP B O 1
ATOM 2627 N N . LEU B 1 157 ? 23.874 14.627 44.844 1.000 6.040 183 LEU B N 1
ATOM 2628 C CA . LEU B 1 157 ? 24.000 13.244 45.370 1.000 5.667 183 LEU B CA 1
ATOM 26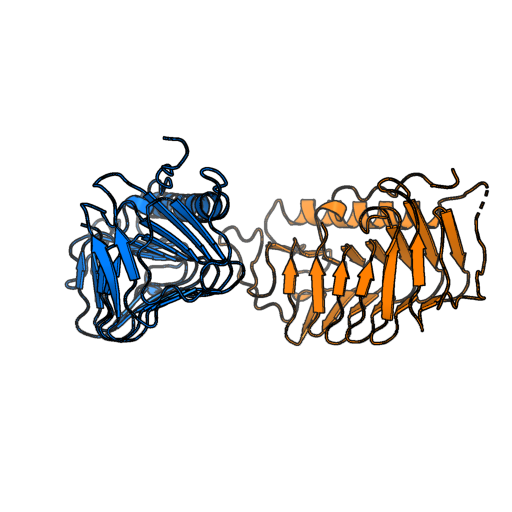29 C C . LEU B 1 157 ? 25.414 12.772 45.081 1.000 5.866 183 LEU B C 1
ATOM 2630 O O . LEU B 1 157 ? 25.801 12.746 43.916 1.000 6.208 183 LEU B O 1
ATOM 2635 N N . SER B 1 158 ? 26.185 12.450 46.107 1.000 5.775 184 SER B N 1
ATOM 2636 C CA . SER B 1 158 ? 27.625 12.166 45.916 1.000 6.305 184 SER B CA 1
ATOM 2637 C C . SER B 1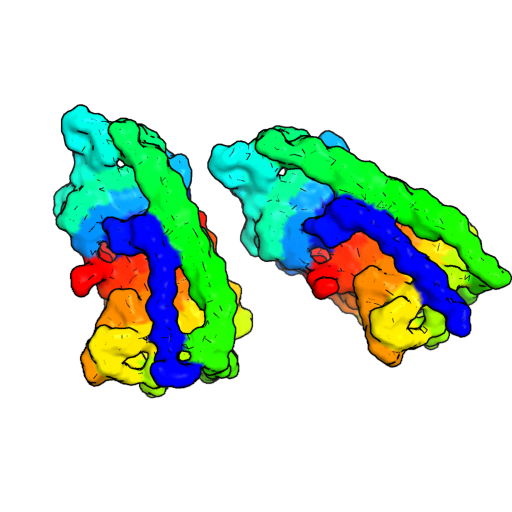 158 ? 27.842 10.802 45.251 1.000 6.860 184 SER B C 1
ATOM 2638 O O . SER B 1 158 ? 26.930 9.965 45.123 1.000 6.757 184 SER B O 1
ATOM 2641 N N . ASN B 1 159 ? 29.076 10.565 44.843 1.000 6.610 185 ASN B N 1
ATOM 2642 C CA . ASN B 1 159 ? 29.527 9.365 44.123 1.000 6.820 185 ASN B CA 1
ATOM 2643 C C . ASN B 1 159 ? 29.155 8.138 44.959 1.000 6.493 185 ASN B C 1
ATOM 2644 O O . ASN B 1 159 ? 29.502 8.059 46.160 1.000 7.150 185 ASN B O 1
ATOM 2649 N N . GLY B 1 160 ? 28.505 7.165 44.343 1.000 7.317 186 GLY B N 1
ATOM 2650 C CA . GLY B 1 160 ? 28.158 5.884 44.975 1.000 6.668 186 GLY B CA 1
ATOM 2651 C C . GLY B 1 160 ? 27.046 6.007 45.991 1.000 6.995 186 GLY B C 1
ATOM 2652 O O . GLY B 1 160 ? 26.726 5.006 46.599 1.000 8.565 186 GLY B O 1
ATOM 2653 N N . ILE B 1 161 ? 26.455 7.169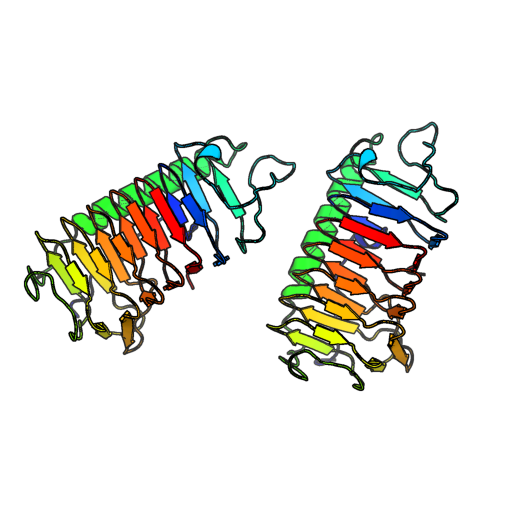 46.211 1.000 6.204 187 ILE B N 1
ATOM 2654 C CA . ILE B 1 161 ? 25.505 7.345 47.329 1.000 6.500 187 ILE B CA 1
ATOM 2655 C C . ILE B 1 161 ? 24.094 7.071 46.811 1.000 7.087 187 ILE B C 1
ATOM 2656 O O . ILE B 1 161 ? 23.817 7.264 45.600 1.000 7.068 187 ILE B O 1
ATOM 2661 N N . HIS B 1 162 ? 23.264 6.510 47.678 1.000 7.850 188 HIS B N 1
ATOM 2662 C CA . HIS B 1 162 ? 21.871 6.102 47.361 1.000 8.348 188 HIS B CA 1
ATOM 2663 C C . HIS B 1 162 ? 20.897 6.955 48.175 1.000 7.701 188 HIS B C 1
ATOM 2664 O O . HIS B 1 162 ? 21.153 7.253 49.359 1.000 8.025 188 HIS B O 1
ATOM 2671 N N . VAL B 1 163 ? 19.761 7.264 47.568 1.000 6.802 189 VAL B N 1
ATOM 2672 C CA . VAL B 1 163 ? 18.513 7.681 48.258 1.000 7.468 189 VAL B CA 1
ATOM 2673 C C . VAL B 1 163 ? 17.718 6.404 48.462 1.000 8.032 189 VAL B C 1
ATOM 2674 O O . VAL B 1 163 ? 17.118 5.874 47.490 1.000 9.471 189 VAL B O 1
ATOM 2678 N N . ASN B 1 164 ? 17.839 5.783 49.625 1.000 8.103 190 ASN B N 1
ATOM 2679 C CA . ASN B 1 164 ? 17.195 4.492 49.928 1.000 8.979 190 ASN B CA 1
ATOM 2680 C C . ASN B 1 164 ? 15.709 4.698 50.211 1.000 8.575 190 ASN B C 1
ATOM 2681 O O . ASN B 1 164 ? 15.333 5.669 50.861 1.000 8.495 190 ASN B O 1
ATOM 2686 N N . LEU B 1 165 ? 14.889 3.764 49.772 1.000 8.821 191 LEU B N 1
ATOM 2687 C CA . LEU B 1 165 ? 13.448 3.721 50.096 1.000 9.003 191 LEU B CA 1
ATOM 2688 C C . LEU B 1 165 ? 13.217 2.606 51.100 1.000 9.159 191 LEU B C 1
ATOM 2689 O O . LEU B 1 165 ? 13.690 1.501 50.866 1.000 12.346 191 LEU B O 1
ATOM 2694 N N . SER B 1 166 ? 12.416 2.897 52.102 1.000 9.550 192 SER B N 1
ATOM 2695 C CA . SER B 1 166 ? 12.006 1.886 53.094 1.000 11.592 192 SER B CA 1
ATOM 2696 C C . SER B 1 166 ? 10.542 2.106 53.441 1.000 11.289 192 SER B C 1
ATOM 2697 O O . SER B 1 166 ? 9.982 3.185 53.252 1.000 9.564 192 SER B O 1
ATOM 2700 N N . GLY B 1 167 ? 9.920 1.061 53.971 1.000 11.991 193 GLY B N 1
ATOM 2701 C CA . GLY B 1 167 ? 8.540 1.113 54.475 1.000 12.395 193 GLY B CA 1
ATOM 2702 C C . GLY B 1 167 ? 7.488 0.963 53.376 1.000 12.758 193 GLY B C 1
ATOM 2703 O O . GLY B 1 167 ? 6.319 0.932 53.724 1.000 15.585 193 GLY B O 1
ATOM 2704 N N . GLY B 1 168 ? 7.836 0.811 52.119 1.000 13.294 194 GLY B N 1
ATOM 2705 C CA . GLY B 1 168 ? 6.830 0.813 51.041 1.000 13.592 194 GLY B CA 1
ATOM 2706 C C . GLY B 1 168 ? 6.947 2.035 50.151 1.000 13.211 194 GLY B C 1
ATOM 2707 O O . GLY B 1 168 ? 6.308 2.054 49.118 1.000 14.685 194 GLY B O 1
ATOM 2708 N N . ALA B 1 169 ? 7.750 3.004 50.565 1.000 11.645 195 ALA B N 1
ATOM 2709 C CA . ALA B 1 169 ? 7.972 4.270 49.819 1.000 9.445 195 ALA B CA 1
ATOM 2710 C C . ALA B 1 169 ? 8.180 3.958 48.358 1.000 8.708 195 ALA B C 1
ATOM 2711 O O . ALA B 1 169 ? 8.981 3.083 48.006 1.000 8.765 195 ALA B O 1
ATOM 2713 N N . GLN B 1 170 ? 7.589 4.797 47.503 1.000 7.528 196 GLN B N 1
ATOM 2714 C CA . GLN B 1 170 ? 7.737 4.637 46.043 1.000 8.047 196 GLN B CA 1
ATOM 2715 C C . GLN B 1 170 ? 8.315 5.910 45.400 1.000 7.409 196 GLN B C 1
ATOM 2716 O O . GLN B 1 170 ? 7.889 7.043 45.740 1.000 7.596 196 GLN B O 1
ATOM 2722 N N . ALA B 1 171 ? 9.247 5.684 44.484 1.000 7.701 197 ALA B N 1
ATOM 2723 C CA . ALA B 1 171 ? 9.934 6.788 43.764 1.000 8.006 197 ALA B CA 1
ATOM 2724 C C . ALA B 1 171 ? 8.891 7.700 43.125 1.000 8.220 197 ALA B C 1
ATOM 2725 O O . ALA B 1 171 ? 9.081 8.933 43.060 1.000 8.452 197 ALA B O 1
ATOM 2727 N N . ALA B 1 172 ? 7.816 7.150 42.601 1.000 7.760 198 ALA B N 1
ATOM 2728 C CA . ALA B 1 172 ? 6.828 7.953 41.865 1.000 8.655 198 ALA B CA 1
ATOM 2729 C C . ALA B 1 172 ? 6.182 8.989 42.789 1.000 8.300 198 ALA B C 1
ATOM 2730 O O . ALA B 1 172 ? 5.705 9.959 42.239 1.000 10.905 198 ALA B O 1
ATOM 2732 N N . ASN B 1 173 ? 6.190 8.829 44.119 1.000 6.996 199 ASN B N 1
ATOM 2733 C CA . ASN B 1 173 ? 5.487 9.718 45.071 1.000 6.871 199 ASN B CA 1
ATOM 2734 C C . ASN B 1 173 ? 6.475 10.672 45.762 1.000 6.000 199 ASN B C 1
ATOM 2735 O O . ASN B 1 173 ? 6.100 11.309 46.730 1.000 6.457 199 ASN B O 1
ATOM 2740 N N . ILE B 1 174 ? 7.671 10.782 45.193 1.000 5.855 200 ILE B N 1
ATOM 2741 C CA . ILE B 1 174 ? 8.738 11.649 45.761 1.000 5.724 200 ILE B CA 1
ATOM 2742 C C . ILE B 1 174 ? 9.007 12.753 44.730 1.000 5.144 200 ILE B C 1
ATOM 2743 O O . ILE B 1 174 ? 9.220 12.473 43.540 1.000 5.840 200 ILE B O 1
ATOM 2748 N N . PHE B 1 175 ? 9.001 14.000 45.174 1.000 5.157 201 PHE B N 1
ATOM 2749 C CA . PHE B 1 175 ? 9.131 15.195 44.308 1.000 5.117 201 PHE B CA 1
ATOM 2750 C C . PHE B 1 175 ? 10.241 16.079 44.830 1.000 5.163 201 PHE B C 1
ATOM 2751 O O . PHE B 1 175 ? 10.142 16.557 45.947 1.000 5.664 201 PHE B O 1
ATOM 2759 N N . TRP B 1 176 ? 11.242 16.325 43.989 1.000 5.112 202 TRP B N 1
ATOM 2760 C CA . TRP B 1 176 ? 12.389 17.202 44.304 1.000 5.283 202 TRP B CA 1
ATOM 2761 C C . TRP B 1 176 ? 12.228 18.436 43.432 1.000 4.972 202 TRP B C 1
ATOM 2762 O O . TRP B 1 176 ? 12.458 18.337 42.226 1.000 5.151 202 TRP B O 1
ATOM 2773 N N . GLN B 1 177 ? 11.786 19.536 44.010 1.000 5.331 203 GLN B N 1
ATOM 2774 C CA . GLN B 1 177 ? 11.694 20.854 43.354 1.000 5.777 203 GLN B CA 1
ATOM 2775 C C . GLN B 1 177 ? 12.990 21.588 43.609 1.000 5.643 203 GLN B C 1
ATOM 2776 O O . GLN B 1 177 ? 13.296 21.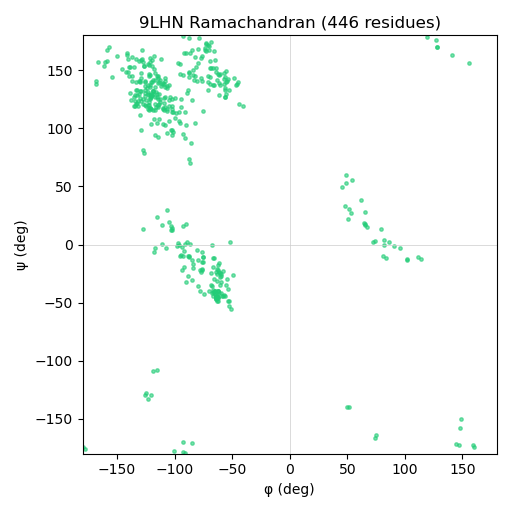866 44.760 1.000 6.427 203 GLN B O 1
ATOM 2782 N N . VAL B 1 178 ? 13.755 21.825 42.543 1.000 6.069 204 VAL B N 1
ATOM 2783 C CA . VAL B 1 178 ? 15.147 22.310 42.682 1.000 6.601 204 VAL B CA 1
ATOM 2784 C C . VAL B 1 178 ? 15.319 23.491 41.735 1.000 7.012 204 VAL B C 1
ATOM 2785 O O . VAL B 1 178 ? 15.122 23.314 40.541 1.000 6.268 204 VAL B O 1
ATOM 2789 N N . ALA B 1 179 ? 15.632 24.677 42.256 1.000 8.178 205 ALA B N 1
ATOM 2790 C CA . ALA B 1 179 ? 15.784 25.845 41.374 1.000 9.088 205 ALA B CA 1
ATOM 2791 C C . ALA B 1 179 ? 17.139 25.808 40.659 1.000 9.263 205 ALA B C 1
ATOM 2792 O O . ALA B 1 179 ? 17.190 26.037 39.424 1.000 11.123 205 ALA B O 1
ATOM 2794 N N . GLY B 1 180 ? 18.180 25.399 41.381 1.000 8.935 206 GLY B N 1
ATOM 2795 C CA . GLY B 1 180 ? 19.540 25.282 40.839 1.000 8.624 206 GLY B CA 1
ATOM 2796 C C . GLY B 1 180 ? 19.738 23.941 40.151 1.000 7.695 206 GLY B C 1
ATOM 2797 O O . GLY B 1 180 ? 18.802 23.148 40.079 1.000 7.435 206 GLY B O 1
ATOM 2798 N N . GLN B 1 181 ? 20.955 23.641 39.786 1.000 8.107 207 GLN B N 1
ATOM 2799 C CA . GLN B 1 181 ? 21.287 22.390 39.091 1.000 7.240 207 GLN B CA 1
ATOM 2800 C C . GLN B 1 181 ? 21.145 21.236 40.085 1.000 6.324 207 GLN B C 1
ATOM 2801 O O . GLN B 1 181 ? 21.668 21.326 41.228 1.000 6.228 207 GLN B O 1
ATOM 2807 N N . THR B 1 182 ? 20.606 20.139 39.615 1.000 5.873 208 THR B N 1
ATOM 2808 C CA . THR B 1 182 ? 20.710 18.856 40.308 1.000 5.907 208 THR B CA 1
ATOM 2809 C C . THR B 1 182 ? 21.808 18.033 39.671 1.000 5.755 208 THR B C 1
ATOM 2810 O O . THR B 1 182 ? 21.786 17.815 38.452 1.000 6.562 208 THR B O 1
ATOM 2814 N N . THR B 1 183 ? 22.753 17.570 40.472 1.000 6.318 209 THR B N 1
ATOM 2815 C CA . THR B 1 183 ? 23.866 16.755 39.979 1.000 6.455 209 THR B CA 1
ATOM 2816 C C . THR B 1 183 ? 23.884 15.400 40.676 1.000 6.014 209 THR B C 1
ATOM 2817 O O . THR B 1 183 ? 23.874 15.371 41.921 1.000 6.853 209 THR B O 1
ATOM 2821 N N . LEU B 1 184 ? 23.879 14.316 39.909 1.000 6.401 210 LEU B N 1
ATOM 2822 C CA . LEU B 1 184 ? 23.968 12.950 40.462 1.000 7.246 210 LEU B CA 1
ATOM 2823 C C . LEU B 1 184 ? 25.381 12.466 40.193 1.000 6.692 210 LEU B C 1
ATOM 2824 O O . LEU B 1 184 ? 25.849 12.417 39.042 1.000 7.074 210 LEU B O 1
ATOM 2829 N N . GLY B 1 185 ? 26.062 12.076 41.244 1.000 5.927 211 GLY B N 1
ATOM 2830 C CA . GLY B 1 185 ? 27.451 11.616 41.123 1.000 6.324 211 GLY B CA 1
ATOM 2831 C C . GLY B 1 185 ? 27.584 10.278 40.434 1.000 6.133 211 GLY B C 1
ATOM 2832 O O . GLY B 1 185 ? 26.632 9.558 40.174 1.000 6.503 211 GLY B O 1
ATOM 2833 N N . THR B 1 186 ? 28.822 9.906 40.122 1.000 6.567 212 THR B N 1
ATOM 2834 C CA . THR B 1 186 ? 29.114 8.598 39.509 1.000 7.277 212 THR B CA 1
ATOM 2835 C C . THR B 1 186 ? 28.556 7.457 40.360 1.000 7.211 212 THR B C 1
ATOM 2836 O O . THR B 1 186 ? 28.606 7.575 41.584 1.000 7.774 212 THR B O 1
ATOM 2840 N N . THR B 1 187 ? 27.989 6.423 39.740 1.000 7.628 213 THR B N 1
ATOM 2841 C CA . THR B 1 187 ? 27.399 5.200 40.356 1.000 7.937 213 THR B CA 1
ATOM 2842 C C . THR B 1 187 ? 26.410 5.532 41.472 1.000 7.587 213 THR B C 1
ATOM 2843 O O . THR B 1 187 ? 26.116 4.661 42.303 1.000 8.226 213 THR B O 1
ATOM 2847 N N . SER B 1 188 ? 25.854 6.746 41.473 1.000 7.390 214 SER B N 1
ATOM 2848 C CA . SER B 1 188 ? 24.836 7.116 42.482 1.000 6.151 214 SER B CA 1
ATOM 2849 C C . SER B 1 188 ? 23.493 6.484 42.089 1.000 5.942 214 SER B C 1
ATOM 2850 O O . SER B 1 188 ? 23.319 6.114 40.926 1.000 5.786 214 SER B O 1
ATOM 2853 N N . VAL B 1 189 ? 22.586 6.371 43.049 1.000 5.999 215 VAL B N 1
ATOM 2854 C CA . VAL B 1 189 ? 21.209 5.863 42.814 1.000 6.004 215 VAL B CA 1
ATOM 2855 C C . VAL B 1 189 ? 20.234 6.846 43.436 1.000 6.125 215 VAL B C 1
ATOM 2856 O O . VAL B 1 189 ? 20.168 6.995 44.662 1.000 6.220 215 VAL B O 1
ATOM 2860 N N . PHE B 1 190 ? 19.493 7.524 42.591 1.000 5.841 216 PHE B N 1
ATOM 2861 C CA . PHE B 1 190 ? 18.530 8.549 43.013 1.000 6.136 216 PHE B CA 1
ATOM 2862 C C . PHE B 1 190 ? 17.141 7.989 42.804 1.000 5.980 216 PHE B C 1
ATOM 2863 O O . PHE B 1 190 ? 16.859 7.376 41.757 1.000 6.944 216 PHE B O 1
ATOM 2871 N N . ASN B 1 191 ? 16.282 8.283 43.748 1.000 6.283 217 ASN B N 1
ATOM 2872 C CA . ASN B 1 191 ? 14.845 7.967 43.667 1.000 6.664 217 ASN B CA 1
ATOM 2873 C C . ASN B 1 191 ? 14.031 9.247 43.767 1.000 6.982 217 ASN B C 1
ATOM 2874 O O . ASN B 1 191 ? 14.174 9.965 44.744 1.000 7.340 217 ASN B O 1
ATOM 2879 N N . GLY B 1 192 ? 13.125 9.402 42.814 1.000 7.030 218 GLY B N 1
ATOM 2880 C CA . GLY B 1 192 ? 12.125 10.480 42.843 1.000 7.629 218 GLY B CA 1
ATOM 2881 C C . GLY B 1 192 ? 12.110 11.272 41.559 1.000 7.768 218 GLY B C 1
ATOM 2882 O O . GLY B 1 192 ? 12.976 11.102 40.700 1.000 9.713 218 GLY B O 1
ATOM 2883 N N . ASN B 1 193 ? 11.109 12.108 41.431 1.000 6.588 219 ASN B N 1
ATOM 2884 C CA . ASN B 1 193 ? 10.937 12.983 40.267 1.000 6.805 219 ASN B CA 1
ATOM 2885 C C . ASN B 1 193 ? 11.658 14.296 40.531 1.000 7.116 219 ASN B C 1
ATOM 2886 O O . ASN B 1 193 ? 11.540 14.885 41.606 1.000 9.093 219 ASN B O 1
ATOM 2891 N N . ILE B 1 194 ? 12.471 14.707 39.577 1.000 6.348 220 ILE B N 1
ATOM 2892 C CA . ILE B 1 194 ? 13.253 15.955 39.673 1.000 5.924 220 ILE B CA 1
ATOM 2893 C C . ILE B 1 194 ? 12.552 17.007 38.813 1.000 5.836 220 ILE B C 1
ATOM 2894 O O . ILE B 1 194 ? 12.533 16.893 37.600 1.000 6.575 220 ILE B O 1
ATOM 2899 N N . LEU B 1 195 ? 12.032 18.027 39.461 1.000 6.031 221 LEU B N 1
ATOM 2900 C CA . LEU B 1 195 ? 11.410 19.182 38.798 1.000 6.093 221 LEU B CA 1
ATOM 2901 C C . LEU B 1 195 ? 12.392 20.339 38.944 1.000 5.624 221 LEU B C 1
ATOM 2902 O O . LEU B 1 195 ? 12.522 20.891 40.013 1.000 5.488 221 LEU B O 1
ATOM 2907 N N . ASP B 1 196 ? 13.198 20.548 37.909 1.000 5.879 222 ASP B N 1
ATOM 2908 C CA . ASP B 1 196 ? 14.346 21.461 37.992 1.000 6.076 222 ASP B CA 1
ATOM 2909 C C . ASP B 1 196 ? 14.022 22.728 37.220 1.000 6.593 222 ASP B C 1
ATOM 2910 O O . ASP B 1 196 ? 13.519 22.648 36.085 1.000 6.497 222 ASP B O 1
ATOM 2915 N N . GLN B 1 197 ? 14.326 23.845 37.828 1.000 7.659 223 GLN B N 1
ATOM 2916 C CA . GLN B 1 197 ? 14.154 25.109 37.078 1.000 8.001 223 GLN B CA 1
ATOM 2917 C C . GLN B 1 197 ? 15.322 25.279 36.111 1.000 8.988 223 GLN B C 1
ATOM 2918 O O . GLN B 1 197 ? 15.140 25.999 35.110 1.000 9.096 223 GLN B O 1
ATOM 2924 N N . THR B 1 198 ? 16.455 24.630 36.351 1.000 8.124 224 THR B N 1
ATOM 2925 C CA . THR B 1 198 ? 17.603 24.621 35.406 1.000 7.973 224 THR B CA 1
ATOM 2926 C C . THR B 1 198 ? 17.964 23.174 35.082 1.000 7.236 224 THR B C 1
ATOM 2927 O O . THR B 1 198 ? 17.094 22.478 34.557 1.000 7.592 224 THR B O 1
ATOM 2931 N N . ALA B 1 199 ? 19.225 22.792 35.236 1.000 6.687 225 ALA B N 1
ATOM 2932 C CA . ALA B 1 199 ? 19.754 21.584 34.590 1.000 6.392 225 ALA B CA 1
ATOM 2933 C C . ALA B 1 199 ? 19.749 20.386 35.538 1.000 5.698 225 ALA B C 1
ATOM 2934 O O . ALA B 1 199 ? 19.780 20.544 36.783 1.000 6.038 225 ALA B O 1
ATOM 2936 N N . ILE B 1 200 ? 19.727 19.225 34.938 1.000 5.581 226 ILE B N 1
ATOM 2937 C CA . ILE B 1 200 ? 19.879 17.941 35.665 1.000 5.742 226 ILE B CA 1
ATOM 2938 C C . ILE B 1 200 ? 21.027 17.173 35.021 1.000 6.091 226 ILE B C 1
ATOM 2939 O O . ILE B 1 200 ? 20.994 17.005 33.801 1.000 7.144 226 ILE B O 1
ATOM 2944 N N . VAL B 1 201 ? 22.058 16.864 35.782 1.000 6.486 227 VAL B N 1
ATOM 2945 C CA . VAL B 1 201 ? 23.313 16.297 35.245 1.000 6.849 227 VAL B CA 1
ATOM 2946 C C . VAL B 1 201 ? 23.582 14.961 35.914 1.000 6.950 227 VAL B C 1
ATOM 2947 O O . VAL B 1 201 ? 23.617 14.916 37.162 1.000 6.729 227 VAL B O 1
ATOM 2951 N N . LEU B 1 202 ? 23.715 13.901 35.145 1.000 7.053 228 LEU B N 1
ATOM 2952 C CA . LEU B 1 202 ? 24.015 12.539 35.636 1.000 7.317 228 LEU B CA 1
ATOM 2953 C C . LEU B 1 202 ? 25.432 12.173 35.214 1.000 7.323 228 LEU B C 1
ATOM 2954 O O . LEU B 1 202 ? 25.699 12.033 34.031 1.000 8.344 228 LEU B O 1
ATOM 2959 N N . ASN B 1 203 ? 26.297 11.953 36.184 1.000 7.236 229 ASN B N 1
ATOM 2960 C CA . ASN B 1 203 ? 27.704 11.587 35.940 1.000 7.652 229 ASN B CA 1
ATOM 2961 C C . ASN B 1 203 ? 27.810 10.073 35.738 1.000 8.071 229 ASN B C 1
ATOM 2962 O O . ASN B 1 203 ? 26.863 9.326 36.079 1.000 8.520 229 ASN B O 1
ATOM 2967 N N . THR B 1 204 ? 28.968 9.638 35.263 1.000 8.706 230 THR B N 1
ATOM 2968 C CA . THR B 1 204 ? 29.180 8.251 34.789 1.000 8.743 230 THR B CA 1
ATOM 2969 C C . THR B 1 204 ? 28.507 7.205 35.681 1.000 8.506 230 THR B C 1
ATOM 2970 O O . THR B 1 204 ? 28.896 6.999 36.850 1.000 8.064 230 THR B O 1
ATOM 2974 N N . GLY B 1 205 ? 27.587 6.456 35.117 1.000 8.565 231 GLY B N 1
ATOM 2975 C CA . GLY B 1 205 ? 27.028 5.263 35.774 1.000 8.648 231 GLY B CA 1
ATOM 2976 C C . GLY B 1 205 ? 25.980 5.572 36.824 1.000 8.575 231 GLY B C 1
ATOM 2977 O O . GLY B 1 205 ? 25.584 4.633 37.575 1.000 9.012 231 GLY B O 1
ATOM 2978 N N . ALA B 1 206 ? 25.476 6.798 36.864 1.000 7.376 232 ALA B N 1
ATOM 2979 C CA . ALA B 1 206 ? 24.364 7.146 37.766 1.000 7.742 232 ALA B CA 1
ATOM 2980 C C . ALA B 1 206 ? 23.075 6.477 37.323 1.000 7.261 232 ALA B C 1
ATOM 2981 O O . ALA B 1 206 ? 22.901 6.212 36.101 1.000 8.251 232 ALA B O 1
ATOM 2983 N N . THR B 1 207 ? 22.203 6.226 38.268 1.000 7.205 233 THR B N 1
ATOM 2984 C CA . THR B 1 207 ? 20.848 5.669 38.079 1.000 7.780 233 THR B CA 1
ATOM 2985 C C . THR B 1 207 ? 19.815 6.654 38.622 1.000 7.465 233 THR B C 1
ATOM 2986 O O . THR B 1 207 ? 19.916 7.048 39.794 1.000 7.352 233 THR B O 1
ATOM 2990 N N . LEU B 1 208 ? 18.823 7.011 37.805 1.000 7.158 234 LEU B N 1
ATOM 2991 C CA . LEU B 1 208 ? 17.638 7.747 38.256 1.000 6.864 234 LEU B CA 1
ATOM 2992 C C . LEU B 1 208 ? 16.453 6.813 38.087 1.000 6.971 234 LEU B C 1
ATOM 2993 O O . LEU B 1 208 ? 16.121 6.447 36.958 1.000 7.382 234 LEU B O 1
ATOM 2998 N N . ASN B 1 209 ? 15.787 6.525 39.174 1.000 6.385 235 ASN B N 1
ATOM 2999 C CA . ASN B 1 209 ? 14.453 5.883 39.235 1.000 7.240 235 ASN B CA 1
ATOM 3000 C C . ASN B 1 209 ? 13.477 7.010 39.506 1.000 7.133 235 ASN B C 1
ATOM 3001 O O . ASN B 1 209 ? 13.328 7.451 40.649 1.000 7.576 235 ASN B O 1
ATOM 3006 N N . GLY B 1 210 ? 12.864 7.503 38.437 1.000 8.003 236 GLY B N 1
ATOM 3007 C CA . GLY B 1 210 ? 12.068 8.740 38.464 1.000 8.567 236 GLY B CA 1
ATOM 3008 C C . GLY B 1 210 ? 12.233 9.491 37.169 1.000 9.423 236 GLY B C 1
ATOM 3009 O O . GLY B 1 210 ? 12.684 8.904 36.201 1.000 14.236 236 GLY B O 1
ATOM 3010 N N . ARG B 1 211 ? 11.720 10.693 37.129 1.000 8.985 237 ARG B N 1
ATOM 3011 C CA . ARG B 1 211 ? 11.619 11.473 35.885 1.000 8.200 237 ARG B CA 1
ATOM 3012 C C . ARG B 1 211 ? 12.532 12.665 36.030 1.000 7.542 237 ARG B C 1
ATOM 3013 O O . ARG B 1 211 ? 12.531 13.276 37.129 1.000 8.255 237 ARG B O 1
ATOM 3021 N N . ALA B 1 212 ? 13.224 12.995 34.951 1.000 6.208 238 ALA B N 1
ATOM 3022 C CA . ALA B 1 212 ? 14.136 14.157 34.871 1.000 6.047 238 ALA B CA 1
ATOM 3023 C C . ALA B 1 212 ? 13.389 15.252 34.096 1.000 6.107 238 ALA B C 1
ATOM 3024 O O . ALA B 1 212 ? 13.321 15.159 32.863 1.000 6.462 238 ALA B O 1
ATOM 3026 N N . LEU B 1 213 ? 12.789 16.204 34.810 1.000 5.605 239 LEU B N 1
ATOM 3027 C CA . LEU B 1 213 ? 11.897 17.207 34.193 1.000 5.469 239 LEU B CA 1
ATOM 3028 C C . LEU B 1 213 ? 12.556 18.573 34.351 1.000 5.531 239 LEU B C 1
ATOM 3029 O O . LEU B 1 213 ? 12.417 19.194 35.413 1.000 5.686 239 LEU B O 1
ATOM 3034 N N . ALA B 1 214 ? 13.331 18.987 33.345 1.000 5.850 240 ALA B N 1
ATOM 3035 C CA . ALA B 1 214 ? 14.219 20.172 33.434 1.000 6.242 240 ALA B CA 1
ATOM 3036 C C . ALA B 1 214 ? 13.696 21.322 32.566 1.000 6.449 240 ALA B C 1
ATOM 3037 O O . ALA B 1 214 ? 13.383 21.143 31.391 1.000 6.646 240 ALA B O 1
ATOM 3039 N N . GLN B 1 215 ? 13.792 22.505 33.113 1.000 6.149 241 GLN B N 1
ATOM 3040 C CA . GLN B 1 215 ? 13.431 23.719 32.351 1.000 6.987 241 GLN B CA 1
ATOM 3041 C C . GLN B 1 215 ? 14.670 24.318 31.682 1.000 7.648 241 GLN B C 1
ATOM 3042 O O . GLN B 1 215 ? 14.462 25.256 30.919 1.000 8.508 241 GLN B O 1
ATOM 3048 N N . THR B 1 216 ? 15.883 23.785 31.860 1.000 7.144 242 THR B N 1
ATOM 3049 C CA . THR B 1 216 ? 16.952 23.945 30.844 1.000 7.345 242 THR B CA 1
ATOM 3050 C C . THR B 1 216 ? 17.313 22.588 30.265 1.000 7.023 242 THR B C 1
ATOM 3051 O O . THR B 1 216 ? 16.459 22.054 29.540 1.000 7.678 242 THR B O 1
ATOM 3055 N N . ALA B 1 217 ? 18.497 22.047 30.604 1.000 6.998 243 ALA B N 1
ATOM 3056 C CA . ALA B 1 217 ? 18.976 20.860 29.886 1.000 7.564 243 ALA B CA 1
ATOM 3057 C C . ALA B 1 217 ? 19.213 19.670 30.825 1.000 7.449 243 ALA B C 1
ATOM 3058 O O . ALA B 1 217 ? 19.399 19.851 32.021 1.000 8.195 243 ALA B O 1
ATOM 3060 N N . VAL B 1 218 ? 19.240 18.496 30.237 1.000 7.142 244 VAL B N 1
ATOM 3061 C CA . VAL B 1 218 ? 19.624 17.250 30.929 1.000 7.121 244 VAL B CA 1
ATOM 3062 C C . VAL B 1 218 ? 20.876 16.708 30.276 1.000 8.074 244 VAL B C 1
ATOM 3063 O O . VAL B 1 218 ? 20.905 16.642 29.027 1.000 9.503 244 VAL B O 1
ATOM 3067 N N . THR B 1 219 ? 21.813 16.289 31.082 1.000 8.739 245 THR B N 1
ATOM 3068 C CA . THR B 1 219 ? 23.094 15.720 30.625 1.000 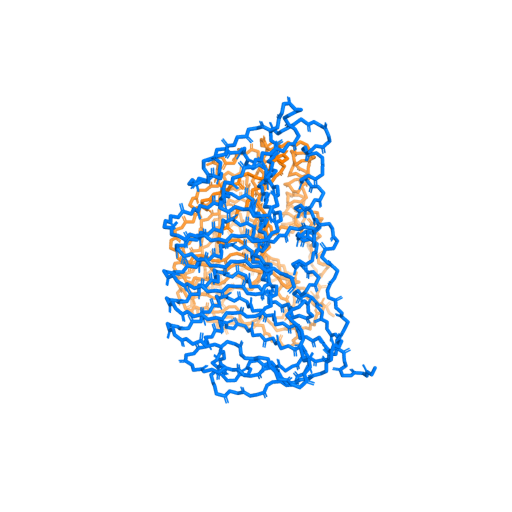9.139 245 THR B CA 1
ATOM 3069 C C . THR B 1 219 ? 23.180 14.307 31.205 1.000 8.686 245 THR B C 1
ATOM 3070 O O . THR B 1 219 ? 23.039 14.171 32.450 1.000 8.327 245 THR B O 1
ATOM 3074 N N . LEU B 1 220 ? 23.408 13.311 30.359 1.000 7.995 246 LEU B N 1
ATOM 3075 C CA . LEU B 1 220 ? 23.559 11.895 30.763 1.000 8.658 246 LEU B CA 1
ATOM 3076 C C . LEU B 1 220 ? 24.988 11.486 30.424 1.000 9.737 246 LEU B C 1
ATOM 3077 O O . LEU B 1 220 ? 25.404 11.638 29.279 1.000 10.647 246 LEU B O 1
ATOM 3082 N N . ASP B 1 221 ? 25.721 10.945 31.370 1.000 9.467 247 ASP B N 1
ATOM 3083 C CA . ASP B 1 221 ? 27.007 10.282 31.046 1.000 9.840 247 ASP B CA 1
ATOM 3084 C C . ASP B 1 221 ? 26.861 8.828 31.457 1.000 9.464 247 ASP B C 1
ATOM 3085 O O . ASP B 1 221 ? 26.865 8.536 32.664 1.000 9.147 247 ASP B O 1
ATOM 3090 N N . ALA B 1 222 ? 26.747 7.920 30.486 1.000 10.391 248 ALA B N 1
ATOM 3091 C CA . ALA B 1 222 ? 26.697 6.477 30.757 1.000 11.260 248 ALA B CA 1
ATOM 3092 C C . ALA B 1 222 ? 25.745 6.185 31.915 1.000 11.239 248 ALA B C 1
ATOM 3093 O O . ALA B 1 222 ? 26.100 5.443 32.865 1.000 12.499 248 ALA B O 1
ATOM 3095 N N . SER B 1 223 ? 24.547 6.749 31.834 1.000 9.631 249 SER B N 1
ATOM 3096 C CA . SER B 1 223 ? 23.590 6.691 32.947 1.000 10.028 249 SER B CA 1
ATOM 3097 C C . SER B 1 223 ? 22.314 5.957 32.561 1.000 9.837 249 SER B C 1
ATOM 3098 O O . SER B 1 223 ? 22.065 5.678 31.367 1.000 10.726 249 SER B O 1
ATOM 3101 N N . THR B 1 224 ? 21.581 5.537 33.566 1.000 9.012 250 THR B N 1
ATOM 3102 C CA . THR B 1 224 ? 20.351 4.741 33.419 1.000 10.314 250 THR B CA 1
ATOM 3103 C C . THR B 1 224 ? 19.191 5.544 33.960 1.000 9.944 250 THR B C 1
ATOM 3104 O O . THR B 1 224 ? 19.262 5.967 35.127 1.000 10.991 250 THR B O 1
ATOM 3108 N N . VAL B 1 225 ? 18.136 5.709 33.177 1.000 8.911 251 VAL B N 1
ATOM 3109 C CA . VAL B 1 225 ? 16.955 6.485 33.599 1.000 8.803 251 VAL B CA 1
ATOM 3110 C C . VAL B 1 225 ? 15.725 5.659 33.317 1.000 9.748 251 VAL B C 1
ATOM 3111 O O . VAL B 1 225 ? 15.576 5.176 32.173 1.000 8.305 251 VAL B O 1
ATOM 3115 N N . SER B 1 226 ? 14.853 5.503 34.275 1.000 9.449 252 SER B N 1
ATOM 3116 C CA . SER B 1 226 ? 13.595 4.755 34.065 1.000 10.780 252 SER B CA 1
ATOM 3117 C C . SER B 1 226 ? 12.626 5.153 35.153 1.000 11.283 252 SER B C 1
ATOM 3118 O O . SER B 1 226 ? 13.070 5.628 36.185 1.000 10.960 252 SER B O 1
ATOM 3121 N N . ALA B 1 227 ? 11.341 4.986 34.913 1.000 13.473 253 ALA B N 1
ATOM 3122 C CA . ALA B 1 227 ? 10.319 5.173 35.953 1.000 16.874 253 ALA B CA 1
ATOM 3123 C C . ALA B 1 227 ? 9.440 3.922 35.943 1.000 18.491 253 ALA B C 1
ATOM 3124 O O . ALA B 1 227 ? 9.345 3.247 34.898 1.000 23.844 253 ALA B O 1
ATOM 3126 N N . SER B 1 228 ? 8.921 3.536 37.089 1.000 19.796 254 SER B N 1
ATOM 3127 C CA . SER B 1 228 ? 8.020 2.360 37.178 1.000 21.639 254 SER B CA 1
ATOM 3128 C C . SER B 1 228 ? 6.580 2.874 37.142 1.000 23.275 254 SER B C 1
ATOM 3129 O O . SER B 1 228 ? 6.387 3.697 38.026 1.000 23.344 254 SER B O 1
#